Protein AF-A0A8H4UF56-F1 (afdb_monomer_lite)

Structure (mmCIF, N/CA/C/O backbone):
data_AF-A0A8H4UF56-F1
#
_entry.id   AF-A0A8H4UF56-F1
#
loop_
_atom_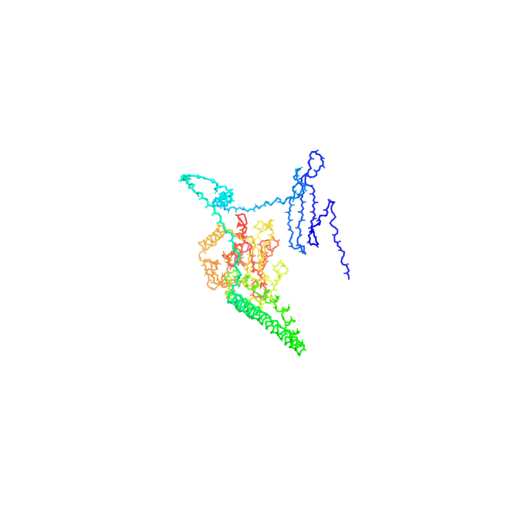site.group_PDB
_atom_site.id
_atom_site.type_symbol
_atom_site.label_atom_id
_atom_site.label_alt_id
_atom_site.label_comp_id
_atom_site.label_asym_id
_atom_site.label_entity_id
_atom_site.label_seq_id
_atom_site.pdbx_PDB_ins_code
_atom_site.Cartn_x
_atom_site.Cartn_y
_atom_site.Cartn_z
_atom_site.occupancy
_atom_site.B_iso_or_equiv
_atom_site.auth_seq_id
_atom_site.auth_comp_id
_atom_site.auth_asym_id
_atom_site.auth_atom_id
_atom_site.pdbx_PDB_model_num
ATOM 1 N N . MET A 1 1 ? 9.800 -30.506 -27.346 1.00 31.39 1 MET A N 1
ATOM 2 C CA . MET A 1 1 ? 8.385 -30.770 -27.020 1.00 31.39 1 MET A CA 1
ATOM 3 C C . MET A 1 1 ? 7.572 -29.715 -27.737 1.00 31.39 1 MET A C 1
ATOM 5 O O . MET A 1 1 ? 7.668 -28.548 -27.389 1.00 31.39 1 MET A O 1
ATOM 9 N N . ILE A 1 2 ? 6.917 -30.114 -28.822 1.00 25.03 2 ILE A N 1
ATOM 10 C CA . ILE A 1 2 ? 6.076 -29.250 -29.651 1.00 25.03 2 ILE A CA 1
ATOM 11 C C . ILE A 1 2 ? 4.745 -29.131 -28.905 1.00 25.03 2 ILE A C 1
ATOM 13 O O . ILE A 1 2 ? 4.087 -30.143 -28.674 1.00 25.03 2 ILE A O 1
ATOM 17 N N . GLY A 1 3 ? 4.418 -27.928 -28.435 1.00 24.84 3 GLY A N 1
ATOM 18 C CA . GLY A 1 3 ? 3.170 -27.650 -27.733 1.00 24.84 3 GLY A CA 1
ATOM 19 C C . GLY A 1 3 ? 1.995 -27.696 -28.705 1.00 24.84 3 GLY A C 1
ATOM 20 O O . GLY A 1 3 ? 1.986 -26.999 -29.714 1.00 24.84 3 GLY A O 1
ATOM 21 N N . THR A 1 4 ? 1.021 -28.545 -28.407 1.00 25.08 4 THR A N 1
ATOM 22 C CA . THR A 1 4 ? -0.290 -28.596 -29.061 1.00 25.08 4 THR A CA 1
ATOM 23 C C . THR A 1 4 ? -1.035 -27.261 -28.920 1.00 25.08 4 THR A C 1
ATOM 25 O O . THR A 1 4 ? -1.127 -26.765 -27.795 1.00 25.08 4 THR A O 1
ATOM 28 N N . PRO A 1 5 ? -1.623 -26.702 -29.997 1.00 30.77 5 PRO A N 1
ATOM 29 C CA . PRO A 1 5 ? -2.510 -25.551 -29.891 1.00 30.77 5 PRO A CA 1
ATOM 30 C C . PRO A 1 5 ? -3.866 -25.982 -29.320 1.00 30.77 5 PRO A C 1
ATOM 32 O O . PRO A 1 5 ? -4.437 -27.002 -29.717 1.00 30.77 5 PRO A O 1
ATOM 35 N N . TRP A 1 6 ? -4.383 -25.199 -28.375 1.00 28.72 6 TRP A N 1
ATOM 36 C CA . TRP A 1 6 ? -5.734 -25.359 -27.852 1.00 28.72 6 TRP A CA 1
ATOM 37 C C . TRP A 1 6 ? -6.743 -25.020 -28.953 1.00 28.72 6 TRP A C 1
ATOM 39 O O . TRP A 1 6 ? -6.863 -23.875 -29.378 1.00 28.72 6 TRP A O 1
ATOM 49 N N . TYR A 1 7 ? -7.488 -26.022 -29.416 1.00 29.62 7 TYR A N 1
ATOM 50 C CA . TYR A 1 7 ? -8.694 -25.794 -30.204 1.00 29.62 7 TYR A CA 1
ATOM 51 C C . TYR A 1 7 ? -9.761 -25.184 -29.291 1.00 29.62 7 TYR A C 1
ATOM 53 O O . TYR A 1 7 ? -10.159 -25.804 -28.302 1.00 29.62 7 TYR A O 1
ATOM 61 N N . CYS A 1 8 ? -10.244 -23.987 -29.633 1.00 29.70 8 CYS A N 1
ATOM 62 C CA . CYS A 1 8 ? -11.439 -23.414 -29.025 1.00 29.70 8 CYS A CA 1
ATOM 63 C C . CYS A 1 8 ? -12.617 -24.354 -29.333 1.00 29.70 8 CYS A C 1
ATOM 65 O O . CYS A 1 8 ? -13.065 -24.470 -30.474 1.00 29.70 8 CYS A O 1
ATOM 67 N N . LYS A 1 9 ? -13.047 -25.125 -28.332 1.00 29.89 9 LYS A N 1
ATOM 68 C CA . LYS A 1 9 ? -14.072 -26.160 -28.474 1.00 29.89 9 LYS A CA 1
ATOM 69 C C . LYS A 1 9 ? -15.447 -25.598 -28.118 1.00 29.89 9 LYS A C 1
ATOM 71 O O . LYS A 1 9 ? -16.058 -26.080 -27.177 1.00 29.89 9 LYS A O 1
ATOM 76 N N . VAL A 1 10 ? -15.927 -24.618 -28.884 1.00 29.41 10 VAL A N 1
ATOM 77 C CA . VAL A 1 10 ? -17.361 -24.326 -29.076 1.00 29.41 10 VAL A CA 1
ATOM 78 C C . VAL A 1 10 ? -17.535 -23.815 -30.515 1.00 29.41 10 VAL A C 1
ATOM 80 O O . VAL A 1 10 ? -16.627 -23.226 -31.094 1.00 29.41 10 VAL A O 1
ATOM 83 N N . GLY A 1 11 ? -18.625 -24.201 -31.171 1.00 34.91 11 GLY A N 1
ATOM 84 C CA . GLY A 1 11 ? -18.748 -24.211 -32.626 1.00 34.91 11 GLY A CA 1
ATOM 85 C C . GLY A 1 11 ? -18.692 -22.853 -33.343 1.00 34.91 11 GLY A C 1
ATOM 86 O O . GLY A 1 11 ? -19.534 -21.997 -33.127 1.00 34.91 11 GLY A O 1
ATOM 87 N N . LYS A 1 12 ? -17.826 -22.823 -34.368 1.00 44.28 12 LYS A N 1
ATOM 88 C CA . LYS A 1 12 ? -17.994 -22.194 -35.700 1.00 44.28 12 LYS A CA 1
ATOM 89 C C . LYS A 1 12 ? -17.860 -20.663 -35.825 1.00 44.28 12 LYS A C 1
ATOM 91 O O . LYS A 1 12 ? -18.820 -19.993 -36.172 1.00 44.28 12 LYS A O 1
ATOM 96 N N . GLN A 1 13 ? -16.624 -20.167 -35.774 1.00 45.16 13 GLN A N 1
ATOM 97 C CA . GLN A 1 13 ? -15.857 -19.596 -36.908 1.00 45.16 13 GLN A CA 1
ATOM 98 C C . GLN A 1 13 ? -14.645 -18.832 -36.350 1.00 45.16 13 GLN A C 1
ATOM 100 O O . GLN A 1 13 ? -14.783 -18.003 -35.456 1.00 45.16 13 GLN A O 1
ATOM 105 N N . VAL A 1 14 ? -13.450 -19.108 -36.877 1.00 47.72 14 VAL A N 1
ATOM 106 C CA . VAL A 1 14 ? -12.235 -18.337 -36.570 1.00 47.72 14 VAL A CA 1
ATOM 107 C C . VAL A 1 14 ? -11.994 -17.403 -37.746 1.00 47.72 14 VAL A C 1
ATOM 109 O O . VAL A 1 14 ? -11.809 -17.877 -38.867 1.00 47.72 14 VAL A O 1
ATOM 112 N N . MET A 1 15 ? -12.025 -16.092 -37.509 1.00 45.09 15 MET A N 1
ATOM 113 C CA . MET A 1 15 ? -11.653 -15.101 -38.520 1.00 45.09 15 MET A CA 1
ATOM 114 C C . MET A 1 15 ? -10.221 -14.632 -38.268 1.00 45.09 15 MET A C 1
ATOM 116 O O . MET A 1 15 ? -9.882 -14.202 -37.166 1.00 45.09 15 MET A O 1
ATOM 120 N N . THR A 1 16 ? -9.382 -14.735 -39.297 1.00 43.62 16 THR A N 1
ATOM 121 C CA . THR A 1 16 ? -7.984 -14.285 -39.293 1.00 43.62 16 THR A CA 1
ATOM 122 C C . THR A 1 16 ? -7.847 -13.056 -40.181 1.00 43.62 16 THR A C 1
ATOM 124 O O . THR A 1 16 ? -8.304 -13.076 -41.326 1.00 43.62 16 THR A O 1
ATOM 127 N N . TRP A 1 17 ? -7.201 -12.002 -39.684 1.00 37.47 17 TRP A N 1
ATOM 128 C CA . TRP A 1 17 ? -6.921 -10.787 -40.456 1.00 37.47 17 TRP A CA 1
ATOM 129 C C . TRP A 1 17 ? -5.421 -10.480 -40.378 1.00 37.47 17 TRP A C 1
ATOM 131 O O . TRP A 1 17 ? -4.934 -9.930 -39.394 1.00 37.47 17 TRP A O 1
ATOM 141 N N . GLY A 1 18 ? -4.672 -10.897 -41.403 1.00 46.94 18 GLY A N 1
ATOM 142 C CA . GLY A 1 18 ? -3.204 -10.879 -41.393 1.00 46.94 18 GLY A CA 1
ATOM 143 C C . GLY A 1 18 ? -2.574 -11.887 -40.418 1.00 46.94 18 GLY A C 1
ATOM 144 O O . GLY A 1 18 ? -3.261 -12.557 -39.650 1.00 46.94 18 GLY A O 1
ATOM 145 N N . ASP A 1 19 ? -1.244 -11.983 -40.439 1.00 46.09 19 ASP A N 1
ATOM 146 C CA . ASP A 1 19 ? -0.482 -13.069 -39.792 1.00 46.09 19 ASP A CA 1
ATOM 147 C C . ASP A 1 19 ? -0.424 -13.011 -38.246 1.00 46.09 19 ASP A C 1
ATOM 149 O O . ASP A 1 19 ? 0.249 -13.834 -37.629 1.00 46.09 19 ASP A O 1
ATOM 153 N N . ARG A 1 20 ? -1.087 -12.038 -37.597 1.00 45.16 20 ARG A N 1
ATOM 154 C CA . ARG A 1 20 ? -0.952 -11.761 -36.146 1.00 45.16 20 ARG A CA 1
ATOM 155 C C . ARG A 1 20 ? -2.252 -11.472 -35.383 1.00 45.16 20 ARG A C 1
ATOM 157 O O . ARG A 1 20 ? -2.205 -11.085 -34.218 1.00 45.16 20 ARG A O 1
ATOM 164 N N . MET A 1 21 ? -3.422 -11.643 -36.003 1.00 48.62 21 MET A N 1
ATOM 165 C CA . MET A 1 21 ? -4.706 -11.355 -35.345 1.00 48.62 21 MET A CA 1
ATOM 166 C C . MET A 1 21 ? -5.672 -12.535 -35.414 1.00 48.62 21 MET A C 1
ATOM 168 O O . MET A 1 21 ? -5.944 -13.069 -36.492 1.00 48.62 21 MET A O 1
ATOM 172 N N . PHE A 1 22 ? -6.232 -12.891 -34.253 1.00 55.25 22 PHE A N 1
ATOM 173 C CA . PHE A 1 22 ? -7.179 -13.993 -34.091 1.00 55.25 22 PHE A CA 1
ATOM 174 C C . PHE A 1 22 ? -8.379 -13.551 -33.243 1.00 55.25 22 PHE A C 1
ATOM 176 O O . PHE A 1 22 ? -8.222 -12.885 -32.216 1.00 55.25 22 PHE A O 1
ATOM 183 N N . GLY A 1 23 ? -9.581 -13.956 -33.656 1.00 58.22 23 GLY A N 1
ATOM 184 C CA . GLY A 1 23 ? -10.801 -13.771 -32.875 1.00 58.22 23 GLY A CA 1
ATOM 185 C C . GLY A 1 23 ? -11.741 -14.970 -32.978 1.00 58.22 23 GLY A C 1
ATOM 186 O O . GLY A 1 23 ? -11.805 -15.633 -34.016 1.00 58.22 23 GLY A O 1
ATOM 187 N N . CYS A 1 24 ? -12.458 -15.246 -31.887 1.00 60.34 24 CYS A N 1
ATOM 188 C CA . CYS A 1 24 ? -13.519 -16.256 -31.820 1.00 60.34 24 CYS A CA 1
ATOM 189 C C . CYS A 1 24 ? -14.851 -15.544 -31.592 1.00 60.34 24 CYS A C 1
ATOM 191 O O . CYS A 1 24 ? -14.970 -14.795 -30.622 1.00 60.34 24 CYS A O 1
ATOM 193 N N . PHE A 1 25 ? -15.829 -15.775 -32.470 1.00 62.22 25 PHE A N 1
ATOM 194 C CA . PHE A 1 25 ? -17.119 -15.085 -32.453 1.00 62.22 25 PHE A CA 1
ATOM 195 C C . PHE A 1 25 ? -18.282 -16.075 -32.534 1.00 62.22 25 PHE A C 1
ATOM 197 O O . PHE A 1 25 ? -18.229 -17.037 -33.298 1.00 62.22 25 PHE A O 1
ATOM 204 N N . GLU A 1 26 ? -19.347 -15.791 -31.787 1.00 62.78 26 GLU A N 1
ATOM 205 C CA . GLU A 1 26 ? -20.618 -16.512 -31.830 1.00 62.78 26 GLU A CA 1
ATOM 206 C C . GLU A 1 26 ? -21.757 -15.558 -32.233 1.00 62.78 26 GLU A C 1
ATOM 208 O O . GLU A 1 26 ? -21.751 -14.386 -31.841 1.00 62.78 26 GLU A O 1
ATOM 213 N N . PRO A 1 27 ? -22.735 -16.018 -33.031 1.00 65.31 27 PRO A N 1
ATOM 214 C CA . PRO A 1 27 ? -23.862 -15.190 -33.439 1.00 65.31 27 PRO A CA 1
ATOM 215 C C . PRO A 1 27 ? -24.837 -14.979 -32.269 1.00 65.31 27 PRO A C 1
ATOM 217 O O . PRO A 1 27 ? -25.322 -15.943 -31.681 1.00 65.31 27 PRO A O 1
ATOM 220 N N . GLU A 1 28 ? -25.157 -13.722 -31.948 1.00 65.94 28 GLU A N 1
ATOM 221 C CA . GLU A 1 28 ? -26.112 -13.361 -30.881 1.00 65.94 28 GLU A CA 1
ATOM 222 C C . GLU A 1 28 ? -27.543 -13.179 -31.404 1.00 65.94 28 GLU A C 1
ATOM 224 O O . GLU A 1 28 ? -28.508 -13.419 -30.682 1.00 65.94 28 GLU A O 1
ATOM 229 N N . SER A 1 29 ? -27.702 -12.744 -32.655 1.00 65.31 29 SER A N 1
ATOM 230 C CA . SER A 1 29 ? -29.016 -12.496 -33.252 1.00 65.31 29 SER A CA 1
ATOM 231 C C . SER A 1 29 ? -29.030 -12.850 -34.732 1.00 65.31 29 SER A C 1
ATOM 233 O O . SER A 1 29 ? -27.994 -12.810 -35.397 1.00 65.31 29 SER A O 1
ATOM 235 N N . PHE A 1 30 ? -30.207 -13.193 -35.255 1.00 65.62 30 PHE A N 1
ATOM 236 C CA . PHE A 1 30 ? -30.416 -13.517 -36.664 1.00 65.62 30 PHE A CA 1
ATOM 237 C C . PHE A 1 30 ? -31.489 -12.609 -37.265 1.00 65.62 30 PHE A C 1
ATOM 239 O O . PHE A 1 30 ? -32.533 -12.363 -36.664 1.00 65.62 30 PHE A O 1
ATOM 246 N N . SER A 1 31 ? -31.237 -12.145 -38.485 1.00 66.00 31 SER A N 1
ATOM 247 C CA . SER A 1 31 ? -32.218 -11.464 -39.324 1.00 66.00 31 SER A CA 1
ATOM 248 C C . SER A 1 31 ? -33.397 -12.389 -39.674 1.00 66.00 31 SER A C 1
ATOM 250 O O . SER A 1 31 ? -33.233 -13.614 -39.691 1.00 66.00 31 SER A O 1
ATOM 252 N N . PRO A 1 32 ? -34.561 -11.833 -40.068 1.00 50.69 32 PRO A N 1
ATOM 253 C CA . PRO A 1 32 ? -35.719 -12.619 -40.514 1.00 50.69 32 PRO A CA 1
ATOM 254 C C . PRO A 1 32 ? -35.428 -13.579 -41.682 1.00 50.69 32 PRO A C 1
ATOM 256 O O . PRO A 1 32 ? -36.151 -14.548 -41.880 1.00 50.69 32 PRO A O 1
ATOM 259 N N . ALA A 1 33 ? -34.354 -13.334 -42.443 1.00 65.44 33 ALA A N 1
ATOM 260 C CA . ALA A 1 33 ? -33.880 -14.185 -43.536 1.00 65.44 33 ALA A CA 1
ATOM 261 C C . ALA A 1 33 ? -32.900 -15.296 -43.086 1.00 65.44 33 ALA A C 1
ATOM 263 O O . ALA A 1 33 ? -32.260 -15.922 -43.928 1.00 65.44 33 ALA A O 1
ATOM 264 N N . GLY A 1 34 ? -32.726 -15.518 -41.777 1.00 47.84 34 GLY A N 1
ATOM 265 C CA . GLY A 1 34 ? -31.891 -16.591 -41.221 1.00 47.84 34 GLY A CA 1
ATOM 266 C C . GLY A 1 34 ? -30.379 -16.325 -41.227 1.00 47.84 34 GLY A C 1
ATOM 267 O O . GLY A 1 34 ? -29.600 -17.229 -40.936 1.00 47.84 34 GLY A O 1
ATOM 268 N N . ARG A 1 35 ? -29.937 -15.099 -41.543 1.00 61.88 35 ARG A N 1
ATOM 269 C CA . ARG A 1 35 ? -28.519 -14.688 -41.477 1.00 61.88 35 ARG A CA 1
ATOM 270 C C . ARG A 1 35 ? -28.214 -13.996 -40.155 1.00 61.88 35 ARG A C 1
ATOM 272 O O . ARG A 1 35 ? -29.009 -13.156 -39.746 1.00 61.88 35 ARG A O 1
ATOM 279 N N . ALA A 1 36 ? -27.084 -14.313 -39.524 1.00 60.03 36 ALA A N 1
ATOM 280 C CA . ALA A 1 36 ? -26.662 -13.679 -38.274 1.00 60.03 36 ALA A CA 1
ATOM 281 C C . ALA A 1 36 ? -26.494 -12.158 -38.456 1.00 60.03 36 ALA A C 1
ATOM 283 O O . ALA A 1 36 ? -25.783 -11.733 -39.362 1.00 60.03 36 ALA A O 1
ATOM 284 N N . SER A 1 37 ? -27.172 -11.364 -37.622 1.00 61.53 37 SER A N 1
ATOM 285 C CA . SER A 1 37 ? -27.205 -9.892 -37.649 1.00 61.53 37 SER A CA 1
ATOM 286 C C . SER A 1 37 ? -26.265 -9.240 -36.632 1.00 61.53 37 SER A C 1
ATOM 288 O O . SER A 1 37 ? -25.869 -8.087 -36.810 1.00 61.53 37 SER A O 1
ATOM 290 N N . SER A 1 38 ? -25.883 -9.970 -35.583 1.00 63.75 38 SER A N 1
ATOM 291 C CA . SER A 1 38 ? -24.837 -9.560 -34.647 1.00 63.75 38 SER A CA 1
ATOM 292 C C . SER A 1 38 ? -24.014 -10.754 -34.182 1.00 63.75 38 SER A C 1
ATOM 294 O O . SER A 1 38 ? -24.520 -11.873 -34.072 1.00 63.75 38 SER A O 1
ATOM 296 N N . TRP A 1 39 ? -22.743 -10.497 -33.896 1.00 69.06 39 TRP A N 1
ATOM 297 C CA . TRP A 1 39 ? -21.778 -11.479 -33.421 1.00 69.06 39 TRP A CA 1
ATOM 298 C C . TRP A 1 39 ? -21.077 -10.936 -32.193 1.00 69.06 39 TRP A C 1
ATOM 300 O O . TRP A 1 39 ? -20.648 -9.785 -32.198 1.00 69.06 39 TRP A O 1
ATOM 310 N N . LYS A 1 40 ? -20.903 -11.758 -31.167 1.00 66.06 40 LYS A N 1
ATOM 311 C CA . LYS A 1 40 ? -20.128 -11.399 -29.984 1.00 66.06 40 LYS A CA 1
ATOM 312 C C . LYS A 1 40 ? -18.954 -12.336 -29.848 1.00 66.06 40 LYS A C 1
ATOM 314 O O . LYS A 1 40 ? -19.078 -13.540 -30.051 1.00 66.06 40 LYS A O 1
ATOM 319 N N . GLY A 1 41 ? -17.801 -11.776 -29.531 1.00 68.00 41 GLY A N 1
ATOM 320 C CA . GLY A 1 41 ? -16.587 -12.560 -29.472 1.00 68.00 41 GLY A CA 1
ATOM 321 C C . GLY A 1 41 ? -15.468 -11.876 -28.725 1.00 68.00 41 GLY A C 1
ATOM 322 O O . GLY A 1 41 ? -15.569 -10.715 -28.323 1.00 68.00 41 GLY A O 1
ATOM 323 N N . CYS A 1 42 ? -14.394 -12.631 -28.548 1.00 59.12 42 CYS A N 1
ATOM 324 C CA . CYS A 1 42 ? -13.156 -12.140 -27.971 1.00 59.12 42 CYS A CA 1
ATOM 325 C C . CYS A 1 42 ? -12.156 -11.873 -29.092 1.00 59.12 42 CYS A C 1
ATOM 327 O O . CYS A 1 42 ? -11.910 -12.737 -29.937 1.00 59.12 42 CYS A O 1
ATOM 329 N N . TRP A 1 43 ? -11.566 -10.684 -29.072 1.00 65.50 43 TRP A N 1
ATOM 330 C CA . TRP A 1 43 ? -10.523 -10.261 -29.996 1.00 65.50 43 TRP A CA 1
ATOM 331 C C . TRP A 1 43 ? -9.218 -10.071 -29.231 1.00 65.50 43 TRP A C 1
ATOM 333 O O . TRP A 1 43 ? -9.175 -9.266 -28.304 1.00 65.50 43 TRP A O 1
ATOM 343 N N . CYS A 1 44 ? -8.163 -10.786 -29.624 1.00 59.00 44 CYS A N 1
ATOM 344 C CA . CYS A 1 44 ? -6.831 -10.668 -29.034 1.00 59.00 44 CYS A CA 1
ATOM 345 C C . CYS A 1 44 ? -5.798 -10.167 -30.062 1.00 59.00 44 CYS A C 1
ATOM 347 O O . CYS A 1 44 ? -5.866 -10.518 -31.243 1.00 59.00 44 CYS A O 1
ATOM 349 N N . VAL A 1 45 ? -4.833 -9.363 -29.609 1.00 48.22 45 VAL A N 1
ATOM 350 C CA . VAL A 1 45 ? -3.693 -8.877 -30.411 1.00 48.22 45 VAL A CA 1
ATOM 351 C C . VAL A 1 45 ? -2.400 -9.325 -29.730 1.00 48.22 45 VAL A C 1
ATOM 353 O O . VAL A 1 45 ? -2.223 -8.972 -28.570 1.00 48.22 45 VAL A O 1
ATOM 356 N N . ASP A 1 46 ? -1.559 -10.091 -30.446 1.00 51.44 46 ASP A N 1
ATOM 357 C CA . ASP A 1 46 ? -0.236 -10.639 -30.062 1.00 51.44 46 ASP A CA 1
ATOM 358 C C . ASP A 1 46 ? -0.102 -11.200 -28.614 1.00 51.44 46 ASP A C 1
ATOM 360 O O . ASP A 1 46 ? -0.156 -10.486 -27.615 1.00 51.44 46 ASP A O 1
ATOM 364 N N . ASP A 1 47 ? 0.160 -12.510 -28.504 1.00 51.88 47 ASP A N 1
ATOM 365 C CA . ASP A 1 47 ? 0.503 -13.237 -27.261 1.00 51.88 47 ASP A CA 1
ATOM 366 C C . ASP A 1 47 ? -0.506 -13.138 -26.091 1.00 51.88 47 ASP A C 1
ATOM 368 O O . ASP A 1 47 ? -0.126 -13.050 -24.922 1.00 51.88 47 ASP A O 1
ATOM 372 N N . GLU A 1 48 ? -1.808 -13.233 -26.394 1.00 52.34 48 GLU A N 1
ATOM 373 C CA . GLU A 1 48 ? -2.895 -13.628 -25.463 1.00 52.34 48 GLU A CA 1
ATOM 374 C C . GLU A 1 48 ? -3.140 -12.728 -24.226 1.00 52.34 48 GLU A C 1
ATOM 376 O O . GLU A 1 48 ? -4.068 -12.974 -23.455 1.00 52.34 48 GLU A O 1
ATOM 381 N N . LYS A 1 49 ? -2.365 -11.655 -24.020 1.00 47.12 49 LYS A N 1
ATOM 382 C CA . LYS A 1 49 ? -2.421 -10.815 -22.802 1.00 47.12 49 LYS A CA 1
ATOM 383 C C . LYS A 1 49 ? -3.338 -9.600 -22.904 1.00 47.12 49 LYS A C 1
ATOM 385 O O . LYS A 1 49 ? -3.512 -8.873 -21.927 1.00 47.12 49 LYS A O 1
ATOM 390 N N . SER A 1 50 ? -3.904 -9.338 -24.074 1.00 49.50 50 SER A N 1
ATOM 391 C CA . SER A 1 50 ? -4.775 -8.186 -24.315 1.00 49.50 50 SER A CA 1
ATOM 392 C C . SER A 1 50 ? -5.933 -8.609 -25.206 1.00 49.50 50 SER A C 1
ATOM 394 O O . SER A 1 50 ? -5.865 -8.499 -26.430 1.00 49.50 50 SER A O 1
ATOM 396 N N . CYS A 1 51 ? -6.981 -9.136 -24.571 1.00 54.00 51 CYS A N 1
ATOM 397 C CA . CYS A 1 51 ? -8.204 -9.561 -25.238 1.00 54.00 51 CYS A CA 1
ATOM 398 C C . CYS A 1 51 ? -9.372 -8.644 -24.860 1.00 54.00 51 CYS A C 1
ATOM 400 O O . CYS A 1 51 ? -9.562 -8.313 -23.690 1.00 54.00 51 CYS A O 1
ATOM 402 N N . TRP A 1 52 ? -10.170 -8.268 -25.853 1.00 59.00 52 TRP A N 1
ATOM 403 C CA . TRP A 1 52 ? -11.336 -7.401 -25.712 1.00 59.00 52 TRP A CA 1
ATOM 404 C C . TRP A 1 52 ? -12.596 -8.175 -26.081 1.00 59.00 52 TRP A C 1
ATOM 406 O O . TRP A 1 52 ? -12.591 -8.934 -27.051 1.00 59.00 52 TRP A O 1
ATOM 416 N N . VAL A 1 53 ? -13.686 -7.962 -25.343 1.00 60.69 53 VAL A N 1
ATOM 417 C CA . VAL A 1 53 ? -15.013 -8.433 -25.760 1.00 60.69 53 VAL A CA 1
ATOM 418 C C . VAL A 1 53 ? -15.575 -7.417 -26.743 1.00 60.69 53 VAL A C 1
ATOM 420 O O . VAL A 1 53 ? -15.696 -6.237 -26.415 1.00 60.69 53 VAL A O 1
ATOM 423 N N . VAL A 1 54 ? -15.899 -7.868 -27.950 1.00 63.06 54 VAL A N 1
ATOM 424 C CA . VAL A 1 54 ? -16.370 -7.012 -29.041 1.00 63.06 54 VAL A CA 1
ATOM 425 C C . VAL A 1 54 ? -17.661 -7.587 -29.608 1.00 63.06 54 VAL A C 1
ATOM 427 O O . VAL A 1 54 ? -17.777 -8.798 -29.804 1.00 63.06 54 VAL A O 1
ATOM 430 N N . THR A 1 55 ? -18.617 -6.705 -29.895 1.00 59.47 55 THR A N 1
ATOM 431 C CA . THR A 1 55 ? -19.826 -7.041 -30.650 1.00 59.47 55 THR A CA 1
ATOM 432 C C . THR A 1 55 ? -19.721 -6.436 -32.047 1.00 59.47 55 THR A C 1
ATOM 434 O O . THR A 1 55 ? -19.520 -5.231 -32.199 1.00 59.47 55 THR A O 1
ATOM 437 N N . LEU A 1 56 ? -19.835 -7.278 -33.070 1.00 59.22 56 LEU A N 1
ATOM 438 C CA . LEU A 1 56 ? -19.864 -6.892 -34.476 1.00 59.22 56 LEU A CA 1
ATOM 439 C C . LEU A 1 56 ? -21.306 -6.911 -34.978 1.00 59.22 56 LEU A C 1
ATOM 441 O O . LEU A 1 56 ? -22.059 -7.839 -34.682 1.00 59.22 56 LEU A O 1
ATOM 445 N N . TYR A 1 57 ? -21.665 -5.912 -35.777 1.00 54.75 57 TYR A N 1
ATOM 446 C CA . TYR A 1 57 ? -22.956 -5.834 -36.455 1.00 54.75 57 TYR A CA 1
ATOM 447 C C . TYR A 1 57 ? -22.732 -5.904 -37.962 1.00 54.75 57 TYR A C 1
ATOM 449 O O . TYR A 1 57 ? -21.785 -5.312 -38.481 1.00 54.75 57 TYR A O 1
ATOM 457 N N . THR A 1 58 ? -23.600 -6.626 -38.663 1.00 53.62 58 THR A N 1
ATOM 458 C CA . THR A 1 58 ? -23.599 -6.657 -40.130 1.00 53.62 58 THR A CA 1
ATOM 459 C C . THR A 1 58 ? -24.660 -5.695 -40.650 1.00 53.62 58 THR A C 1
ATOM 461 O O . THR A 1 58 ? -25.846 -5.899 -40.378 1.00 53.62 58 THR A O 1
ATOM 464 N N . ASP A 1 59 ? -24.250 -4.668 -41.395 1.00 48.62 59 ASP A N 1
ATOM 465 C CA . ASP A 1 59 ? -25.170 -3.801 -42.131 1.00 48.62 59 ASP A CA 1
ATOM 466 C C . ASP A 1 59 ? -25.667 -4.555 -43.382 1.00 48.62 59 ASP A C 1
ATOM 468 O O . ASP A 1 59 ? -24.856 -5.015 -44.186 1.00 48.62 59 ASP A O 1
ATOM 472 N N . PRO A 1 60 ? -26.984 -4.738 -43.579 1.00 44.50 60 PRO A N 1
ATOM 473 C CA . PRO A 1 60 ? -27.506 -5.439 -44.751 1.00 44.50 60 PRO A CA 1
ATOM 474 C C . PRO A 1 60 ? -27.257 -4.712 -46.087 1.00 44.50 60 PRO A C 1
ATOM 476 O O . PRO A 1 60 ? -27.487 -5.317 -47.134 1.00 44.50 60 PRO A O 1
ATOM 479 N N . SER A 1 61 ? -26.796 -3.455 -46.072 1.00 43.44 61 SER A N 1
ATOM 480 C CA . SER A 1 61 ? -26.465 -2.664 -47.266 1.00 43.44 61 SER A CA 1
ATOM 481 C C . SER A 1 61 ? -24.964 -2.599 -47.602 1.00 43.44 61 SER A C 1
ATOM 483 O O . SER A 1 61 ? -24.613 -2.200 -48.712 1.00 43.44 61 SER A O 1
ATOM 485 N N . ASP A 1 62 ? -24.086 -3.052 -46.698 1.00 41.81 62 ASP A N 1
ATOM 486 C CA . ASP A 1 62 ? -22.622 -3.036 -46.843 1.00 41.81 62 ASP A CA 1
ATOM 487 C C . ASP A 1 62 ? -22.009 -4.244 -46.091 1.00 41.81 62 ASP A C 1
ATOM 489 O O . ASP A 1 62 ? -22.018 -4.271 -44.859 1.00 41.81 62 ASP A O 1
ATOM 493 N N . PRO A 1 63 ? -21.479 -5.273 -46.785 1.00 41.09 63 PRO A N 1
ATOM 494 C CA . PRO A 1 63 ? -20.997 -6.507 -46.157 1.00 41.09 63 PRO A CA 1
ATOM 495 C C . PRO A 1 63 ? -19.652 -6.368 -45.416 1.00 41.09 63 PRO A C 1
ATOM 497 O O . PRO A 1 63 ? -19.065 -7.380 -45.025 1.00 41.09 63 PRO A O 1
ATOM 500 N N . SER A 1 64 ? -19.140 -5.150 -45.212 1.00 35.00 64 SER A N 1
ATOM 501 C CA . SER A 1 64 ? -17.917 -4.909 -44.443 1.00 35.00 64 SER A CA 1
ATOM 502 C C . SER A 1 64 ? -18.199 -4.790 -42.925 1.00 35.00 64 SER A C 1
ATOM 504 O O . SER A 1 64 ? -19.065 -4.019 -42.506 1.00 35.00 64 SER A O 1
ATOM 506 N N . PRO A 1 65 ? -17.505 -5.553 -42.052 1.00 37.44 65 PRO A N 1
ATOM 507 C CA . PRO A 1 65 ? -17.753 -5.517 -40.610 1.00 37.44 65 PRO A CA 1
ATOM 508 C C . PRO A 1 65 ? -17.300 -4.181 -40.005 1.00 37.44 65 PRO A C 1
ATOM 510 O O . PRO A 1 65 ? -16.124 -3.822 -40.081 1.00 37.44 65 PRO A O 1
ATOM 513 N N . ARG A 1 66 ? -18.220 -3.454 -39.357 1.00 40.81 66 ARG A N 1
ATOM 514 C CA . ARG A 1 66 ? -17.915 -2.220 -38.612 1.00 40.81 66 ARG A CA 1
ATOM 515 C C . ARG A 1 66 ? -17.836 -2.505 -37.112 1.00 40.81 66 ARG A C 1
ATOM 517 O O . ARG A 1 66 ? -18.714 -3.145 -36.537 1.00 40.81 66 ARG A O 1
ATOM 524 N N . ILE A 1 67 ? -16.779 -2.009 -36.470 1.00 39.81 67 ILE A N 1
ATOM 525 C CA . ILE A 1 67 ? -16.581 -2.115 -35.019 1.00 39.81 67 ILE A CA 1
ATOM 526 C C . ILE A 1 67 ? -17.493 -1.089 -34.340 1.00 39.81 67 ILE A C 1
ATOM 528 O O . ILE A 1 67 ? -17.229 0.113 -34.380 1.00 39.81 67 ILE A O 1
ATOM 532 N N . GLY A 1 68 ? -18.566 -1.556 -33.703 1.00 36.88 68 GLY A N 1
ATOM 533 C CA . GLY A 1 68 ? -19.396 -0.729 -32.830 1.00 36.88 68 GLY A CA 1
ATOM 534 C C . GLY A 1 68 ? -18.686 -0.483 -31.501 1.00 36.88 68 GLY A C 1
ATOM 535 O O . GLY A 1 68 ? -18.880 -1.224 -30.543 1.00 36.88 68 GLY A O 1
ATOM 536 N N . GLY A 1 69 ? -17.827 0.536 -31.439 1.00 29.97 69 GLY A N 1
ATOM 537 C CA . GLY A 1 69 ? -17.148 0.943 -30.210 1.00 29.97 69 GLY A CA 1
ATOM 538 C C . GLY A 1 69 ? -18.074 1.725 -29.278 1.00 29.97 69 GLY A C 1
ATOM 539 O O . GLY A 1 69 ? -18.202 2.938 -29.408 1.00 29.97 69 GLY A O 1
ATOM 540 N N . GLY A 1 70 ? -18.691 1.050 -28.308 1.00 26.66 70 GLY A N 1
ATOM 541 C CA . GLY A 1 70 ? -19.318 1.703 -27.159 1.00 26.66 70 GLY A CA 1
ATOM 542 C C . GLY A 1 70 ? -18.294 1.934 -26.046 1.00 26.66 70 GLY A C 1
ATOM 543 O O . GLY A 1 70 ? -17.964 1.005 -25.315 1.00 26.66 70 GLY A O 1
ATOM 544 N N . ARG A 1 71 ? -17.796 3.169 -25.889 1.00 28.53 71 ARG A N 1
ATOM 545 C CA . ARG A 1 71 ? -17.171 3.612 -24.629 1.00 28.53 71 ARG A CA 1
ATOM 546 C C . ARG A 1 71 ? -18.279 3.816 -23.599 1.00 28.53 71 ARG A C 1
ATOM 548 O O . ARG A 1 71 ? -19.093 4.717 -23.765 1.00 28.53 71 ARG A O 1
ATOM 555 N N . SER A 1 72 ? -18.265 3.067 -22.505 1.00 26.27 72 SER A N 1
ATOM 556 C CA . SER A 1 72 ? -18.942 3.481 -21.274 1.00 26.27 72 SER A CA 1
ATOM 557 C C . SER A 1 72 ? -17.911 4.103 -20.330 1.00 26.27 72 SER A C 1
ATOM 559 O O . SER A 1 72 ? -17.080 3.392 -19.770 1.00 26.27 72 SER A O 1
ATOM 561 N N . SER A 1 73 ? -17.963 5.426 -20.165 1.00 25.66 73 SER A N 1
ATOM 562 C CA . SER A 1 73 ? -17.305 6.167 -19.079 1.00 25.66 73 SER A CA 1
ATOM 563 C C . SER A 1 73 ? -18.346 7.116 -18.475 1.00 25.66 73 SER A C 1
ATOM 565 O O . SER A 1 73 ? -19.039 7.774 -19.257 1.00 25.66 73 SER A O 1
ATOM 567 N N . PRO A 1 74 ? -18.506 7.221 -17.142 1.00 28.86 74 PRO A N 1
ATOM 568 C CA . PRO A 1 74 ? -19.398 8.210 -16.558 1.00 28.86 74 PRO A CA 1
ATOM 569 C C . PRO A 1 74 ? -18.686 9.558 -16.346 1.00 28.86 74 PRO A C 1
ATOM 571 O O . PRO A 1 74 ? -17.569 9.612 -15.845 1.00 28.86 74 PRO A O 1
ATOM 574 N N . ALA A 1 75 ? -19.412 10.624 -16.699 1.00 25.28 75 ALA A N 1
ATOM 575 C CA . ALA A 1 75 ? -19.295 12.013 -16.240 1.00 25.28 75 ALA A CA 1
ATOM 576 C C . ALA A 1 75 ? -18.076 12.856 -16.680 1.00 25.28 75 ALA A C 1
ATOM 578 O O . ALA A 1 75 ? -17.077 12.923 -15.983 1.00 25.28 75 ALA A O 1
ATOM 579 N N . TYR A 1 76 ? -18.224 13.580 -17.800 1.00 24.48 76 TYR A N 1
ATOM 580 C CA . TYR A 1 76 ? -18.027 15.042 -17.943 1.00 24.48 76 TYR A CA 1
ATOM 581 C C . TYR A 1 76 ? -18.304 15.409 -19.417 1.00 24.48 76 TYR A C 1
ATOM 583 O O . TYR A 1 76 ? -17.431 15.326 -20.273 1.00 24.48 76 TYR A O 1
ATOM 591 N N . THR A 1 77 ? -19.545 15.784 -19.742 1.00 28.19 77 THR A N 1
ATOM 592 C CA . THR A 1 77 ? -19.916 16.334 -21.060 1.00 28.19 77 THR A CA 1
ATOM 593 C C . THR A 1 77 ? -20.717 17.612 -20.866 1.00 28.19 77 THR A C 1
ATOM 595 O O . THR A 1 77 ? -21.944 17.610 -20.850 1.00 28.19 77 THR A O 1
ATOM 598 N N . GLY A 1 78 ? -19.979 18.706 -20.713 1.00 30.36 78 GLY A N 1
ATOM 599 C CA . GLY A 1 78 ? -20.413 20.063 -20.999 1.00 30.36 78 GLY A CA 1
ATOM 600 C C . GLY A 1 78 ? -19.270 20.739 -21.754 1.00 30.36 78 GLY A C 1
ATOM 601 O O . GLY A 1 78 ? -18.171 20.824 -21.221 1.00 30.36 78 GLY A O 1
ATOM 602 N N . ALA A 1 79 ? -19.547 21.167 -22.988 1.00 31.36 79 ALA A N 1
ATOM 603 C CA . ALA A 1 79 ? -18.679 21.934 -23.890 1.00 31.36 79 ALA A CA 1
ATOM 604 C C . ALA A 1 79 ? -17.460 21.213 -24.510 1.00 31.36 79 ALA A C 1
ATOM 606 O O . ALA A 1 79 ? -16.328 21.424 -24.098 1.00 31.36 79 ALA A O 1
ATOM 607 N N . LEU A 1 80 ? -17.694 20.443 -25.582 1.00 29.48 80 LEU A N 1
ATOM 608 C CA . LEU A 1 80 ? -16.775 20.308 -26.733 1.00 29.48 80 LEU A CA 1
ATOM 609 C C . LEU A 1 80 ? -17.492 19.591 -27.895 1.00 29.48 80 LEU A C 1
ATOM 611 O O . LEU A 1 80 ? -17.123 18.507 -28.331 1.00 29.48 80 LEU A O 1
ATOM 615 N N . TYR A 1 81 ? -18.575 20.207 -28.379 1.00 30.06 81 TYR A N 1
ATOM 616 C CA . TYR A 1 81 ? -19.233 19.837 -29.642 1.00 30.06 81 TYR A CA 1
ATOM 617 C C . TYR A 1 81 ? -19.539 21.083 -30.489 1.00 30.06 81 TYR A C 1
ATOM 619 O O . TYR A 1 81 ? -20.594 21.198 -31.100 1.00 30.06 81 TYR A O 1
ATOM 627 N N . GLN A 1 82 ? -18.622 22.057 -30.497 1.00 31.53 82 GLN A N 1
ATOM 628 C CA . GLN A 1 82 ? -18.770 23.254 -31.333 1.00 31.53 82 GLN A CA 1
ATOM 629 C C . GLN A 1 82 ? -17.518 23.673 -32.117 1.00 31.53 82 GLN A C 1
ATOM 631 O O . GLN A 1 82 ? -17.591 24.647 -32.842 1.00 31.53 82 GLN A O 1
ATOM 636 N N . GLN A 1 83 ? -16.404 22.930 -32.070 1.00 31.58 83 GLN A N 1
ATOM 637 C CA . GLN A 1 83 ? -15.168 23.323 -32.780 1.00 31.58 83 GLN A CA 1
ATOM 638 C C . GLN A 1 83 ? -14.736 22.411 -33.937 1.00 31.58 83 GLN A C 1
ATOM 640 O O . GLN A 1 83 ? -13.732 22.676 -34.586 1.00 31.58 83 GLN A O 1
ATOM 645 N N . THR A 1 84 ? -15.499 21.368 -34.264 1.00 30.70 84 THR A N 1
ATOM 646 C CA . THR A 1 84 ? -15.167 20.451 -35.375 1.00 30.70 84 THR A CA 1
ATOM 647 C C . THR A 1 84 ? -16.168 20.465 -36.528 1.00 30.70 84 THR A C 1
ATOM 649 O O . THR A 1 84 ? -15.948 19.785 -37.524 1.00 30.70 84 THR A O 1
ATOM 652 N N . MET A 1 85 ? -17.211 21.299 -36.449 1.00 31.39 85 MET A N 1
ATOM 653 C CA . MET A 1 85 ? -18.093 21.612 -37.586 1.00 31.39 85 MET A CA 1
ATOM 654 C C . MET A 1 85 ? -17.772 22.961 -38.255 1.00 31.39 85 MET A C 1
ATOM 656 O O . MET A 1 85 ? -18.337 23.258 -39.302 1.00 31.39 85 MET A O 1
ATOM 660 N N . GLU A 1 86 ? -16.841 23.753 -37.709 1.00 37.31 86 GLU A N 1
ATOM 661 C CA . GLU A 1 86 ? -16.404 25.019 -38.327 1.00 37.31 86 GLU A CA 1
ATOM 662 C C . GLU A 1 86 ? -15.213 24.841 -39.286 1.00 37.31 86 GLU A C 1
ATOM 664 O O . GLU A 1 86 ? -15.122 25.556 -40.274 1.00 37.31 86 GLU A O 1
ATOM 669 N N . ALA A 1 87 ? -14.370 23.817 -39.120 1.00 33.22 87 ALA A N 1
ATOM 670 C CA . ALA A 1 87 ? -13.207 23.615 -39.999 1.00 33.22 87 ALA A CA 1
ATOM 671 C C . ALA A 1 87 ? -13.508 22.866 -41.316 1.00 33.22 87 ALA A C 1
ATOM 673 O O . ALA A 1 87 ? -12.693 22.886 -42.235 1.00 33.22 87 ALA A O 1
ATOM 674 N N . ASN A 1 88 ? -14.679 22.228 -41.433 1.00 33.81 88 ASN A N 1
ATOM 675 C CA . ASN A 1 88 ? -15.110 21.552 -42.667 1.00 33.81 88 ASN A CA 1
ATOM 676 C C . ASN A 1 88 ? -16.095 22.383 -43.500 1.00 33.81 88 ASN A C 1
ATOM 678 O O . ASN A 1 88 ? -16.581 21.903 -44.517 1.00 33.81 88 ASN A O 1
ATOM 682 N N . LYS A 1 89 ? -16.360 23.636 -43.104 1.00 33.16 89 LYS A N 1
ATOM 683 C CA . LYS A 1 89 ? -17.145 24.591 -43.900 1.00 33.16 89 LYS A CA 1
ATOM 684 C C . LYS A 1 89 ? -16.286 25.605 -44.667 1.00 33.16 89 LYS A C 1
ATOM 686 O O . LYS A 1 89 ? -16.818 26.340 -45.487 1.00 33.16 89 LYS A O 1
ATOM 691 N N . GLU A 1 90 ? -14.968 25.609 -44.452 1.00 35.72 90 GLU A N 1
ATOM 692 C CA . GLU A 1 90 ? -14.025 26.543 -45.096 1.00 35.72 90 GLU A CA 1
ATOM 693 C C . GLU A 1 90 ? -13.145 25.907 -46.186 1.00 35.72 90 GLU A C 1
ATOM 695 O O . GLU A 1 90 ? -12.274 26.573 -46.737 1.00 35.72 90 GLU A O 1
ATOM 700 N N . LYS A 1 91 ? -13.369 24.637 -46.553 1.00 32.53 91 LYS A N 1
ATOM 701 C CA . LYS A 1 91 ? -12.584 23.963 -47.609 1.00 32.53 91 LYS A CA 1
ATOM 702 C C . LYS A 1 91 ? -13.341 23.600 -48.885 1.00 32.53 91 LYS A C 1
ATOM 704 O O . LYS A 1 91 ? -12.708 23.142 -49.825 1.00 32.53 91 LYS A O 1
ATOM 709 N N . GLU A 1 92 ? -14.643 23.866 -48.947 1.00 34.19 92 GLU A N 1
ATOM 710 C CA . GLU A 1 92 ? -15.451 23.712 -50.171 1.00 34.19 92 GLU A CA 1
ATOM 711 C C . GLU A 1 92 ? -15.831 25.054 -50.825 1.00 34.19 92 GLU A C 1
ATOM 713 O O . GLU A 1 92 ? -16.621 25.072 -51.757 1.00 34.19 92 GLU A O 1
ATOM 718 N N . ASN A 1 93 ? -15.247 26.180 -50.390 1.00 31.34 93 ASN A N 1
ATOM 719 C CA . ASN A 1 93 ? -15.634 27.521 -50.856 1.00 31.34 93 ASN A CA 1
ATOM 720 C C . ASN A 1 93 ? -14.508 28.329 -51.542 1.00 31.34 93 ASN A C 1
ATOM 722 O O . ASN A 1 93 ? -14.557 29.555 -51.537 1.00 31.34 93 ASN A O 1
ATOM 726 N N . SER A 1 94 ? -13.487 27.690 -52.130 1.00 30.58 94 SER A N 1
ATOM 727 C CA . SER A 1 94 ? -12.424 28.417 -52.861 1.00 30.58 94 SER A CA 1
ATOM 728 C C . SER A 1 94 ? -12.164 27.943 -54.293 1.00 30.58 94 SER A C 1
ATOM 730 O O . SER A 1 94 ? -11.133 28.290 -54.863 1.00 30.58 94 SER A O 1
ATOM 732 N N . GLU A 1 95 ? -13.079 27.180 -54.890 1.00 34.09 95 GLU A N 1
ATOM 733 C CA . GLU A 1 95 ? -13.019 26.808 -56.312 1.00 34.09 95 GLU A CA 1
ATOM 734 C C . GLU A 1 95 ? -14.286 27.244 -57.063 1.00 34.09 95 GLU A C 1
ATOM 736 O O . GLU A 1 95 ? -14.873 26.468 -57.801 1.00 34.09 95 GLU A O 1
ATOM 741 N N . GLU A 1 96 ? -14.724 28.495 -56.900 1.00 33.50 96 GLU A N 1
ATOM 742 C CA . GLU A 1 96 ? -15.648 29.126 -57.855 1.00 33.50 96 GLU A CA 1
ATOM 743 C C . GLU A 1 96 ? -15.636 30.658 -57.693 1.00 33.50 96 GLU A C 1
ATOM 745 O O . GLU A 1 96 ? -16.100 31.165 -56.684 1.00 33.50 96 GLU A O 1
ATOM 750 N N . GLU A 1 97 ? -15.051 31.358 -58.679 1.00 27.11 97 GLU A N 1
ATOM 751 C CA . GLU A 1 97 ? -15.043 32.812 -58.990 1.00 27.11 97 GLU A CA 1
ATOM 752 C C . GLU A 1 97 ? -13.598 33.263 -59.293 1.00 27.11 97 GLU A C 1
ATOM 754 O O . GLU A 1 97 ? -12.746 33.395 -58.425 1.00 27.11 97 GLU A O 1
ATOM 759 N N . THR A 1 98 ? -13.206 33.512 -60.540 1.00 26.48 98 THR A N 1
ATOM 760 C CA . THR A 1 98 ? -13.700 34.658 -61.305 1.00 26.48 98 THR A CA 1
ATOM 761 C C . THR A 1 98 ? -13.360 34.484 -62.783 1.00 26.48 98 THR A C 1
ATOM 763 O O . THR A 1 98 ? -12.203 34.374 -63.186 1.00 26.48 98 THR A O 1
ATOM 766 N N . ASN A 1 99 ? -14.403 34.504 -63.604 1.00 24.88 99 ASN A N 1
ATOM 767 C CA . ASN A 1 99 ? -14.326 34.700 -65.038 1.00 24.88 99 ASN A CA 1
ATOM 768 C C . ASN A 1 99 ? -15.039 36.025 -65.343 1.00 24.88 99 ASN A C 1
ATOM 770 O O . ASN A 1 99 ? -16.169 36.206 -64.892 1.00 24.88 99 ASN A O 1
ATOM 774 N N . SER A 1 100 ? -14.427 36.857 -66.199 1.00 26.02 100 SER A N 1
ATOM 775 C C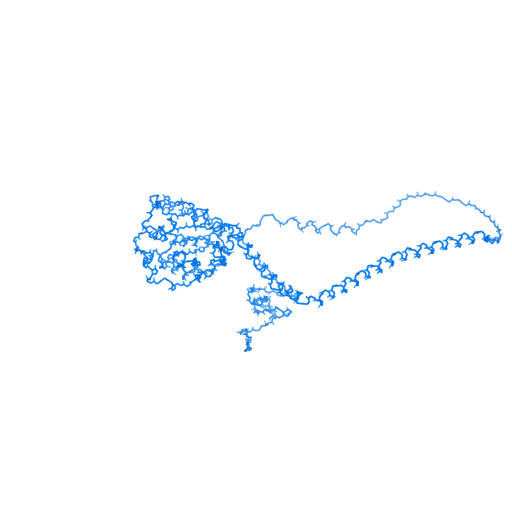A . SER A 1 100 ? -15.104 37.832 -67.082 1.00 26.02 100 SER A CA 1
ATOM 776 C C . SER A 1 100 ? -15.626 39.142 -66.405 1.00 26.02 100 SER A C 1
ATOM 778 O O . SER A 1 100 ? -16.057 39.106 -65.267 1.00 26.02 100 SER A O 1
ATOM 780 N N . VAL A 1 101 ? -15.660 40.360 -66.983 1.00 28.44 101 VAL A N 1
ATOM 781 C CA . VAL A 1 101 ? -15.481 40.847 -68.367 1.00 28.44 101 VAL A CA 1
ATOM 782 C C . VAL A 1 101 ? -15.678 42.397 -68.403 1.00 28.44 101 VAL A C 1
ATOM 784 O O . VAL A 1 101 ? -16.559 42.898 -67.715 1.00 28.44 101 VAL A O 1
ATOM 787 N N . VAL A 1 102 ? -14.914 43.105 -69.269 1.00 29.41 102 VAL A N 1
ATOM 788 C CA . VAL A 1 102 ? -15.344 44.227 -70.174 1.00 29.41 102 VAL A CA 1
ATOM 789 C C . VAL A 1 102 ? -15.586 45.638 -69.574 1.00 29.41 102 VAL A C 1
ATOM 791 O O . VAL A 1 102 ? -16.015 45.764 -68.441 1.00 29.41 102 VAL A O 1
ATOM 794 N N . ASN A 1 103 ? -15.293 46.797 -70.199 1.00 27.70 103 ASN A N 1
ATOM 795 C CA . ASN A 1 103 ? -15.337 47.358 -71.577 1.00 27.70 103 ASN A CA 1
ATOM 796 C C . ASN A 1 103 ? -14.370 48.584 -71.614 1.00 27.70 103 ASN A C 1
ATOM 798 O O . ASN A 1 103 ? -14.078 49.122 -70.554 1.00 27.70 103 ASN A O 1
ATOM 802 N N . GLY A 1 104 ? -13.877 49.175 -72.708 1.00 25.02 104 GLY A N 1
ATOM 803 C CA . GLY A 1 104 ? -14.196 49.125 -74.136 1.00 25.02 104 GLY A CA 1
ATOM 804 C C . GLY A 1 104 ? -13.725 50.428 -74.835 1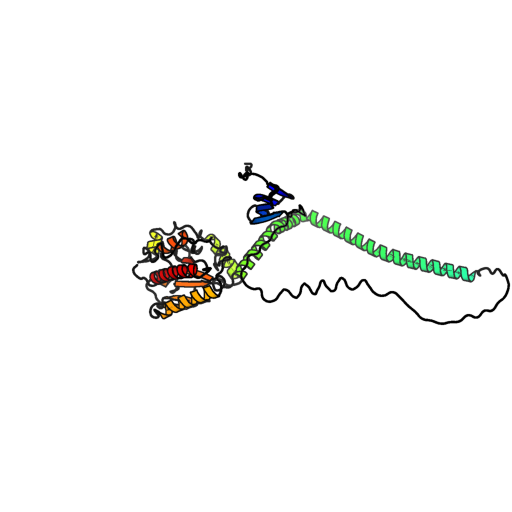.00 25.02 104 GLY A C 1
ATOM 805 O O . GLY A 1 104 ? -13.549 51.450 -74.175 1.00 25.02 104 GLY A O 1
ATOM 806 N N . GLY A 1 105 ? -13.573 50.376 -76.169 1.00 23.78 105 GLY A N 1
ATOM 807 C CA . GLY A 1 105 ? -13.408 51.516 -77.103 1.00 23.78 105 GLY A CA 1
ATOM 808 C C . GLY A 1 105 ? -11.950 51.919 -77.368 1.00 23.78 105 GLY A C 1
ATOM 809 O O . GLY A 1 105 ? -11.208 52.172 -76.435 1.00 23.78 105 GLY A O 1
ATOM 810 N N . GLY A 1 106 ? -11.411 52.018 -78.585 1.00 24.16 106 GLY A N 1
ATOM 811 C CA . GLY A 1 106 ? -11.923 52.160 -79.955 1.00 24.16 106 GLY A CA 1
ATOM 812 C C . GLY A 1 106 ? -10.902 53.077 -80.661 1.00 24.16 106 GLY A C 1
ATOM 813 O O . GLY A 1 106 ? -10.531 54.103 -80.106 1.00 24.16 106 GLY A O 1
ATOM 814 N N . THR A 1 107 ? -10.297 52.745 -81.799 1.00 26.72 107 THR A N 1
ATOM 815 C CA . THR A 1 107 ? -10.758 53.146 -83.140 1.00 26.72 107 THR A CA 1
ATOM 816 C C . THR A 1 107 ? -9.674 52.812 -84.176 1.00 26.72 107 THR A C 1
ATOM 818 O O . THR A 1 107 ? -8.484 52.764 -83.877 1.00 26.72 107 THR A O 1
ATOM 821 N N . VAL A 1 108 ? -10.135 52.575 -85.402 1.00 28.92 108 VAL A N 1
ATOM 822 C CA . VAL A 1 108 ? -9.393 52.282 -86.635 1.00 28.92 108 VAL A CA 1
ATOM 823 C C . VAL A 1 108 ? -8.936 53.581 -87.315 1.00 28.92 108 VAL A C 1
ATOM 825 O O . VAL A 1 108 ? -9.713 54.529 -87.365 1.00 28.92 108 VAL A O 1
ATOM 828 N N . SER A 1 109 ? -7.752 53.593 -87.944 1.00 26.98 109 SER A N 1
ATOM 829 C CA . SER A 1 109 ? -7.542 54.289 -89.228 1.00 26.98 109 SER A CA 1
ATOM 830 C C . SER A 1 109 ? -6.307 53.770 -89.977 1.00 26.98 109 SER A C 1
ATOM 832 O O . SER A 1 109 ? -5.199 53.713 -89.457 1.00 26.98 109 SER A O 1
ATOM 834 N N . SER A 1 110 ? -6.565 53.453 -91.238 1.00 28.78 110 SER A N 1
ATOM 835 C CA . SER A 1 110 ? -5.730 53.072 -92.381 1.00 28.78 110 SER A CA 1
ATOM 836 C C . SER A 1 110 ? -4.695 54.109 -92.847 1.00 28.78 110 SER A C 1
ATOM 838 O O . SER A 1 110 ? -4.971 55.309 -92.770 1.00 28.78 110 SER A O 1
ATOM 840 N N . ARG A 1 111 ? -3.609 53.645 -93.497 1.00 27.61 111 ARG A N 1
ATOM 841 C CA . ARG A 1 111 ? -3.164 54.133 -94.826 1.00 27.61 111 ARG A CA 1
ATOM 842 C C . ARG A 1 111 ? -2.109 53.233 -95.489 1.00 27.61 111 ARG A C 1
ATOM 844 O O . ARG A 1 111 ? -1.338 52.558 -94.818 1.00 27.61 111 ARG A O 1
ATOM 851 N N . ASP A 1 112 ? -2.159 53.254 -96.816 1.00 29.89 112 ASP A N 1
ATOM 852 C CA . ASP A 1 112 ? -1.568 52.346 -97.798 1.00 29.89 112 ASP A CA 1
ATOM 853 C C . ASP A 1 112 ? -0.083 52.578 -98.165 1.00 29.89 112 ASP A C 1
ATOM 855 O O . ASP A 1 112 ? 0.454 53.666 -97.967 1.00 29.89 112 ASP A O 1
ATOM 859 N N . LYS A 1 113 ? 0.441 51.569 -98.891 1.00 30.05 113 LYS A N 1
ATOM 860 C CA . LYS A 1 113 ? 1.236 51.618 -100.149 1.00 30.05 113 LYS A CA 1
ATOM 861 C C . LYS A 1 113 ? 2.768 51.399 -100.154 1.00 30.05 113 LYS A C 1
ATOM 863 O O . LYS A 1 113 ? 3.542 52.241 -99.725 1.00 30.05 113 LYS A O 1
ATOM 868 N N . GLU A 1 114 ? 3.096 50.295 -100.845 1.00 30.02 114 GLU A N 1
ATOM 869 C CA . GLU A 1 114 ? 4.066 50.096 -101.950 1.00 30.02 114 GLU A CA 1
ATOM 870 C C . GLU A 1 114 ? 5.586 49.923 -101.706 1.00 30.02 114 GLU A C 1
ATOM 872 O O . GLU A 1 114 ? 6.286 50.815 -101.245 1.00 30.02 114 GLU A O 1
ATOM 877 N N . ASP A 1 115 ? 6.034 48.747 -102.182 1.00 31.28 115 ASP A N 1
ATOM 878 C CA . ASP A 1 115 ? 7.217 48.410 -102.992 1.00 31.28 115 ASP A CA 1
ATOM 879 C C . ASP A 1 115 ? 8.659 48.537 -102.473 1.00 31.28 115 ASP A C 1
ATOM 881 O O . ASP A 1 115 ? 9.114 49.562 -101.979 1.00 31.28 115 ASP A O 1
ATOM 885 N N . GLY A 1 116 ? 9.443 47.490 -102.781 1.00 27.73 116 GLY A N 1
ATOM 886 C CA . GLY A 1 116 ? 10.883 47.614 -103.024 1.00 27.73 116 GLY A CA 1
ATOM 887 C C . GLY A 1 116 ? 11.732 46.486 -102.444 1.00 27.73 116 GLY A C 1
ATOM 888 O O . GLY A 1 116 ? 12.001 46.452 -101.249 1.00 27.73 116 GLY A O 1
ATOM 889 N N . GLY A 1 117 ? 12.191 45.572 -103.302 1.00 32.09 117 GLY A N 1
ATOM 890 C CA . GLY A 1 117 ? 13.162 44.539 -102.947 1.00 32.09 117 GLY A CA 1
ATOM 891 C C . GLY A 1 117 ? 14.553 45.080 -102.593 1.00 32.09 117 GLY A C 1
ATOM 892 O O . GLY A 1 117 ? 14.896 46.223 -102.877 1.00 32.09 117 GLY A O 1
ATOM 893 N N . GLY A 1 118 ? 15.389 44.212 -102.023 1.00 27.83 118 GLY A N 1
ATOM 894 C CA . GLY A 1 118 ? 16.809 44.498 -101.831 1.00 27.83 118 GLY A CA 1
ATOM 895 C C . GLY A 1 118 ? 17.468 43.505 -100.886 1.00 27.83 118 GLY A C 1
ATOM 896 O O . GLY A 1 118 ? 17.319 43.604 -99.674 1.00 27.83 118 GLY A O 1
ATOM 897 N N . GLY A 1 119 ? 18.195 42.538 -101.449 1.00 42.59 119 GLY A N 1
ATOM 898 C CA . GLY A 1 119 ? 19.098 41.686 -100.684 1.00 42.59 119 GLY A CA 1
ATOM 899 C C . GLY A 1 119 ? 20.203 42.511 -100.020 1.00 42.59 119 GLY A C 1
ATOM 900 O O . GLY A 1 119 ? 20.743 43.439 -100.617 1.00 42.59 119 GLY A O 1
ATOM 901 N N . GLY A 1 120 ? 20.552 42.145 -98.790 1.00 33.47 120 GLY A N 1
ATOM 902 C CA . GLY A 1 120 ? 21.667 42.725 -98.051 1.00 33.47 120 GLY A CA 1
ATOM 903 C C . GLY A 1 120 ? 22.273 41.664 -97.147 1.00 33.47 120 GLY A C 1
ATOM 904 O O . GLY A 1 120 ? 21.670 41.277 -96.149 1.00 33.47 120 GLY A O 1
ATOM 905 N N . GLY A 1 121 ? 23.439 41.153 -97.541 1.00 41.34 121 GLY A N 1
ATOM 906 C CA . GLY A 1 121 ? 24.217 40.207 -96.752 1.00 41.34 121 GLY A CA 1
ATOM 907 C C . GLY A 1 121 ? 24.615 40.794 -95.398 1.00 41.34 121 GLY A C 1
ATOM 908 O O . GLY A 1 121 ? 24.951 41.973 -95.287 1.00 41.34 121 GLY A O 1
ATOM 909 N N . LEU A 1 122 ? 24.584 39.948 -94.369 1.00 44.50 122 LEU A N 1
ATOM 910 C CA . LEU A 1 122 ? 25.194 40.231 -93.072 1.00 44.50 122 LEU A CA 1
ATOM 911 C C . LEU A 1 122 ? 26.687 40.513 -93.289 1.00 44.50 122 LEU A C 1
ATOM 913 O O . LEU A 1 122 ? 27.403 39.669 -93.823 1.00 44.50 122 LEU A O 1
ATOM 917 N N . SER A 1 123 ? 27.146 41.702 -92.898 1.00 55.03 123 SER A N 1
ATOM 918 C CA . SER A 1 123 ? 28.561 42.066 -92.977 1.00 55.03 123 SER A CA 1
ATOM 919 C C . SER A 1 123 ? 29.405 41.158 -92.076 1.00 55.03 123 SER A C 1
ATOM 921 O O . SER A 1 123 ? 28.967 40.740 -90.999 1.00 55.03 123 SER A O 1
ATOM 923 N N . GLU A 1 124 ? 30.637 40.873 -92.501 1.00 54.25 124 GLU A N 1
ATOM 924 C CA . GLU A 1 124 ? 31.578 39.967 -91.820 1.00 54.25 124 GLU A CA 1
ATOM 925 C C . GLU A 1 124 ? 31.812 40.325 -90.335 1.00 54.25 124 GLU A C 1
ATOM 927 O O . GLU A 1 124 ? 32.071 39.447 -89.511 1.00 54.25 124 GLU A O 1
ATOM 932 N N . HIS A 1 125 ? 31.614 41.592 -89.949 1.00 53.88 125 HIS A N 1
ATOM 933 C CA . HIS A 1 125 ? 31.697 42.046 -88.557 1.00 53.88 125 HIS A CA 1
ATOM 934 C C . HIS A 1 125 ? 30.577 41.514 -87.644 1.00 53.88 125 HIS A C 1
ATOM 936 O O . HIS A 1 125 ? 30.842 41.218 -86.478 1.00 53.88 125 HIS A O 1
ATOM 942 N N . ASN A 1 126 ? 29.351 41.334 -88.147 1.00 51.22 126 ASN A N 1
ATOM 943 C CA . ASN A 1 126 ? 28.237 40.814 -87.341 1.00 51.22 126 ASN A CA 1
ATOM 944 C C . ASN A 1 126 ? 28.340 39.295 -87.129 1.00 51.22 126 ASN A C 1
ATOM 946 O O . ASN A 1 126 ? 27.983 38.795 -86.063 1.00 51.22 126 ASN A O 1
ATOM 950 N N . ILE A 1 127 ? 28.901 38.564 -88.098 1.00 57.16 127 ILE A N 1
ATOM 951 C CA . ILE A 1 127 ? 29.178 37.124 -87.972 1.00 57.16 127 ILE A CA 1
ATOM 952 C C . ILE A 1 127 ? 30.295 36.878 -86.943 1.00 57.16 127 ILE A C 1
ATOM 954 O O . ILE A 1 127 ? 30.184 35.968 -86.120 1.00 57.16 127 ILE A O 1
ATOM 958 N N . ALA A 1 128 ? 31.328 37.729 -86.914 1.00 54.78 128 ALA A N 1
ATOM 959 C CA . ALA A 1 128 ? 32.410 37.638 -85.932 1.00 54.78 128 ALA A CA 1
ATOM 960 C C . ALA A 1 128 ? 31.928 37.879 -84.486 1.00 54.78 128 ALA A C 1
ATOM 962 O O . ALA A 1 128 ? 32.305 37.135 -83.582 1.00 54.78 128 ALA A O 1
ATOM 963 N N . ILE A 1 129 ? 31.053 38.866 -84.257 1.00 58.34 129 ILE A N 1
ATOM 964 C CA . ILE A 1 129 ? 30.508 39.167 -82.919 1.00 58.34 129 ILE A CA 1
ATOM 965 C C . ILE A 1 129 ? 29.596 38.035 -82.421 1.00 58.34 129 ILE A C 1
ATOM 967 O O . ILE A 1 129 ? 29.704 37.626 -81.264 1.00 58.34 129 ILE A O 1
ATOM 971 N N . ILE A 1 130 ? 28.752 37.471 -83.294 1.00 58.59 130 ILE A N 1
ATOM 972 C CA . ILE A 1 130 ? 27.903 36.314 -82.959 1.00 58.59 130 ILE A CA 1
ATOM 973 C C . ILE A 1 130 ? 28.764 35.074 -82.661 1.00 58.59 130 ILE A C 1
ATOM 975 O O . ILE A 1 130 ? 28.473 34.341 -81.713 1.00 58.59 130 ILE A O 1
ATOM 979 N N . GLY A 1 131 ? 29.858 34.863 -83.401 1.00 55.19 131 GLY A N 1
ATOM 980 C CA . GLY A 1 131 ? 30.817 33.783 -83.148 1.00 55.19 131 GLY A CA 1
ATOM 981 C C . GLY A 1 131 ? 31.536 33.913 -81.800 1.00 55.19 131 GLY A C 1
ATOM 982 O O . GLY A 1 131 ? 31.617 32.941 -81.046 1.00 55.19 131 GLY A O 1
ATOM 983 N N . VAL A 1 132 ? 31.993 35.118 -81.444 1.00 64.62 132 VAL A N 1
ATOM 984 C CA . VAL A 1 132 ? 32.650 35.385 -80.151 1.00 64.62 132 VAL A CA 1
ATOM 985 C C . VAL A 1 132 ? 31.662 35.251 -78.986 1.00 64.62 132 VAL A C 1
ATOM 987 O O . VAL A 1 132 ? 31.987 34.604 -77.992 1.00 64.62 132 VAL A O 1
ATOM 990 N N . ALA A 1 133 ? 30.436 35.768 -79.116 1.00 59.06 133 ALA A N 1
ATOM 991 C CA . ALA A 1 133 ? 29.399 35.641 -78.088 1.00 59.06 133 ALA A CA 1
ATOM 992 C C . ALA A 1 133 ? 28.954 34.181 -77.875 1.00 59.06 133 ALA A C 1
ATOM 994 O O . ALA A 1 133 ? 28.801 33.743 -76.735 1.00 59.06 133 ALA A O 1
ATOM 995 N N . SER A 1 134 ? 28.822 33.401 -78.953 1.00 59.56 134 SER A N 1
ATOM 996 C CA . SER A 1 134 ? 28.483 31.971 -78.879 1.00 59.56 134 SER A CA 1
ATOM 997 C C . SER A 1 134 ? 29.607 31.149 -78.243 1.00 59.56 134 SER A C 1
ATOM 999 O O . SER A 1 134 ? 29.349 30.254 -77.440 1.00 59.56 134 SER A O 1
ATOM 1001 N N . THR A 1 135 ? 30.864 31.494 -78.536 1.00 63.66 135 THR A N 1
ATOM 1002 C CA . THR A 1 135 ? 32.039 30.839 -77.941 1.00 63.66 135 THR A CA 1
ATOM 1003 C C . THR A 1 135 ? 32.167 31.173 -76.452 1.00 63.66 135 THR A C 1
ATOM 1005 O O . THR A 1 135 ? 32.405 30.283 -75.641 1.00 63.66 135 THR A O 1
ATOM 1008 N N . LEU A 1 136 ? 31.938 32.432 -76.061 1.00 59.31 136 LEU A N 1
ATOM 1009 C CA . LEU A 1 136 ? 31.959 32.856 -74.656 1.00 59.31 136 LEU A CA 1
ATOM 1010 C C . LEU A 1 136 ? 30.814 32.235 -73.844 1.00 59.31 136 LEU A C 1
ATOM 1012 O O . LEU A 1 136 ? 31.051 31.777 -72.727 1.00 59.31 136 LEU A O 1
ATOM 1016 N N . MET A 1 137 ? 29.606 32.148 -74.411 1.00 63.91 137 MET A N 1
ATOM 1017 C CA . MET A 1 137 ? 28.476 31.449 -73.788 1.00 63.91 137 MET A CA 1
ATOM 1018 C C . MET A 1 137 ? 28.759 29.944 -73.649 1.00 63.91 137 MET A C 1
ATOM 1020 O O . MET A 1 137 ? 28.489 29.364 -72.600 1.00 63.91 137 MET A O 1
ATOM 1024 N N . GLY A 1 138 ? 29.380 29.319 -74.656 1.00 58.94 138 GLY A N 1
ATOM 1025 C CA . GLY A 1 138 ? 29.845 27.931 -74.581 1.00 58.94 138 GLY A CA 1
ATOM 1026 C C . GLY A 1 138 ? 30.892 27.710 -73.483 1.00 58.94 138 GLY A C 1
ATOM 1027 O O . GLY A 1 138 ? 30.792 26.746 -72.726 1.00 58.94 138 GLY A O 1
ATOM 1028 N N . CYS A 1 139 ? 31.855 28.622 -73.323 1.00 56.78 139 CYS A N 1
ATOM 1029 C CA . CYS A 1 139 ? 32.863 28.572 -72.257 1.00 56.78 139 CYS A CA 1
ATOM 1030 C C . CYS A 1 139 ? 32.267 28.793 -70.853 1.00 56.78 139 CYS A C 1
ATOM 1032 O O . CYS A 1 139 ? 32.694 28.147 -69.899 1.00 56.78 139 CYS A O 1
ATOM 1034 N N . LEU A 1 140 ? 31.262 29.664 -70.713 1.00 59.78 140 LEU A N 1
ATOM 1035 C CA . LEU A 1 140 ? 30.551 29.899 -69.450 1.00 59.78 140 LEU A CA 1
ATOM 1036 C C . LEU A 1 140 ? 29.661 28.716 -69.061 1.00 59.78 140 LEU A C 1
ATOM 1038 O O . LEU A 1 140 ? 29.722 28.262 -67.922 1.00 59.78 140 LEU A O 1
ATOM 1042 N N . LEU A 1 141 ? 28.886 28.168 -70.001 1.00 57.28 141 LEU A N 1
ATOM 1043 C CA . LEU A 1 141 ? 28.043 26.998 -69.752 1.00 57.28 141 LEU A CA 1
ATOM 1044 C C . LEU A 1 141 ? 28.884 25.751 -69.467 1.00 57.28 141 LEU A C 1
ATOM 1046 O O . LEU A 1 141 ? 28.577 25.029 -68.526 1.00 57.28 141 LEU A O 1
ATOM 1050 N N . THR A 1 142 ? 29.981 25.525 -70.197 1.00 58.47 142 THR A N 1
ATOM 1051 C CA . THR A 1 142 ? 30.920 24.433 -69.880 1.00 58.47 142 THR A CA 1
ATOM 1052 C C . THR A 1 142 ? 31.648 24.670 -68.561 1.00 58.47 142 THR A C 1
ATOM 1054 O O . THR A 1 142 ? 31.837 23.717 -67.817 1.00 58.47 142 THR A O 1
ATOM 1057 N N . GLY A 1 143 ? 32.000 25.911 -68.214 1.00 57.88 143 GLY A N 1
ATOM 1058 C CA . GLY A 1 143 ? 32.588 26.265 -66.919 1.00 57.88 143 GLY A CA 1
ATOM 1059 C C . GLY A 1 143 ? 31.647 26.016 -65.735 1.00 57.88 143 GLY A C 1
ATOM 1060 O O . GLY A 1 143 ? 32.056 25.393 -64.758 1.00 57.88 143 GLY A O 1
ATOM 1061 N N . ILE A 1 144 ? 30.379 26.425 -65.844 1.00 59.62 144 ILE A N 1
ATOM 1062 C CA . ILE A 1 144 ? 29.336 26.190 -64.830 1.00 59.62 144 ILE A CA 1
ATOM 1063 C C . ILE A 1 144 ? 29.013 24.694 -64.729 1.00 59.62 144 ILE A C 1
ATOM 1065 O O . ILE A 1 144 ? 28.969 24.150 -63.628 1.00 59.62 144 ILE A O 1
ATOM 1069 N N . TRP A 1 145 ? 28.870 24.000 -65.861 1.00 52.25 145 TRP A N 1
ATOM 1070 C CA . TRP A 1 145 ? 28.625 22.554 -65.898 1.00 52.25 145 TRP A CA 1
ATOM 1071 C C . TRP A 1 145 ? 29.789 21.769 -65.284 1.00 52.25 145 TRP A C 1
ATOM 1073 O O . TRP A 1 145 ? 29.571 20.846 -64.507 1.00 52.25 145 TRP A O 1
ATOM 1083 N N . ARG A 1 146 ? 31.034 22.188 -65.549 1.00 55.12 146 ARG A N 1
ATOM 1084 C CA . ARG A 1 146 ? 32.246 21.613 -64.952 1.00 55.12 146 ARG A CA 1
ATOM 1085 C C . ARG A 1 146 ? 32.344 21.930 -63.460 1.00 55.12 146 ARG A C 1
ATOM 1087 O O . ARG A 1 146 ? 32.767 21.058 -62.721 1.00 55.12 146 ARG A O 1
ATOM 1094 N N . SER A 1 147 ? 31.914 23.110 -63.007 1.00 57.41 147 SER A N 1
ATOM 1095 C CA . SER A 1 147 ? 31.854 23.476 -61.581 1.00 57.41 147 SER A CA 1
ATOM 1096 C C . SER A 1 147 ? 30.857 22.611 -60.803 1.00 57.41 147 SER A C 1
ATOM 1098 O O . SER A 1 147 ? 31.216 22.067 -59.766 1.00 57.41 147 SER A O 1
ATOM 1100 N N . VAL A 1 148 ? 29.641 22.419 -61.326 1.00 60.44 148 VAL A N 1
ATOM 1101 C CA . VAL A 1 148 ? 28.610 21.570 -60.698 1.00 60.44 148 VAL A CA 1
ATOM 1102 C C . VAL A 1 148 ? 29.028 20.092 -60.705 1.00 60.44 148 VAL A C 1
ATOM 1104 O O . VAL A 1 148 ? 28.951 19.428 -59.675 1.00 60.44 148 VAL A O 1
ATOM 1107 N N . TYR A 1 149 ? 29.574 19.586 -61.820 1.00 60.75 149 TYR A N 1
ATOM 1108 C CA . TYR A 1 149 ? 30.111 18.218 -61.885 1.00 60.75 149 TYR A CA 1
ATOM 1109 C C . TYR A 1 149 ? 31.320 18.001 -60.971 1.00 60.75 149 TYR A C 1
ATOM 1111 O O . TYR A 1 149 ? 31.500 16.901 -60.455 1.00 60.75 149 TYR A O 1
ATOM 1119 N N . LEU A 1 150 ? 32.172 19.013 -60.785 1.00 59.91 150 LEU A N 1
ATOM 1120 C CA . LEU A 1 150 ? 33.320 18.930 -59.882 1.00 59.91 150 LEU A CA 1
ATOM 1121 C C . LEU A 1 150 ? 32.874 18.869 -58.419 1.00 59.91 150 LEU A C 1
ATOM 1123 O O . LEU A 1 150 ? 33.488 18.128 -57.657 1.00 59.91 150 LEU A O 1
ATOM 1127 N N . GLU A 1 151 ? 31.806 19.572 -58.033 1.00 69.31 151 GLU A N 1
ATOM 1128 C CA . GLU A 1 151 ? 31.239 19.472 -56.683 1.00 69.31 151 GLU A CA 1
ATOM 1129 C C . GLU A 1 151 ? 30.586 18.107 -56.425 1.00 69.31 151 GLU A C 1
ATOM 1131 O O . GLU A 1 151 ? 30.868 17.484 -55.399 1.00 69.31 151 GLU A O 1
ATOM 1136 N N . GLU A 1 152 ? 29.798 17.578 -57.368 1.00 72.56 152 GLU A N 1
ATOM 1137 C CA . GLU A 1 152 ? 29.211 16.235 -57.234 1.00 72.56 152 GLU A CA 1
ATOM 1138 C C . GLU A 1 152 ? 30.272 15.126 -57.257 1.00 72.56 152 GLU A C 1
ATOM 1140 O O . GLU A 1 152 ? 30.230 14.193 -56.449 1.00 72.56 152 GLU A O 1
ATOM 1145 N N . ALA A 1 153 ? 31.271 15.234 -58.138 1.00 74.06 153 ALA A N 1
ATOM 1146 C CA . ALA A 1 153 ? 32.377 14.284 -58.199 1.00 74.06 153 ALA A CA 1
ATOM 1147 C C . ALA A 1 153 ? 33.245 14.343 -56.933 1.00 74.06 153 ALA A C 1
ATOM 1149 O O . ALA A 1 153 ? 33.638 13.298 -56.411 1.00 74.06 153 ALA A O 1
ATOM 1150 N N . ALA A 1 154 ? 33.512 15.540 -56.399 1.00 74.19 154 ALA A N 1
ATOM 1151 C CA . ALA A 1 154 ? 34.219 15.700 -55.133 1.00 74.19 154 ALA A CA 1
ATOM 1152 C C . ALA A 1 154 ? 33.423 15.092 -53.968 1.00 74.19 154 ALA A C 1
ATOM 1154 O O . ALA A 1 154 ? 33.998 14.362 -53.157 1.00 74.19 154 ALA A O 1
ATOM 1155 N N . ALA A 1 155 ? 32.104 15.309 -53.914 1.00 74.94 155 ALA A N 1
ATOM 1156 C CA . ALA A 1 155 ? 31.232 14.700 -52.913 1.00 74.94 155 ALA A CA 1
ATOM 1157 C C . ALA A 1 155 ? 31.238 13.161 -53.001 1.00 74.94 155 ALA A C 1
ATOM 1159 O O . ALA A 1 155 ? 31.364 12.487 -51.976 1.00 74.94 155 ALA A O 1
ATOM 1160 N N . ALA A 1 156 ? 31.185 12.594 -54.211 1.00 77.44 156 ALA A N 1
ATOM 1161 C CA . ALA A 1 156 ? 31.236 11.148 -54.430 1.00 77.44 156 ALA A CA 1
ATOM 1162 C C . ALA A 1 156 ? 32.587 10.531 -54.022 1.00 77.44 156 ALA A C 1
ATOM 1164 O O . ALA A 1 156 ? 32.623 9.481 -53.372 1.00 77.44 156 ALA A O 1
ATOM 1165 N N . ILE A 1 157 ? 33.703 11.194 -54.341 1.00 79.38 157 ILE A N 1
ATOM 1166 C CA . ILE A 1 157 ? 35.047 10.753 -53.941 1.00 79.38 157 ILE A CA 1
ATOM 1167 C C . ILE A 1 157 ? 35.184 10.793 -52.416 1.00 79.38 157 ILE A C 1
ATOM 1169 O O . ILE A 1 157 ? 35.605 9.800 -51.820 1.00 79.38 157 ILE A O 1
ATOM 1173 N N . MET A 1 158 ? 34.757 11.885 -51.776 1.00 78.50 158 MET A N 1
ATOM 1174 C CA . MET A 1 158 ? 34.765 12.018 -50.316 1.00 78.50 158 MET A CA 1
ATOM 1175 C C . MET A 1 158 ? 33.906 10.944 -49.642 1.00 78.50 158 MET A C 1
ATOM 1177 O O . MET A 1 158 ? 34.361 10.306 -48.692 1.00 78.50 158 MET A O 1
ATOM 1181 N N . ALA A 1 159 ? 32.706 10.674 -50.166 1.00 80.12 159 ALA A N 1
ATOM 1182 C CA . ALA A 1 159 ? 31.840 9.607 -49.675 1.00 80.12 159 ALA A CA 1
ATOM 1183 C C . ALA A 1 159 ? 32.497 8.224 -49.819 1.00 80.12 159 ALA A C 1
ATOM 1185 O O . ALA A 1 159 ? 32.482 7.432 -48.878 1.00 80.12 159 ALA A O 1
ATOM 1186 N N . SER A 1 160 ? 33.135 7.941 -50.959 1.00 81.38 160 SER A N 1
ATOM 1187 C CA . SER A 1 160 ? 33.832 6.669 -51.184 1.00 81.38 160 SER A CA 1
ATOM 1188 C C . SER A 1 160 ? 35.029 6.480 -50.242 1.00 81.38 160 SER A C 1
ATOM 1190 O O . SER A 1 160 ? 35.203 5.395 -49.686 1.00 81.38 160 SER A O 1
ATOM 1192 N N . ALA A 1 161 ? 35.800 7.541 -49.983 1.00 80.25 161 ALA A N 1
ATOM 1193 C CA . ALA A 1 161 ? 36.922 7.528 -49.050 1.00 80.25 161 ALA A CA 1
ATOM 1194 C C . ALA A 1 161 ? 36.448 7.330 -47.601 1.00 80.25 161 ALA A C 1
ATOM 1196 O O . ALA A 1 161 ? 37.064 6.574 -46.847 1.00 80.25 161 ALA A O 1
ATOM 1197 N N . LEU A 1 162 ? 35.317 7.939 -47.226 1.00 78.50 162 LEU A N 1
ATOM 1198 C CA . LEU A 1 162 ? 34.646 7.722 -45.940 1.00 78.50 162 LEU A CA 1
ATOM 1199 C C . LEU A 1 162 ? 34.177 6.273 -45.780 1.00 78.50 162 LEU A C 1
ATOM 1201 O O . LEU A 1 162 ? 34.440 5.662 -44.747 1.00 78.50 162 LEU A O 1
ATOM 1205 N N . ILE A 1 163 ? 33.540 5.696 -46.804 1.00 83.75 163 ILE A N 1
ATOM 1206 C CA . ILE A 1 163 ? 33.073 4.301 -46.791 1.00 83.75 163 ILE A CA 1
ATOM 1207 C C . ILE A 1 163 ? 34.252 3.328 -46.697 1.00 83.75 163 ILE A C 1
ATOM 1209 O O . ILE A 1 163 ? 34.196 2.375 -45.921 1.00 83.75 163 ILE A O 1
ATOM 1213 N N . GLN A 1 164 ? 35.335 3.566 -47.440 1.00 81.81 164 GLN A N 1
ATOM 1214 C CA . GLN A 1 164 ? 36.536 2.728 -47.383 1.00 81.81 164 GLN A CA 1
ATOM 1215 C C . GLN A 1 164 ? 37.236 2.837 -46.027 1.00 81.81 164 GLN A C 1
ATOM 1217 O O . GLN A 1 164 ? 37.592 1.813 -45.445 1.00 81.81 164 GLN A O 1
ATOM 1222 N N . SER A 1 165 ? 37.360 4.051 -45.485 1.00 80.38 165 SER A N 1
ATOM 1223 C CA . SER A 1 165 ? 37.931 4.287 -44.153 1.00 80.38 165 SER A CA 1
ATOM 1224 C C . SER A 1 165 ? 37.087 3.628 -43.061 1.00 80.38 165 SER A C 1
ATOM 1226 O O . SER A 1 165 ? 37.627 2.979 -42.166 1.00 80.38 165 SER A O 1
ATOM 1228 N N . LEU A 1 166 ? 35.756 3.712 -43.165 1.00 77.38 166 LEU A N 1
ATOM 1229 C CA . LEU A 1 166 ? 34.826 3.022 -42.274 1.00 77.38 166 LEU A CA 1
ATOM 1230 C C . LEU A 1 166 ? 34.957 1.500 -42.413 1.00 77.38 166 LEU A C 1
ATOM 1232 O O . LEU A 1 166 ? 35.062 0.809 -41.408 1.00 77.38 166 LEU A O 1
ATOM 1236 N N . GLY A 1 167 ? 35.019 0.964 -43.633 1.00 77.81 167 GLY A N 1
ATOM 1237 C CA . GLY A 1 167 ? 35.211 -0.466 -43.887 1.00 77.81 167 GLY A CA 1
ATOM 1238 C C . GLY A 1 167 ? 36.525 -0.999 -43.308 1.00 77.81 167 GLY A C 1
ATOM 1239 O O . GLY A 1 167 ? 36.535 -2.028 -42.629 1.00 77.81 167 GLY A O 1
ATOM 1240 N N . GLN A 1 168 ? 37.624 -0.267 -43.498 1.00 78.50 168 GLN A N 1
ATOM 1241 C CA . GLN A 1 168 ? 38.925 -0.592 -42.915 1.00 78.50 168 GLN A CA 1
ATOM 1242 C C . GLN A 1 168 ? 38.880 -0.528 -41.386 1.00 78.50 168 GLN A C 1
ATOM 1244 O O . GLN A 1 168 ? 39.301 -1.481 -40.735 1.00 78.50 168 GLN A O 1
ATOM 1249 N N . PHE A 1 169 ? 38.281 0.515 -40.806 1.00 76.81 169 PHE A N 1
ATOM 1250 C CA . PHE A 1 169 ? 38.094 0.643 -39.360 1.00 76.81 169 PHE A CA 1
ATOM 1251 C C . PHE A 1 169 ? 37.255 -0.504 -38.778 1.00 76.81 169 PHE A C 1
ATOM 1253 O O . PHE A 1 169 ? 37.654 -1.127 -37.794 1.00 76.81 169 PHE A O 1
ATOM 1260 N N . LEU A 1 170 ? 36.127 -0.839 -39.410 1.00 77.25 170 LEU A N 1
ATOM 1261 C CA . LEU A 1 170 ? 35.261 -1.943 -38.996 1.00 77.25 170 LEU A CA 1
ATOM 1262 C C . LEU A 1 170 ? 35.980 -3.297 -39.105 1.00 77.25 170 LEU A C 1
ATOM 1264 O O . LEU A 1 170 ? 35.836 -4.135 -38.215 1.00 77.25 170 LEU A O 1
ATOM 1268 N N . SER A 1 171 ? 36.782 -3.506 -40.157 1.00 76.50 171 SER A N 1
ATOM 1269 C CA . SER A 1 171 ? 37.553 -4.737 -40.371 1.00 76.50 171 SER A CA 1
ATOM 1270 C C . SER A 1 171 ? 38.771 -4.879 -39.443 1.00 76.50 171 SER A C 1
ATOM 1272 O O . SER A 1 171 ? 39.061 -5.984 -38.984 1.00 76.50 171 SER A O 1
ATOM 1274 N N . GLY A 1 172 ? 39.444 -3.772 -39.111 1.00 83.75 172 GLY A N 1
ATOM 1275 C CA . GLY A 1 172 ? 40.588 -3.732 -38.197 1.00 83.75 172 GLY A CA 1
ATOM 1276 C C . GLY A 1 172 ? 40.161 -3.871 -36.737 1.00 83.75 172 GLY A C 1
ATOM 1277 O O . GLY A 1 172 ? 40.855 -4.490 -35.936 1.00 83.75 172 GLY A O 1
ATOM 1278 N N . ASN A 1 173 ? 38.956 -3.390 -36.414 1.00 87.12 173 ASN A N 1
ATOM 1279 C CA . ASN A 1 173 ? 38.419 -3.351 -35.057 1.00 87.12 173 ASN A CA 1
ATOM 1280 C C . ASN A 1 173 ? 37.216 -4.284 -34.850 1.00 87.12 173 ASN A C 1
ATOM 1282 O O . ASN A 1 173 ? 36.401 -4.040 -33.962 1.00 87.12 173 ASN A O 1
ATOM 1286 N N . ARG A 1 174 ? 37.095 -5.380 -35.620 1.00 86.56 174 ARG A N 1
ATOM 1287 C CA . ARG A 1 174 ? 35.931 -6.302 -35.593 1.00 86.56 174 ARG A CA 1
ATOM 1288 C C . ARG A 1 174 ? 35.511 -6.738 -34.191 1.00 86.56 174 ARG A C 1
ATOM 1290 O O . ARG A 1 174 ? 34.321 -6.862 -33.925 1.00 86.56 174 ARG A O 1
ATOM 1297 N N . ARG A 1 175 ? 36.473 -6.959 -33.289 1.00 87.06 175 ARG A N 1
ATOM 1298 C CA . ARG A 1 175 ? 36.199 -7.311 -31.885 1.00 87.06 175 ARG A CA 1
ATOM 1299 C C . ARG A 1 175 ? 35.551 -6.156 -31.122 1.00 87.06 175 ARG A C 1
ATOM 1301 O O . ARG A 1 175 ? 34.567 -6.374 -30.434 1.00 87.06 175 ARG A O 1
ATOM 1308 N N . ILE A 1 176 ? 36.067 -4.937 -31.278 1.00 87.00 176 ILE A N 1
ATOM 1309 C CA . ILE A 1 176 ? 35.537 -3.730 -30.627 1.00 87.00 176 ILE A CA 1
ATOM 1310 C C . ILE A 1 176 ? 34.136 -3.425 -31.162 1.00 87.00 176 ILE A C 1
ATOM 1312 O O . ILE A 1 176 ? 33.208 -3.237 -30.381 1.00 87.00 176 ILE A O 1
ATOM 1316 N N . VAL A 1 177 ? 33.964 -3.455 -32.485 1.00 87.00 177 VAL A N 1
ATOM 1317 C CA . VAL A 1 177 ? 32.667 -3.257 -33.147 1.00 87.00 177 VAL A CA 1
ATOM 1318 C C . VAL A 1 177 ? 31.665 -4.321 -32.699 1.00 87.00 177 VAL A C 1
ATOM 1320 O O . VAL A 1 177 ? 30.546 -3.984 -32.327 1.00 87.00 177 VAL A O 1
ATOM 1323 N N . GLY A 1 178 ? 32.075 -5.593 -32.667 1.00 87.69 178 GLY A N 1
ATOM 1324 C CA . GLY A 1 178 ? 31.246 -6.692 -32.177 1.00 87.69 178 GLY A CA 1
ATOM 1325 C C . GLY A 1 178 ? 30.811 -6.500 -30.723 1.00 87.69 178 GLY A C 1
ATOM 1326 O O . GLY A 1 178 ? 29.632 -6.660 -30.420 1.00 87.69 178 GLY A O 1
ATOM 1327 N N . THR A 1 179 ? 31.724 -6.086 -29.838 1.00 90.31 179 THR A N 1
ATOM 1328 C CA . THR A 1 179 ? 31.409 -5.788 -28.433 1.00 90.31 179 THR A CA 1
ATOM 1329 C C . THR A 1 179 ? 30.451 -4.608 -28.296 1.00 90.31 179 THR A C 1
ATOM 1331 O O . THR A 1 179 ? 29.502 -4.702 -27.526 1.00 90.31 179 THR A O 1
ATOM 1334 N N . ILE A 1 180 ? 30.651 -3.517 -29.044 1.00 91.06 180 ILE A N 1
ATOM 1335 C CA . ILE A 1 180 ? 29.755 -2.349 -29.013 1.00 91.06 180 ILE A CA 1
ATOM 1336 C C . ILE A 1 180 ? 28.356 -2.734 -29.494 1.00 91.06 180 ILE A C 1
ATOM 1338 O O . ILE A 1 180 ? 27.375 -2.388 -28.843 1.00 91.06 180 ILE A O 1
ATOM 1342 N N . LEU A 1 181 ? 28.252 -3.478 -30.599 1.00 90.56 181 LEU A N 1
ATOM 1343 C CA . LEU A 1 181 ? 26.964 -3.936 -31.121 1.00 90.56 181 LEU A CA 1
ATOM 1344 C C . LEU A 1 181 ? 26.263 -4.871 -30.131 1.00 90.56 181 LEU A C 1
ATOM 1346 O O . LEU A 1 181 ? 25.086 -4.671 -29.843 1.00 90.56 181 LEU A O 1
ATOM 1350 N N . ALA A 1 182 ? 26.978 -5.837 -29.550 1.00 91.38 182 ALA A N 1
ATOM 1351 C CA . ALA A 1 182 ? 26.419 -6.724 -28.531 1.00 91.38 182 ALA A CA 1
ATOM 1352 C C . ALA A 1 182 ? 25.967 -5.947 -27.280 1.00 91.38 182 ALA A C 1
ATOM 1354 O O . ALA A 1 182 ? 24.862 -6.162 -26.776 1.00 91.38 182 ALA A O 1
ATOM 1355 N N . ALA A 1 183 ? 26.782 -4.997 -26.814 1.00 93.56 183 ALA A N 1
ATOM 1356 C CA . ALA A 1 183 ? 26.448 -4.125 -25.695 1.00 93.56 183 ALA A CA 1
ATOM 1357 C C . ALA A 1 183 ? 25.249 -3.221 -26.006 1.00 93.56 183 ALA A C 1
ATOM 1359 O O . ALA A 1 183 ? 24.435 -2.994 -25.122 1.00 93.56 183 ALA A O 1
ATOM 1360 N N . ALA A 1 184 ? 25.091 -2.742 -27.241 1.00 94.00 184 ALA A N 1
ATOM 1361 C CA . ALA A 1 184 ? 23.938 -1.944 -27.652 1.00 94.00 184 ALA A CA 1
ATOM 1362 C C . ALA A 1 184 ? 22.655 -2.788 -27.722 1.00 94.00 184 ALA A C 1
ATOM 1364 O O . ALA A 1 184 ? 21.619 -2.362 -27.216 1.00 94.00 184 ALA A O 1
ATOM 1365 N N . VAL A 1 185 ? 22.729 -4.002 -28.281 1.00 95.44 185 VAL A N 1
ATOM 1366 C CA . VAL A 1 185 ? 21.588 -4.929 -28.389 1.00 95.44 185 VAL A CA 1
ATOM 1367 C C . VAL A 1 185 ? 21.027 -5.300 -27.015 1.00 95.44 185 VAL A C 1
ATOM 1369 O O . VAL A 1 185 ? 19.814 -5.405 -26.869 1.00 95.44 185 VAL A O 1
ATOM 1372 N N . ILE A 1 186 ? 21.880 -5.458 -25.999 1.00 94.00 186 ILE A N 1
ATOM 1373 C CA . ILE A 1 186 ? 21.445 -5.757 -24.624 1.00 94.00 186 ILE A CA 1
ATOM 1374 C C . ILE A 1 186 ? 21.152 -4.467 -23.846 1.00 94.00 186 ILE A C 1
ATOM 1376 O O . ILE A 1 186 ? 20.141 -4.352 -23.154 1.00 94.00 186 ILE A O 1
ATOM 1380 N N . GLY A 1 187 ? 22.033 -3.478 -23.963 1.00 94.88 187 GLY A N 1
ATOM 1381 C CA . GLY A 1 187 ? 22.007 -2.248 -23.184 1.00 94.88 187 GLY A CA 1
ATOM 1382 C C . GLY A 1 187 ? 20.818 -1.358 -23.515 1.00 94.88 187 GLY A C 1
ATOM 1383 O O . GLY A 1 187 ? 20.187 -0.851 -22.595 1.00 94.88 187 GLY A O 1
ATOM 1384 N N . ILE A 1 188 ? 20.454 -1.199 -24.793 1.00 95.00 188 ILE A N 1
ATOM 1385 C CA . ILE A 1 188 ? 19.332 -0.333 -25.187 1.00 95.00 188 ILE A CA 1
ATOM 1386 C C . ILE A 1 188 ? 18.001 -0.836 -24.597 1.00 95.00 188 ILE A C 1
ATOM 1388 O O . ILE A 1 188 ? 17.317 -0.031 -23.957 1.00 95.00 188 ILE A O 1
ATOM 1392 N N . PRO A 1 189 ? 17.617 -2.126 -24.722 1.00 96.06 189 PRO A N 1
ATOM 1393 C CA . PRO A 1 189 ? 16.421 -2.645 -24.060 1.00 96.06 189 PRO A CA 1
ATOM 1394 C C . PRO A 1 189 ? 16.466 -2.505 -22.538 1.00 96.06 189 PRO A C 1
ATOM 1396 O O . PRO A 1 189 ? 15.483 -2.065 -21.949 1.00 96.06 189 PRO A O 1
ATOM 1399 N N . VAL A 1 190 ? 17.599 -2.818 -21.898 1.00 95.62 190 VAL A N 1
ATOM 1400 C CA . VAL A 1 190 ? 17.743 -2.713 -20.435 1.00 95.62 190 VAL A CA 1
ATOM 1401 C C . VAL A 1 190 ? 17.582 -1.269 -19.966 1.00 95.62 190 VAL A C 1
ATOM 1403 O O . VAL A 1 190 ? 16.819 -1.011 -19.038 1.00 95.62 190 VAL A O 1
ATOM 1406 N N . ILE A 1 191 ? 18.235 -0.316 -20.634 1.00 95.88 191 ILE A N 1
ATOM 1407 C CA . ILE A 1 191 ? 18.107 1.115 -20.337 1.00 95.88 191 ILE A CA 1
ATOM 1408 C C . ILE A 1 191 ? 16.665 1.568 -20.562 1.00 95.88 191 ILE A C 1
ATOM 1410 O O . ILE A 1 191 ? 16.115 2.280 -19.727 1.00 95.88 191 ILE A O 1
ATOM 1414 N N . ARG A 1 192 ? 16.015 1.133 -21.648 1.00 96.44 192 ARG A N 1
ATOM 1415 C CA . ARG A 1 192 ? 14.615 1.483 -21.913 1.00 96.44 192 ARG A CA 1
ATOM 1416 C C . ARG A 1 192 ? 13.684 0.955 -20.822 1.00 96.44 192 ARG A C 1
ATOM 1418 O O . ARG A 1 192 ? 12.844 1.712 -20.349 1.00 96.44 192 ARG A O 1
ATOM 1425 N N . LEU A 1 193 ? 13.844 -0.299 -20.398 1.00 95.88 193 LEU A N 1
ATOM 1426 C CA . LEU A 1 193 ? 13.069 -0.879 -19.298 1.00 95.88 193 LEU A CA 1
ATOM 1427 C C . LEU A 1 193 ? 13.332 -0.148 -17.977 1.00 95.88 193 LEU A C 1
ATOM 1429 O O . LEU A 1 193 ? 12.381 0.162 -17.268 1.00 95.88 193 LEU A O 1
ATOM 1433 N N . ALA A 1 194 ? 14.587 0.196 -17.679 1.00 95.75 194 ALA A N 1
ATOM 1434 C CA . ALA A 1 194 ? 14.938 0.978 -16.497 1.00 95.75 194 ALA A CA 1
ATOM 1435 C C . ALA A 1 194 ? 14.307 2.379 -16.523 1.00 95.75 194 ALA A C 1
ATOM 1437 O O . ALA A 1 194 ? 13.785 2.831 -15.511 1.00 95.75 194 ALA A O 1
ATOM 1438 N N . VAL A 1 195 ? 14.291 3.048 -17.682 1.00 96.62 195 VAL A N 1
ATOM 1439 C CA . VAL A 1 195 ? 13.637 4.355 -17.851 1.00 96.62 195 VAL A CA 1
ATOM 1440 C C . VAL A 1 195 ? 12.123 4.245 -17.675 1.00 96.62 195 VAL A C 1
ATOM 1442 O O . VAL A 1 195 ? 11.533 5.119 -17.047 1.00 96.62 195 VAL A O 1
ATOM 1445 N N . LEU A 1 196 ? 11.484 3.196 -18.202 1.00 96.00 196 LEU A N 1
ATOM 1446 C CA . LEU A 1 196 ? 10.044 2.977 -18.025 1.00 96.00 196 LEU A CA 1
ATOM 1447 C C . LEU A 1 196 ? 9.690 2.649 -16.567 1.00 96.00 196 LEU A C 1
ATOM 1449 O O . LEU A 1 196 ? 8.751 3.233 -16.035 1.00 96.00 196 LEU A O 1
ATOM 1453 N N . ASP A 1 197 ? 10.463 1.782 -15.906 1.00 96.06 197 ASP A N 1
ATOM 1454 C CA . ASP A 1 197 ? 10.281 1.446 -14.486 1.00 96.06 197 ASP A CA 1
ATOM 1455 C C . ASP A 1 197 ? 10.520 2.673 -13.589 1.00 96.06 197 ASP A C 1
ATOM 1457 O O . ASP A 1 197 ? 9.755 2.914 -12.657 1.00 96.06 197 ASP A O 1
ATOM 1461 N N . TYR A 1 198 ? 11.522 3.502 -13.908 1.00 96.81 198 TYR A N 1
ATOM 1462 C CA . TYR A 1 198 ? 11.779 4.758 -13.203 1.00 96.81 198 TYR A CA 1
ATOM 1463 C C . TYR A 1 198 ? 10.663 5.786 -13.405 1.00 96.81 198 TYR A C 1
ATOM 1465 O O . TYR A 1 198 ? 10.238 6.418 -12.443 1.00 96.81 198 TYR A O 1
ATOM 1473 N N . ARG A 1 199 ? 10.161 5.955 -14.635 1.00 96.44 199 ARG A N 1
ATOM 1474 C CA . ARG A 1 199 ? 9.025 6.851 -14.900 1.00 96.44 199 ARG A CA 1
ATOM 1475 C C . ARG A 1 199 ? 7.796 6.411 -14.121 1.00 96.44 199 ARG A C 1
ATOM 1477 O O . ARG A 1 199 ? 7.250 7.224 -13.391 1.00 96.44 199 ARG A O 1
ATOM 1484 N N . GLY A 1 200 ? 7.466 5.119 -14.164 1.00 94.94 200 GLY A N 1
ATOM 1485 C CA . GLY A 1 200 ? 6.368 4.573 -13.371 1.00 94.94 200 GLY A CA 1
ATOM 1486 C C . GLY A 1 200 ? 6.551 4.817 -11.871 1.00 94.94 200 GLY A C 1
ATOM 1487 O O . GLY A 1 200 ? 5.609 5.240 -11.217 1.00 94.94 200 GLY A O 1
ATOM 1488 N N . TYR A 1 201 ? 7.770 4.658 -11.338 1.00 95.69 201 TYR A N 1
ATOM 1489 C CA . TYR A 1 201 ? 8.085 5.003 -9.946 1.00 95.69 201 TYR A CA 1
ATOM 1490 C C . TYR A 1 201 ? 7.826 6.481 -9.617 1.00 95.69 201 TYR A C 1
ATOM 1492 O O . TYR A 1 201 ? 7.302 6.790 -8.549 1.00 95.69 201 TYR A O 1
ATOM 1500 N N . ILE A 1 202 ? 8.187 7.399 -10.517 1.00 95.75 202 ILE A N 1
ATOM 1501 C CA . ILE A 1 202 ? 7.923 8.830 -10.334 1.00 95.75 202 ILE A CA 1
ATOM 1502 C C . ILE A 1 202 ? 6.422 9.131 -10.445 1.00 95.75 202 ILE A C 1
ATOM 1504 O O . ILE A 1 202 ? 5.909 9.928 -9.661 1.00 95.75 202 ILE A O 1
ATOM 1508 N N . ASP A 1 203 ? 5.698 8.456 -11.332 1.00 93.56 203 ASP A N 1
ATOM 1509 C CA . ASP A 1 203 ? 4.255 8.650 -11.511 1.00 93.56 203 ASP A CA 1
ATOM 1510 C C . ASP A 1 203 ? 3.443 8.235 -10.266 1.00 93.56 203 ASP A C 1
ATOM 1512 O O . ASP A 1 203 ? 2.351 8.754 -10.043 1.00 93.56 203 ASP A O 1
ATOM 1516 N N . LEU A 1 204 ? 3.990 7.367 -9.400 1.00 92.25 204 LEU A N 1
ATOM 1517 C CA . LEU A 1 204 ? 3.377 7.002 -8.110 1.00 92.25 204 LEU A CA 1
ATOM 1518 C C . LEU A 1 204 ? 3.297 8.164 -7.104 1.00 92.25 204 LEU A C 1
ATOM 1520 O O . LEU A 1 204 ? 2.558 8.080 -6.118 1.00 92.25 204 LEU A O 1
ATOM 1524 N N . GLY A 1 205 ? 4.079 9.223 -7.321 1.00 91.44 205 GLY A N 1
ATOM 1525 C CA . GLY A 1 205 ? 4.239 10.318 -6.371 1.00 91.44 205 GLY A CA 1
ATOM 1526 C C . GLY A 1 205 ? 5.082 9.949 -5.137 1.00 91.44 205 GLY A C 1
ATOM 1527 O O . GLY A 1 205 ? 5.658 8.861 -5.048 1.00 91.44 205 GLY A O 1
ATOM 1528 N N . PRO A 1 206 ? 5.198 10.867 -4.164 1.00 90.62 206 PRO A N 1
ATOM 1529 C CA . PRO A 1 206 ? 5.949 10.625 -2.935 1.00 90.62 206 PRO A CA 1
ATOM 1530 C C . PRO A 1 206 ? 5.266 9.569 -2.052 1.00 90.62 206 PRO A C 1
ATOM 1532 O O . PRO A 1 206 ? 4.038 9.510 -1.986 1.00 90.62 206 PRO A O 1
ATOM 1535 N N . GLY A 1 207 ? 6.050 8.783 -1.303 1.00 84.75 207 GLY A N 1
ATOM 1536 C CA . GLY A 1 207 ? 5.492 7.852 -0.314 1.00 84.75 207 GLY A CA 1
ATOM 1537 C C . GLY A 1 207 ? 6.501 7.030 0.469 1.00 84.75 207 GLY A C 1
ATOM 1538 O O . GLY A 1 207 ? 6.637 5.828 0.256 1.00 84.75 207 GLY A O 1
ATOM 1539 N N . GLY A 1 208 ? 7.235 7.696 1.363 1.00 86.69 208 GLY A N 1
ATOM 1540 C CA . GLY A 1 208 ? 8.304 7.100 2.165 1.00 86.69 208 GLY A CA 1
ATOM 1541 C C . GLY A 1 208 ? 9.695 7.271 1.536 1.00 86.69 208 GLY A C 1
ATOM 1542 O O . GLY A 1 208 ? 10.454 8.134 2.001 1.00 86.69 208 GLY A O 1
ATOM 1543 N N . PRO A 1 209 ? 10.082 6.485 0.507 1.00 92.44 209 PRO A N 1
ATOM 1544 C CA . PRO A 1 209 ? 11.358 6.664 -0.178 1.00 92.44 209 PRO A CA 1
ATOM 1545 C C . PRO A 1 209 ? 11.471 8.023 -0.895 1.00 92.44 209 PRO A C 1
ATOM 1547 O O . PRO A 1 209 ? 10.453 8.608 -1.273 1.00 92.44 209 PRO A O 1
ATOM 1550 N N . PRO A 1 210 ? 12.699 8.533 -1.117 1.00 94.12 210 PRO A N 1
ATOM 1551 C CA . PRO A 1 210 ? 12.914 9.783 -1.846 1.00 94.12 210 PRO A CA 1
ATOM 1552 C C . PRO A 1 210 ? 12.342 9.737 -3.266 1.00 94.12 210 PRO A C 1
ATOM 1554 O O . PRO A 1 210 ? 12.693 8.855 -4.037 1.00 94.12 210 PRO A O 1
ATOM 1557 N N . HIS A 1 211 ? 11.529 10.721 -3.649 1.00 94.62 211 HIS A N 1
ATOM 1558 C CA . HIS A 1 211 ? 10.894 10.793 -4.972 1.00 94.62 211 HIS A CA 1
ATOM 1559 C C . HIS A 1 211 ? 11.879 11.243 -6.071 1.00 94.62 211 HIS A C 1
ATOM 1561 O O . HIS A 1 211 ? 11.798 12.337 -6.618 1.00 94.62 211 HIS A O 1
ATOM 1567 N N . ASN A 1 212 ? 12.903 10.426 -6.315 1.00 96.50 212 ASN A N 1
ATOM 1568 C CA . ASN A 1 212 ? 13.976 10.637 -7.285 1.00 96.50 212 ASN A CA 1
ATOM 1569 C C . ASN A 1 212 ? 14.699 9.306 -7.580 1.00 96.50 212 ASN A C 1
ATOM 1571 O O . ASN A 1 212 ? 14.313 8.241 -7.092 1.00 96.50 212 ASN A O 1
ATOM 1575 N N . ILE A 1 213 ? 15.784 9.354 -8.359 1.00 97.12 213 ILE A N 1
ATOM 1576 C CA . ILE A 1 213 ? 16.565 8.165 -8.731 1.00 97.12 213 ILE A CA 1
ATOM 1577 C C . ILE A 1 213 ? 17.097 7.371 -7.525 1.00 97.12 213 ILE A C 1
ATOM 1579 O O . ILE A 1 213 ? 17.188 6.147 -7.594 1.00 97.12 213 ILE A O 1
ATOM 1583 N N . ALA A 1 214 ? 17.410 8.027 -6.402 1.00 97.06 214 ALA A N 1
ATOM 1584 C CA . ALA A 1 214 ? 17.914 7.342 -5.216 1.00 97.06 214 ALA A CA 1
ATOM 1585 C C . ALA A 1 214 ? 16.826 6.482 -4.554 1.00 97.06 214 ALA A C 1
ATOM 1587 O O . ALA A 1 214 ? 17.101 5.347 -4.167 1.00 97.06 214 ALA A O 1
ATOM 1588 N N . GLY A 1 215 ? 15.584 6.974 -4.466 1.00 96.12 215 GLY A N 1
ATOM 1589 C CA . GLY A 1 215 ? 14.467 6.164 -3.970 1.00 96.12 215 GLY A CA 1
ATOM 1590 C C . GLY A 1 215 ? 14.061 5.050 -4.932 1.00 96.12 215 GLY A C 1
ATOM 1591 O O . GLY A 1 215 ? 13.752 3.944 -4.485 1.00 96.12 215 GLY A O 1
ATOM 1592 N N . TRP A 1 216 ? 14.166 5.285 -6.243 1.00 96.88 216 TRP A N 1
ATOM 1593 C CA . TRP A 1 216 ? 13.974 4.236 -7.246 1.00 96.88 216 TRP A CA 1
ATOM 1594 C C . TRP A 1 216 ? 14.990 3.094 -7.093 1.00 96.88 216 TRP A C 1
ATOM 1596 O O . TRP A 1 216 ? 14.603 1.924 -7.070 1.00 96.88 216 TRP A O 1
ATOM 1606 N N . LEU A 1 217 ? 16.278 3.410 -6.915 1.00 96.75 217 LEU A N 1
ATOM 1607 C CA . LEU A 1 217 ? 17.309 2.406 -6.631 1.00 96.75 217 LEU A CA 1
ATOM 1608 C C . LEU A 1 217 ? 17.052 1.699 -5.295 1.00 96.75 217 LEU A C 1
ATOM 1610 O O . LEU A 1 217 ? 17.187 0.479 -5.204 1.00 96.75 217 LEU A O 1
ATOM 1614 N N . PHE A 1 218 ? 16.630 2.441 -4.269 1.00 95.12 218 PHE A N 1
ATOM 1615 C CA . PHE A 1 218 ? 16.301 1.871 -2.965 1.00 95.12 218 PHE A CA 1
ATOM 1616 C C . PHE A 1 218 ? 15.184 0.821 -3.059 1.00 95.12 218 PHE A C 1
ATOM 1618 O O . PHE A 1 218 ? 15.347 -0.277 -2.526 1.00 95.12 218 PHE A O 1
ATOM 1625 N N . GLN A 1 219 ? 14.090 1.078 -3.789 1.00 94.56 219 GLN A N 1
ATOM 1626 C CA . GLN A 1 219 ? 13.027 0.070 -3.919 1.00 94.56 219 GLN A CA 1
ATOM 1627 C C . GLN A 1 219 ? 13.464 -1.172 -4.708 1.00 94.56 219 GLN A C 1
ATOM 1629 O O . GLN A 1 219 ? 12.972 -2.265 -4.414 1.00 94.56 219 GLN A O 1
ATOM 1634 N N . LEU A 1 220 ? 14.424 -1.045 -5.638 1.00 94.75 220 LEU A N 1
ATOM 1635 C CA . LEU A 1 220 ? 15.029 -2.198 -6.317 1.00 94.75 220 LEU A CA 1
ATOM 1636 C C . LEU A 1 220 ? 15.807 -3.078 -5.335 1.00 94.75 220 LEU A C 1
ATOM 1638 O O . LEU A 1 220 ? 15.676 -4.299 -5.384 1.00 94.75 220 LEU A O 1
ATOM 1642 N N . VAL A 1 221 ? 16.558 -2.473 -4.407 1.00 95.25 221 VAL A N 1
ATOM 1643 C CA . VAL A 1 221 ? 17.295 -3.199 -3.355 1.00 95.25 221 VAL A CA 1
ATOM 1644 C C . VAL A 1 221 ? 16.349 -3.956 -2.417 1.00 95.25 221 VAL A C 1
ATOM 1646 O O . VAL A 1 221 ? 16.720 -5.002 -1.887 1.00 95.25 221 VAL A O 1
ATOM 1649 N N . LEU A 1 222 ? 15.111 -3.484 -2.245 1.00 93.62 222 LEU A N 1
ATOM 1650 C CA . LEU A 1 222 ? 14.100 -4.171 -1.437 1.00 93.62 222 LEU A CA 1
ATOM 1651 C C . LEU A 1 222 ? 13.438 -5.360 -2.155 1.00 93.62 222 LEU A C 1
ATOM 1653 O O . LEU A 1 222 ? 12.935 -6.260 -1.481 1.00 93.62 222 LEU A O 1
ATOM 1657 N N . ARG A 1 223 ? 13.448 -5.418 -3.497 1.00 92.88 223 ARG A N 1
ATOM 1658 C CA . ARG A 1 223 ? 12.757 -6.477 -4.267 1.00 92.88 223 ARG A CA 1
ATOM 1659 C C . ARG A 1 223 ? 13.126 -7.911 -3.839 1.00 92.88 223 ARG A C 1
ATOM 1661 O O . ARG A 1 223 ? 12.200 -8.705 -3.671 1.00 92.88 223 ARG A O 1
ATOM 1668 N N . PRO A 1 224 ? 14.400 -8.278 -3.584 1.00 94.62 224 PRO A N 1
ATOM 1669 C CA . PRO A 1 224 ? 14.774 -9.651 -3.219 1.00 94.62 224 PRO A CA 1
ATOM 1670 C C . PRO A 1 224 ? 14.156 -10.176 -1.915 1.00 94.62 224 PRO A C 1
ATOM 1672 O O . PRO A 1 224 ? 14.051 -11.388 -1.733 1.00 94.62 224 PRO A O 1
ATOM 1675 N N . ILE A 1 225 ? 13.756 -9.290 -0.995 1.00 93.94 225 ILE A N 1
ATOM 1676 C CA . ILE A 1 225 ? 13.159 -9.686 0.291 1.00 93.94 225 ILE A CA 1
ATOM 1677 C C . ILE A 1 225 ? 11.627 -9.658 0.281 1.00 93.94 225 ILE A C 1
ATOM 1679 O O . ILE A 1 225 ? 11.010 -10.032 1.284 1.00 93.94 225 ILE A O 1
ATOM 1683 N N . THR A 1 226 ? 11.018 -9.245 -0.834 1.00 93.88 226 THR A N 1
ATOM 1684 C CA . THR A 1 226 ? 9.561 -9.216 -0.987 1.00 93.88 226 THR A CA 1
ATOM 1685 C C . THR A 1 226 ? 8.950 -10.612 -0.915 1.00 93.88 226 THR A C 1
ATOM 1687 O O . THR A 1 226 ? 9.593 -11.639 -1.163 1.00 93.88 226 THR A O 1
ATOM 1690 N N . LYS A 1 227 ? 7.682 -10.656 -0.516 1.00 92.81 227 LYS A N 1
ATOM 1691 C CA . LYS A 1 227 ? 6.867 -11.862 -0.450 1.00 92.81 227 LYS A CA 1
ATOM 1692 C C . LYS A 1 227 ? 5.640 -11.716 -1.325 1.00 92.81 227 LYS A C 1
ATOM 1694 O O . LYS A 1 227 ? 5.117 -10.623 -1.512 1.00 92.81 227 LYS A O 1
ATOM 1699 N N . GLU A 1 228 ? 5.195 -12.863 -1.819 1.00 93.38 228 GLU A N 1
ATOM 1700 C CA . GLU A 1 228 ? 3.916 -12.995 -2.500 1.00 93.38 228 GLU A CA 1
ATOM 1701 C C . GLU A 1 228 ? 2.801 -12.486 -1.552 1.00 93.38 228 GLU A C 1
ATOM 1703 O O . GLU A 1 228 ? 2.762 -12.921 -0.392 1.00 93.38 228 GLU A O 1
ATOM 1708 N N . PRO A 1 229 ? 1.969 -11.522 -1.992 1.00 94.25 229 PRO A N 1
ATOM 1709 C CA . PRO A 1 229 ? 1.107 -10.758 -1.094 1.00 94.25 229 PRO A CA 1
ATOM 1710 C C . PRO A 1 229 ? -0.254 -11.411 -0.791 1.00 94.25 229 PRO A C 1
ATOM 1712 O O . PRO A 1 229 ? -0.938 -10.936 0.120 1.00 94.25 229 PRO A O 1
ATOM 1715 N N . PHE A 1 230 ? -0.664 -12.470 -1.501 1.00 95.06 230 PHE A N 1
ATOM 1716 C CA . PHE A 1 230 ? -2.015 -13.040 -1.418 1.00 95.06 230 PHE A CA 1
ATOM 1717 C C . PHE A 1 230 ? -2.137 -14.286 -0.533 1.00 95.06 230 PHE A C 1
ATOM 1719 O O . PHE A 1 230 ? -3.208 -14.517 0.028 1.00 95.06 230 PHE A O 1
ATOM 1726 N N . HIS A 1 231 ? -1.089 -15.098 -0.364 1.00 91.88 231 HIS A N 1
ATOM 1727 C CA . HIS A 1 231 ? -1.205 -16.308 0.455 1.00 91.88 231 HIS A CA 1
ATOM 1728 C C . HIS A 1 231 ? -1.407 -15.975 1.938 1.00 91.88 231 HIS A C 1
ATOM 1730 O O . HIS A 1 231 ? -0.786 -15.056 2.478 1.00 91.88 231 HIS A O 1
ATOM 1736 N N . THR A 1 232 ? -2.218 -16.786 2.616 1.00 95.69 232 THR A N 1
ATOM 1737 C CA . THR A 1 232 ? -2.565 -16.617 4.037 1.00 95.69 232 THR A CA 1
ATOM 1738 C C . THR A 1 232 ? -1.884 -17.630 4.960 1.00 95.69 232 THR A C 1
ATOM 1740 O O . THR A 1 232 ? -1.982 -17.518 6.181 1.00 95.69 232 THR A O 1
ATOM 1743 N N . SER A 1 233 ? -1.117 -18.584 4.417 1.00 93.31 233 SER A N 1
ATOM 1744 C CA . SER A 1 233 ? -0.404 -19.612 5.200 1.00 93.31 233 SER A CA 1
ATOM 1745 C C . SER A 1 233 ? 0.660 -19.049 6.153 1.00 93.31 233 SER A C 1
ATOM 1747 O O . SER A 1 233 ? 1.107 -19.737 7.071 1.00 93.31 233 SER A O 1
ATOM 1749 N N . CYS A 1 234 ? 1.048 -17.784 5.976 1.00 93.00 234 CYS A N 1
ATOM 1750 C CA . CYS A 1 234 ? 1.961 -17.084 6.869 1.00 93.00 234 CYS A CA 1
ATOM 1751 C C . CYS A 1 234 ? 1.336 -16.745 8.235 1.00 93.00 234 CYS A C 1
ATOM 1753 O O . CYS A 1 234 ? 2.075 -16.537 9.196 1.00 93.00 234 CYS A O 1
ATOM 1755 N N . TYR A 1 235 ? 0.003 -16.721 8.349 1.00 95.50 235 TYR A N 1
ATOM 1756 C CA . TYR A 1 235 ? -0.731 -16.439 9.588 1.00 95.50 235 TYR A CA 1
ATOM 1757 C C . TYR A 1 235 ? -0.851 -17.685 10.478 1.00 95.50 235 TYR A C 1
ATOM 1759 O O . TYR A 1 235 ? -1.938 -18.169 10.785 1.00 95.50 235 TYR A O 1
ATOM 1767 N N . ASN A 1 236 ? 0.297 -18.238 10.863 1.00 94.06 236 ASN A N 1
ATOM 1768 C CA . ASN A 1 236 ? 0.402 -19.413 11.727 1.00 94.06 236 ASN A CA 1
ATOM 1769 C C . ASN A 1 236 ? 0.502 -19.029 13.220 1.00 94.06 236 ASN A C 1
ATOM 1771 O O . ASN A 1 236 ? 0.513 -17.853 13.580 1.00 94.06 236 ASN A O 1
ATOM 1775 N N . ALA A 1 237 ? 0.626 -20.026 14.103 1.00 94.25 237 ALA A N 1
ATOM 1776 C CA . ALA A 1 237 ? 0.734 -19.811 15.551 1.00 94.25 237 ALA A CA 1
ATOM 1777 C C . ALA A 1 237 ? 1.883 -18.862 15.951 1.00 94.25 237 ALA A C 1
ATOM 1779 O O . ALA A 1 237 ? 1.744 -18.086 16.894 1.00 94.25 237 ALA A O 1
ATOM 1780 N N . LYS A 1 238 ? 2.999 -18.865 15.206 1.00 93.38 238 LYS A N 1
ATOM 1781 C CA . LYS A 1 238 ? 4.113 -17.935 15.440 1.00 93.38 238 LYS A CA 1
ATOM 1782 C C . LYS A 1 238 ? 3.716 -16.496 15.113 1.00 93.38 238 LYS A C 1
ATOM 1784 O O . LYS A 1 238 ? 4.030 -15.602 15.890 1.00 93.38 238 LYS A O 1
ATOM 1789 N N . ALA A 1 239 ? 3.028 -16.272 13.995 1.00 93.00 239 ALA A N 1
ATOM 1790 C CA . ALA A 1 239 ? 2.528 -14.949 13.621 1.00 93.00 239 ALA A CA 1
ATOM 1791 C C . ALA A 1 239 ? 1.538 -14.402 14.659 1.00 93.00 239 ALA A C 1
ATOM 1793 O O . ALA A 1 239 ? 1.623 -13.239 15.040 1.00 93.00 239 ALA A O 1
ATOM 1794 N N . ILE A 1 240 ? 0.650 -15.269 15.152 1.00 94.12 240 ILE A N 1
ATOM 1795 C CA . ILE A 1 240 ? -0.306 -14.962 16.221 1.00 94.12 2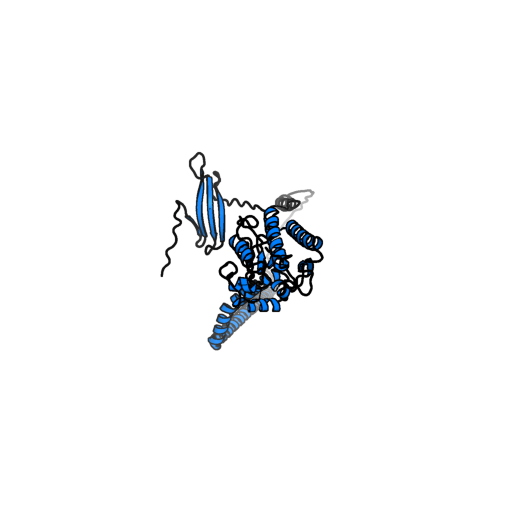40 ILE A CA 1
ATOM 1796 C C . ILE A 1 240 ? 0.425 -14.553 17.503 1.00 94.12 240 ILE A C 1
ATOM 1798 O O . ILE A 1 240 ? 0.135 -13.498 18.054 1.00 94.12 240 ILE A O 1
ATOM 1802 N N . ALA A 1 241 ? 1.424 -15.325 17.938 1.00 92.44 241 ALA A N 1
ATOM 1803 C CA . ALA A 1 241 ? 2.208 -14.988 19.126 1.00 92.44 241 ALA A CA 1
ATOM 1804 C C . ALA A 1 241 ? 2.982 -13.662 18.973 1.00 92.44 241 ALA A C 1
ATOM 1806 O O . ALA A 1 241 ? 3.084 -12.887 19.919 1.00 92.44 241 ALA A O 1
ATOM 1807 N N . GLN A 1 242 ? 3.507 -13.376 17.776 1.00 90.94 242 GLN A N 1
ATOM 1808 C CA . GLN A 1 242 ? 4.228 -12.130 17.483 1.00 90.94 242 GLN A CA 1
ATOM 1809 C C . GLN A 1 242 ? 3.323 -10.893 17.433 1.00 90.94 242 GLN A C 1
ATOM 1811 O O . GLN A 1 242 ? 3.809 -9.785 17.649 1.00 90.94 242 GLN A O 1
ATOM 1816 N N . ALA A 1 243 ? 2.030 -11.066 17.154 1.00 92.25 243 ALA A N 1
ATOM 1817 C CA . ALA A 1 243 ? 1.057 -9.977 17.145 1.00 92.25 243 ALA A CA 1
ATOM 1818 C C . ALA A 1 243 ? 0.699 -9.474 18.558 1.00 92.25 243 ALA A C 1
ATOM 1820 O O . ALA A 1 243 ? 0.081 -8.421 18.682 1.00 92.25 243 ALA A O 1
ATOM 1821 N N . GLY A 1 244 ? 1.134 -10.170 19.615 1.00 90.06 244 GLY A N 1
ATOM 1822 C CA . GLY A 1 244 ? 0.926 -9.769 21.005 1.00 90.06 244 GLY A CA 1
ATOM 1823 C C . GLY A 1 244 ? -0.278 -10.452 21.666 1.00 90.06 244 GLY A C 1
ATOM 1824 O O . GLY A 1 244 ? -0.800 -11.429 21.127 1.00 90.06 244 GLY A O 1
ATOM 1825 N N . PRO A 1 245 ? -0.719 -9.957 22.840 1.00 85.06 245 PRO A N 1
ATOM 1826 C CA . PRO A 1 245 ? -1.751 -10.598 23.665 1.00 85.06 245 PRO A CA 1
ATOM 1827 C C . PRO A 1 245 ? -3.051 -10.904 22.911 1.00 85.06 245 PRO A C 1
ATOM 1829 O O . PRO A 1 245 ? -3.596 -11.997 23.038 1.00 85.06 245 PRO A O 1
ATOM 1832 N N . ASN A 1 246 ? -3.477 -9.992 22.032 1.00 87.38 246 ASN A N 1
ATOM 1833 C CA . ASN A 1 246 ? -4.716 -10.126 21.261 1.00 87.38 246 ASN A CA 1
ATOM 1834 C C . ASN A 1 246 ? -4.451 -10.598 19.824 1.00 87.38 246 ASN A C 1
ATOM 1836 O O . ASN A 1 246 ? -5.299 -10.478 18.947 1.00 87.38 246 ASN A O 1
ATOM 1840 N N . GLY A 1 247 ? -3.285 -11.190 19.555 1.00 88.00 247 GLY A N 1
ATOM 1841 C CA . GLY A 1 247 ? -2.939 -11.696 18.226 1.00 88.00 247 GLY A CA 1
ATOM 1842 C C . GLY A 1 247 ? -3.852 -12.821 17.724 1.00 88.00 247 GLY A C 1
ATOM 1843 O O . GLY A 1 247 ? -3.918 -13.071 16.523 1.00 88.00 247 GLY A O 1
ATOM 1844 N N . ASN A 1 248 ? -4.555 -13.514 18.627 1.00 91.62 248 ASN A N 1
ATOM 1845 C CA . ASN A 1 248 ? -5.518 -14.566 18.284 1.00 91.62 248 ASN A CA 1
ATOM 1846 C C . ASN A 1 248 ? -6.975 -14.069 18.270 1.00 91.62 248 ASN A C 1
ATOM 1848 O O . ASN A 1 248 ? -7.880 -14.872 18.029 1.00 91.62 248 ASN A O 1
ATOM 1852 N N . ALA A 1 249 ? -7.213 -12.787 18.553 1.00 93.25 249 ALA A N 1
ATOM 1853 C CA . ALA A 1 249 ? -8.533 -12.178 18.465 1.00 93.25 249 ALA A CA 1
ATOM 1854 C C . ALA A 1 249 ? -9.038 -12.143 17.018 1.00 93.25 249 ALA A C 1
ATOM 1856 O O . ALA A 1 249 ? -8.249 -12.155 16.071 1.00 93.25 249 ALA A O 1
ATOM 1857 N N . ALA A 1 250 ? -10.357 -12.088 16.865 1.00 94.88 250 ALA A N 1
ATOM 1858 C CA . ALA A 1 250 ? -11.011 -11.725 15.618 1.00 94.88 250 ALA A CA 1
ATOM 1859 C C . ALA A 1 250 ? -11.960 -10.570 15.932 1.00 94.88 250 ALA A C 1
ATOM 1861 O O . ALA A 1 250 ? -12.906 -10.754 16.694 1.00 94.88 250 ALA A O 1
ATOM 1862 N N . PHE A 1 251 ? -11.682 -9.390 15.382 1.00 97.12 251 PHE A N 1
ATOM 1863 C CA . PHE A 1 251 ? -12.541 -8.215 15.551 1.00 97.12 251 PHE A CA 1
ATOM 1864 C C . PHE A 1 251 ? -13.509 -8.036 14.378 1.00 97.12 251 PHE A C 1
ATOM 1866 O O . PHE A 1 251 ? -14.374 -7.163 14.435 1.00 97.12 251 PHE A O 1
ATOM 1873 N N . LEU A 1 252 ? -13.351 -8.845 13.324 1.00 97.44 252 LEU A N 1
ATOM 1874 C CA . LEU A 1 252 ? -14.253 -8.919 12.181 1.00 97.44 252 LEU A CA 1
ATOM 1875 C C . LEU A 1 252 ? -14.994 -10.253 12.172 1.00 97.44 252 LEU A C 1
ATOM 1877 O O . LEU A 1 252 ? -14.400 -11.329 12.290 1.00 97.44 252 LEU A O 1
ATOM 1881 N N . SER A 1 253 ? -16.302 -10.176 11.957 1.00 96.38 253 SER A N 1
ATOM 1882 C CA . SER A 1 253 ? -17.121 -11.316 11.574 1.00 96.38 253 SER A CA 1
ATOM 1883 C C . SER A 1 253 ? -17.112 -11.511 10.052 1.00 96.38 253 SER A C 1
ATOM 1885 O O . SER A 1 253 ? -16.668 -10.661 9.278 1.00 96.38 253 SER A O 1
ATOM 1887 N N . GLN A 1 254 ? -17.629 -12.653 9.598 1.00 95.50 254 GLN A N 1
ATOM 1888 C CA . GLN A 1 254 ? -17.773 -12.940 8.167 1.00 95.50 254 GLN A CA 1
ATOM 1889 C C . GLN A 1 254 ? -18.770 -11.995 7.471 1.00 95.50 254 GLN A C 1
ATOM 1891 O O . GLN A 1 254 ? -18.670 -11.825 6.253 1.00 95.50 254 GLN A O 1
ATOM 1896 N N . ASP A 1 255 ? -19.695 -11.402 8.232 1.00 95.56 255 ASP A N 1
ATOM 1897 C CA . ASP A 1 255 ? -20.725 -10.482 7.740 1.00 95.56 255 ASP A CA 1
ATOM 1898 C C . ASP A 1 255 ? -20.192 -9.048 7.619 1.00 95.56 255 ASP A C 1
ATOM 1900 O O . ASP A 1 255 ? -20.611 -8.310 6.731 1.00 95.56 255 ASP A O 1
ATOM 1904 N N . ASP A 1 256 ? -19.201 -8.677 8.440 1.00 96.94 256 ASP A N 1
ATOM 1905 C CA . ASP A 1 256 ? -18.520 -7.377 8.345 1.00 96.94 256 ASP A CA 1
ATOM 1906 C C . ASP A 1 256 ? -17.690 -7.243 7.060 1.00 96.94 256 ASP A C 1
ATOM 1908 O O . ASP A 1 256 ? -17.426 -6.133 6.598 1.00 96.94 256 ASP A O 1
ATOM 1912 N N . VAL A 1 257 ? -17.249 -8.375 6.498 1.00 97.38 257 VAL A N 1
ATOM 1913 C CA . VAL A 1 257 ? -16.349 -8.441 5.338 1.00 97.38 257 VAL A CA 1
ATOM 1914 C C . VAL A 1 257 ? -16.878 -9.453 4.315 1.00 97.38 257 VAL A C 1
ATOM 1916 O O . VAL A 1 257 ? -16.267 -10.510 4.132 1.00 97.38 257 VAL A O 1
ATOM 1919 N N . PRO A 1 258 ? -18.011 -9.186 3.636 1.00 97.44 258 PRO A N 1
ATOM 1920 C CA . PRO A 1 258 ? -18.563 -10.085 2.616 1.00 97.44 258 PRO A CA 1
ATOM 1921 C C . PRO A 1 258 ? -17.552 -10.329 1.489 1.00 97.44 258 PRO A C 1
ATOM 1923 O O . PRO A 1 258 ? -16.614 -9.561 1.328 1.00 97.44 258 PRO A O 1
ATOM 1926 N N . SER A 1 259 ? -17.692 -11.379 0.680 1.00 97.81 259 SER A N 1
ATOM 1927 C CA . SER A 1 259 ? -16.792 -11.555 -0.473 1.00 97.81 259 SER A CA 1
ATOM 1928 C C . SER A 1 259 ? -16.895 -10.359 -1.421 1.00 97.81 259 SER A C 1
ATOM 1930 O O . SER A 1 259 ? -17.993 -9.996 -1.849 1.00 97.81 259 SER A O 1
ATOM 1932 N N . ARG A 1 260 ? -15.757 -9.745 -1.761 1.00 96.56 260 ARG A N 1
ATOM 1933 C CA . ARG A 1 260 ? -15.717 -8.608 -2.677 1.00 96.56 260 ARG A CA 1
ATOM 1934 C C . ARG A 1 260 ? -16.192 -9.064 -4.053 1.00 96.56 260 ARG A C 1
ATOM 1936 O O . ARG A 1 260 ? -15.622 -9.975 -4.646 1.00 96.56 260 ARG A O 1
ATOM 1943 N N . SER A 1 261 ? -17.241 -8.422 -4.555 1.00 92.06 261 SER A N 1
ATOM 1944 C CA . SER A 1 261 ? -17.902 -8.800 -5.812 1.00 92.06 261 SER A CA 1
ATOM 1945 C C . SER A 1 261 ? -17.036 -8.567 -7.049 1.00 92.06 261 SER A C 1
ATOM 1947 O O . SER A 1 261 ? -17.287 -9.129 -8.110 1.00 92.06 261 SER A O 1
ATOM 1949 N N . SER A 1 262 ? -16.036 -7.698 -6.934 1.00 89.75 262 SER A N 1
ATOM 1950 C CA . SER A 1 262 ? -15.222 -7.234 -8.049 1.00 89.75 262 SER A CA 1
ATOM 1951 C C . SER A 1 262 ? -13.795 -7.744 -7.980 1.00 89.75 262 SER A C 1
ATOM 1953 O O . SER A 1 262 ? -13.306 -8.055 -6.889 1.00 89.75 262 SER A O 1
ATOM 1955 N N . PRO A 1 263 ? -13.111 -7.814 -9.136 1.00 92.56 263 PRO A N 1
ATOM 1956 C CA . PRO A 1 263 ? -11.740 -8.281 -9.181 1.00 92.56 263 PRO A CA 1
ATOM 1957 C C . PRO A 1 263 ? -10.823 -7.406 -8.324 1.00 92.56 263 PRO A C 1
ATOM 1959 O O . PRO A 1 263 ? -11.106 -6.244 -8.012 1.00 92.56 263 PRO A O 1
ATOM 1962 N N . ARG A 1 264 ? -9.694 -7.993 -7.931 1.00 95.94 264 ARG A N 1
ATOM 1963 C CA . ARG A 1 264 ? -8.623 -7.251 -7.268 1.00 95.94 264 ARG A CA 1
ATOM 1964 C C . ARG A 1 264 ? -8.060 -6.218 -8.249 1.00 95.94 264 ARG A C 1
ATOM 1966 O O . ARG A 1 264 ? -7.800 -6.595 -9.394 1.00 95.94 264 ARG A O 1
ATOM 1973 N N . PRO A 1 265 ? -7.851 -4.966 -7.820 1.00 97.00 265 PRO A N 1
ATOM 1974 C CA . PRO A 1 265 ? -7.218 -3.970 -8.662 1.00 97.00 265 PRO A CA 1
ATOM 1975 C C . PRO A 1 265 ? -5.757 -4.339 -8.911 1.00 97.00 265 PRO A C 1
ATOM 1977 O O . PRO A 1 265 ? -5.137 -5.088 -8.147 1.00 97.00 265 PRO A O 1
ATOM 1980 N N . LEU A 1 266 ? -5.186 -3.766 -9.965 1.00 96.38 266 LEU A N 1
ATOM 1981 C CA . LEU A 1 266 ? -3.757 -3.865 -10.210 1.00 96.38 266 LEU A CA 1
ATOM 1982 C C . LEU A 1 266 ? -3.014 -3.007 -9.187 1.00 96.38 266 LEU A C 1
ATOM 1984 O O . LEU A 1 266 ? -3.311 -1.828 -9.009 1.00 96.38 266 LEU A O 1
ATOM 1988 N N . VAL A 1 267 ? -2.025 -3.606 -8.533 1.00 95.62 267 VAL A N 1
ATOM 1989 C CA . VAL A 1 267 ? -1.095 -2.923 -7.628 1.00 95.62 267 VAL A CA 1
ATOM 1990 C C . VAL A 1 267 ? 0.272 -2.908 -8.289 1.00 95.62 267 VAL A C 1
ATOM 1992 O O . VAL A 1 267 ? 0.685 -3.908 -8.881 1.00 95.62 267 VAL A O 1
ATOM 1995 N N . GLY A 1 268 ? 0.955 -1.767 -8.225 1.00 92.31 268 GLY A N 1
ATOM 1996 C CA . GLY A 1 268 ? 2.254 -1.589 -8.861 1.00 92.31 268 GLY A CA 1
ATOM 1997 C C . GLY A 1 268 ? 3.295 -2.591 -8.361 1.00 92.31 268 GLY A C 1
ATOM 1998 O O . GLY A 1 268 ? 3.277 -3.016 -7.209 1.00 92.31 268 GLY A O 1
ATOM 1999 N N . SER A 1 269 ? 4.239 -2.954 -9.230 1.00 90.94 269 SER A N 1
ATOM 2000 C CA . SER A 1 269 ? 5.320 -3.896 -8.901 1.00 90.94 269 SER A CA 1
ATOM 2001 C C . SER A 1 269 ? 6.438 -3.287 -8.045 1.00 90.94 269 SER A C 1
ATOM 2003 O O . SER A 1 269 ? 7.393 -3.981 -7.692 1.00 90.94 269 SER A O 1
ATOM 2005 N N . TRP A 1 270 ? 6.375 -1.986 -7.757 1.00 93.50 270 TRP A N 1
ATOM 2006 C CA . TRP A 1 270 ? 7.349 -1.302 -6.912 1.00 93.50 270 TRP A CA 1
ATOM 2007 C C . TRP A 1 270 ? 7.135 -1.672 -5.447 1.00 93.50 270 TRP A C 1
ATOM 2009 O O . TRP A 1 270 ? 6.016 -1.674 -4.945 1.00 93.50 270 TRP A O 1
ATOM 2019 N N . THR A 1 271 ? 8.228 -1.985 -4.751 1.00 92.00 271 THR A N 1
ATOM 2020 C CA . THR A 1 271 ? 8.158 -2.427 -3.349 1.00 92.00 271 THR A CA 1
ATOM 2021 C C . THR A 1 271 ? 7.702 -1.306 -2.413 1.00 92.00 271 THR A C 1
ATOM 2023 O O . THR A 1 271 ? 7.030 -1.567 -1.420 1.00 92.00 271 THR A O 1
ATOM 2026 N N . ALA A 1 272 ? 8.128 -0.078 -2.712 1.00 91.19 272 ALA A N 1
ATOM 2027 C CA . ALA A 1 272 ? 7.764 1.151 -2.022 1.00 91.19 272 ALA A CA 1
ATOM 2028 C C . ALA A 1 272 ? 7.999 2.342 -2.980 1.00 91.19 272 ALA A C 1
ATOM 2030 O O . ALA A 1 272 ? 9.057 2.373 -3.619 1.00 91.19 272 ALA A O 1
ATOM 2031 N N . PRO A 1 273 ? 7.085 3.321 -3.079 1.00 92.06 273 PRO A N 1
ATOM 2032 C CA . PRO A 1 273 ? 5.753 3.318 -2.473 1.00 92.06 273 PRO A CA 1
ATOM 2033 C C . PRO A 1 273 ? 4.860 2.211 -3.058 1.00 92.06 273 PRO A C 1
ATOM 2035 O O . PRO A 1 273 ? 4.961 1.880 -4.237 1.00 92.06 273 PRO A O 1
ATOM 2038 N N . SER A 1 274 ? 4.002 1.625 -2.221 1.00 92.62 274 SER A N 1
ATOM 2039 C CA . SER A 1 274 ? 2.979 0.672 -2.663 1.00 92.62 274 SER A CA 1
ATOM 2040 C C . SER A 1 274 ? 1.757 1.464 -3.116 1.00 92.62 274 SER A C 1
ATOM 2042 O O . SER A 1 274 ? 1.230 2.264 -2.345 1.00 92.62 274 SER A O 1
ATOM 2044 N N . ARG A 1 275 ? 1.323 1.279 -4.366 1.00 94.50 275 ARG A N 1
ATOM 2045 C CA . ARG A 1 275 ? 0.217 2.044 -4.961 1.00 94.50 275 ARG A CA 1
ATOM 2046 C C . ARG A 1 275 ? -0.700 1.180 -5.802 1.00 94.50 275 ARG A C 1
ATOM 2048 O O . ARG A 1 275 ? -0.254 0.266 -6.501 1.00 94.50 275 ARG A O 1
ATOM 2055 N N . GLN A 1 276 ? -1.978 1.522 -5.755 1.00 95.88 276 GLN A N 1
ATOM 2056 C CA . GLN A 1 276 ? -3.013 0.933 -6.586 1.00 95.88 276 GLN A CA 1
ATOM 2057 C C . GLN A 1 276 ? -3.081 1.676 -7.932 1.00 95.88 276 GLN A C 1
ATOM 2059 O O . GLN A 1 276 ? -3.151 2.903 -7.979 1.00 95.88 276 GLN A O 1
ATOM 2064 N N . LEU A 1 277 ? -3.039 0.929 -9.035 1.00 95.56 277 LEU A N 1
ATOM 2065 C CA . LEU A 1 277 ? -2.975 1.465 -10.399 1.00 95.56 277 LEU A CA 1
ATOM 2066 C C . LEU A 1 277 ? -4.340 1.516 -11.097 1.00 95.56 277 LEU A C 1
ATOM 2068 O O . LEU A 1 277 ? -4.522 2.310 -12.014 1.00 95.56 277 LEU A O 1
ATOM 2072 N N . THR A 1 278 ? -5.291 0.671 -10.694 1.00 95.94 278 THR A N 1
ATOM 2073 C CA . THR A 1 278 ? -6.661 0.642 -11.242 1.00 95.94 278 THR A CA 1
ATOM 2074 C C . THR A 1 278 ? -7.689 0.806 -10.137 1.00 95.94 278 THR A C 1
ATOM 2076 O O . THR A 1 278 ? -7.356 0.643 -8.970 1.00 95.94 278 THR A O 1
ATOM 2079 N N . ASP A 1 279 ? -8.941 1.105 -10.487 1.00 94.44 279 ASP A N 1
ATOM 2080 C CA . ASP A 1 279 ? -10.060 1.181 -9.533 1.00 94.44 279 ASP A CA 1
ATOM 2081 C C . ASP A 1 279 ? -9.810 2.142 -8.358 1.00 94.44 279 ASP A C 1
ATOM 2083 O O . ASP A 1 279 ? -10.160 1.852 -7.213 1.00 94.44 279 ASP A O 1
ATOM 2087 N N . GLN A 1 280 ? -9.138 3.260 -8.638 1.00 95.06 280 GLN A N 1
ATOM 2088 C CA . GLN A 1 280 ? -8.849 4.301 -7.655 1.00 95.06 280 GLN A CA 1
ATOM 2089 C C . GLN A 1 280 ? -10.155 4.898 -7.124 1.00 95.06 280 GLN A C 1
ATOM 2091 O O . GLN A 1 280 ? -11.141 4.998 -7.857 1.00 95.06 280 GLN A O 1
ATOM 2096 N N . ALA A 1 281 ? -10.173 5.283 -5.851 1.00 93.62 281 ALA A N 1
ATOM 2097 C CA . ALA A 1 281 ? -11.371 5.868 -5.260 1.00 93.62 281 ALA A CA 1
ATOM 2098 C C . ALA A 1 281 ? -11.576 7.315 -5.724 1.00 93.62 281 ALA A C 1
ATOM 2100 O O . ALA A 1 281 ? -10.639 8.116 -5.756 1.00 93.62 281 ALA A O 1
ATOM 2101 N N . ASP A 1 282 ? -12.835 7.661 -5.989 1.00 93.94 282 ASP A N 1
ATOM 2102 C CA . ASP A 1 282 ? -13.244 9.033 -6.267 1.00 93.94 282 ASP A CA 1
ATOM 2103 C C . ASP A 1 282 ? -12.920 9.958 -5.087 1.00 93.94 282 ASP A C 1
ATOM 2105 O O . ASP A 1 282 ? -13.032 9.582 -3.913 1.00 93.94 282 ASP A O 1
ATOM 2109 N N . GLU A 1 283 ? -12.633 11.226 -5.383 1.00 95.25 283 GLU A N 1
ATOM 2110 C CA . GLU A 1 283 ? -12.315 12.244 -4.375 1.00 95.25 283 GLU A CA 1
ATOM 2111 C C . GLU A 1 283 ? -13.393 12.345 -3.281 1.00 95.25 283 GLU A C 1
ATOM 2113 O O . GLU A 1 283 ? -13.086 12.473 -2.094 1.00 95.25 283 GLU A O 1
ATOM 2118 N N . LYS A 1 284 ? -14.671 12.199 -3.656 1.00 96.75 284 LYS A N 1
ATOM 2119 C CA . LYS A 1 284 ? -15.796 12.197 -2.711 1.00 96.75 284 LYS A CA 1
ATOM 2120 C C . LYS A 1 284 ? -15.714 11.033 -1.720 1.00 96.75 284 LYS A C 1
ATOM 2122 O O . LYS A 1 284 ? -15.966 11.235 -0.531 1.00 96.75 284 LYS A O 1
ATOM 2127 N N . ILE A 1 285 ? -15.378 9.831 -2.188 1.00 97.06 285 ILE A N 1
ATOM 2128 C CA . ILE A 1 285 ? -15.245 8.649 -1.330 1.00 97.06 285 ILE A CA 1
ATOM 2129 C C . ILE A 1 285 ? -14.017 8.793 -0.425 1.00 97.06 285 ILE A C 1
ATOM 2131 O O . ILE A 1 285 ? -14.131 8.590 0.787 1.00 97.06 285 ILE A O 1
ATOM 2135 N N . ASN A 1 286 ? -12.892 9.266 -0.968 1.00 95.69 286 ASN A N 1
ATOM 2136 C CA . ASN A 1 286 ? -11.690 9.577 -0.190 1.00 95.69 286 ASN A CA 1
ATOM 2137 C C . ASN A 1 286 ? -11.977 10.592 0.923 1.00 95.69 286 ASN A C 1
ATOM 2139 O O . ASN A 1 286 ? -11.617 10.371 2.080 1.00 95.69 286 ASN A O 1
ATOM 2143 N N . ALA A 1 287 ? -12.691 11.677 0.614 1.00 96.38 287 ALA A N 1
ATOM 2144 C CA . ALA A 1 287 ? -13.076 12.684 1.597 1.00 96.38 287 ALA A CA 1
ATOM 2145 C C . ALA A 1 287 ? -13.996 12.111 2.689 1.00 96.38 287 ALA A C 1
ATOM 2147 O O . ALA A 1 287 ? -13.872 12.476 3.861 1.00 96.38 287 ALA A O 1
ATOM 2148 N N . ARG A 1 288 ? -14.910 11.195 2.342 1.00 97.81 288 ARG A N 1
ATOM 2149 C CA . ARG A 1 288 ? -15.761 10.509 3.327 1.00 97.81 288 ARG A CA 1
ATOM 2150 C C . ARG A 1 288 ? -14.954 9.591 4.239 1.00 97.81 288 ARG A C 1
ATOM 2152 O O . ARG A 1 288 ? -15.198 9.594 5.444 1.00 97.81 288 ARG A O 1
ATOM 2159 N N . TYR A 1 289 ? -13.988 8.850 3.700 1.00 97.69 289 TYR A N 1
ATOM 2160 C CA . TYR A 1 289 ? -13.110 8.015 4.517 1.00 97.69 289 TYR A CA 1
ATOM 2161 C C . TYR A 1 289 ? -12.218 8.853 5.445 1.00 97.69 289 TYR A C 1
ATOM 2163 O O . TYR A 1 289 ? -12.131 8.567 6.637 1.00 97.69 289 TYR A O 1
ATOM 2171 N N . GLN A 1 290 ? -11.644 9.957 4.959 1.00 96.94 290 GLN A N 1
ATOM 2172 C CA . GLN A 1 290 ? -10.879 10.881 5.807 1.00 96.94 290 GLN A CA 1
ATOM 2173 C C . GLN A 1 290 ? -11.738 11.474 6.931 1.00 96.94 290 GLN A C 1
ATOM 2175 O O . GLN A 1 290 ? -11.324 11.467 8.090 1.00 96.94 290 GLN A O 1
ATOM 2180 N N . LYS A 1 291 ? -12.962 11.929 6.624 1.00 97.88 291 LYS A N 1
ATOM 2181 C CA . LYS A 1 291 ? -13.917 12.400 7.644 1.00 97.88 291 LYS A CA 1
ATOM 2182 C C . LYS A 1 291 ? -14.234 11.317 8.669 1.00 97.88 291 LYS A C 1
ATOM 2184 O O . LYS A 1 291 ? -14.359 11.618 9.853 1.00 97.88 291 LYS A O 1
ATOM 2189 N N . PHE A 1 292 ? -14.337 10.067 8.230 1.00 98.44 292 PHE A N 1
ATOM 2190 C CA . PHE A 1 292 ? -14.528 8.938 9.125 1.00 98.44 292 PHE A CA 1
ATOM 2191 C C . PHE A 1 292 ? -13.336 8.746 10.079 1.00 98.44 292 PHE A C 1
ATOM 2193 O O . PHE A 1 292 ? -13.558 8.653 11.286 1.00 98.44 292 PHE A O 1
ATOM 2200 N N . LEU A 1 293 ? -12.089 8.785 9.592 1.00 98.25 293 LEU A N 1
ATOM 2201 C CA . LEU A 1 293 ? -10.900 8.721 10.458 1.00 98.25 293 LEU A CA 1
ATOM 2202 C C . LEU A 1 293 ? -10.878 9.857 11.489 1.00 98.25 293 LEU A C 1
ATOM 2204 O O . LEU A 1 293 ? -10.672 9.610 12.677 1.00 98.25 293 LEU A O 1
ATOM 2208 N N . VAL A 1 294 ? -11.174 11.085 11.051 1.00 98.31 294 VAL A N 1
ATOM 2209 C CA . VAL A 1 294 ? -11.293 12.245 11.946 1.00 98.31 294 VAL A CA 1
ATOM 2210 C C . VAL A 1 294 ? -12.373 12.002 13.001 1.00 98.31 294 VAL A C 1
ATOM 2212 O O . VAL A 1 294 ? -12.137 12.254 14.178 1.00 98.31 294 VAL A O 1
ATOM 2215 N N . SER A 1 295 ? -13.529 11.453 12.612 1.00 98.44 295 SER A N 1
ATOM 2216 C CA . SER A 1 295 ? -14.617 11.161 13.552 1.00 98.44 295 SER A CA 1
ATOM 2217 C C . SER A 1 295 ? -14.228 10.128 14.614 1.00 98.44 295 SER A C 1
ATOM 2219 O O . SER A 1 295 ? -14.615 10.291 15.768 1.00 98.44 295 SER A O 1
ATOM 2221 N N . LEU A 1 296 ? -13.417 9.119 14.267 1.00 98.38 296 LEU A N 1
ATOM 2222 C CA . LEU A 1 296 ? -12.892 8.152 15.237 1.00 98.38 296 LEU A CA 1
ATOM 2223 C C . LEU A 1 296 ? -11.971 8.835 16.253 1.00 98.38 296 LEU A C 1
ATOM 2225 O O . LEU A 1 296 ? -12.137 8.650 17.457 1.00 98.38 296 LEU A O 1
ATOM 2229 N N . ALA A 1 297 ? -11.044 9.672 15.777 1.00 98.00 297 ALA A N 1
ATOM 2230 C CA . ALA A 1 297 ? -10.152 10.432 16.648 1.00 98.00 297 ALA A CA 1
ATOM 2231 C C . ALA A 1 297 ? -10.925 11.390 17.573 1.00 98.00 297 ALA A C 1
ATOM 2233 O O . ALA A 1 297 ? -10.649 11.461 18.767 1.00 98.00 297 ALA A O 1
ATOM 2234 N N . SER A 1 298 ? -11.934 12.093 17.047 1.00 97.69 298 SER A N 1
ATOM 2235 C CA . SER A 1 298 ? -12.763 13.015 17.833 1.00 97.69 298 SER A CA 1
ATOM 2236 C C . SER A 1 298 ? -13.680 12.312 18.836 1.00 97.69 298 SER A C 1
ATOM 2238 O O . SER A 1 298 ? -13.967 12.884 19.883 1.00 97.69 298 SER A O 1
ATOM 2240 N N . ALA A 1 299 ? -14.137 11.092 18.544 1.00 97.75 299 ALA A N 1
ATOM 2241 C CA . ALA A 1 299 ? -14.980 10.317 19.454 1.00 97.75 299 ALA A CA 1
ATOM 2242 C C . ALA A 1 299 ? -14.201 9.737 20.646 1.00 97.75 299 ALA A C 1
ATOM 2244 O O . ALA A 1 299 ? -14.792 9.420 21.677 1.00 97.75 299 ALA A O 1
ATOM 2245 N N . SER A 1 300 ? -12.881 9.570 20.526 1.00 96.62 300 SER A N 1
ATOM 2246 C CA . SER A 1 300 ? -12.036 8.998 21.583 1.00 96.62 300 SER A CA 1
ATOM 2247 C C . SER A 1 300 ? -10.672 9.698 21.663 1.00 96.62 300 SER A C 1
ATOM 2249 O O . SER A 1 300 ? -9.640 9.054 21.475 1.00 96.62 300 SER A O 1
ATOM 2251 N N . PRO A 1 301 ? -10.631 11.007 21.982 1.00 96.00 301 PRO A N 1
ATOM 2252 C CA . PRO A 1 301 ? -9.410 11.818 21.904 1.00 96.00 301 PRO A CA 1
ATOM 2253 C C . PRO A 1 301 ? -8.327 11.411 22.915 1.00 96.00 301 PRO A C 1
ATOM 2255 O O . PRO A 1 301 ? -7.157 11.734 22.733 1.00 96.00 301 PRO A O 1
ATOM 2258 N N . SER A 1 302 ? -8.691 10.692 23.982 1.00 96.56 302 SER A N 1
ATOM 2259 C CA . SER A 1 302 ? -7.732 10.115 24.933 1.00 96.56 302 SER A CA 1
ATOM 2260 C C . SER A 1 302 ? -7.022 8.867 24.397 1.00 96.56 302 SER A C 1
ATOM 2262 O O . SER A 1 302 ? -5.986 8.482 24.934 1.00 96.56 302 SER A O 1
ATOM 2264 N N . GLN A 1 303 ? -7.563 8.232 23.355 1.00 96.94 303 GLN A N 1
ATOM 2265 C CA . GLN A 1 303 ? -7.069 6.967 22.806 1.00 96.94 303 GLN A CA 1
ATOM 2266 C C . GLN A 1 303 ? -6.563 7.101 21.371 1.00 96.94 303 GLN A C 1
ATOM 2268 O O . GLN A 1 303 ? -5.631 6.395 20.989 1.00 96.94 303 GLN A O 1
ATOM 2273 N N . LEU A 1 304 ? -7.134 8.015 20.586 1.00 98.12 304 LEU A N 1
ATOM 2274 C CA . LEU A 1 304 ? -6.873 8.181 19.162 1.00 98.12 304 LEU A CA 1
ATOM 2275 C C . LEU A 1 304 ? -6.563 9.638 18.816 1.00 98.12 304 LEU A C 1
ATOM 2277 O O . LEU A 1 304 ? -7.109 10.567 19.406 1.00 98.12 304 LEU A O 1
ATOM 2281 N N . LYS A 1 305 ? -5.707 9.837 17.814 1.00 97.88 305 LYS A N 1
ATOM 2282 C CA . LYS A 1 305 ? -5.391 11.153 17.251 1.00 97.88 305 LYS A CA 1
ATOM 2283 C C . LYS A 1 305 ? -5.175 11.070 15.746 1.00 97.88 305 LYS A C 1
ATOM 2285 O O . LYS A 1 305 ? -4.763 10.036 15.225 1.00 97.88 305 LYS A O 1
ATOM 2290 N N . MET A 1 306 ? -5.396 12.190 15.066 1.00 97.94 306 MET A N 1
ATOM 2291 C CA . MET A 1 306 ? -4.899 12.383 13.705 1.00 97.94 306 MET A CA 1
ATOM 2292 C C . MET A 1 306 ? -3.466 12.914 13.765 1.00 97.94 306 MET A C 1
ATOM 2294 O O . MET A 1 306 ? -3.171 13.813 14.552 1.00 97.94 306 MET A O 1
ATOM 2298 N N . ALA A 1 307 ? -2.581 12.372 12.935 1.00 96.31 307 ALA A N 1
ATOM 2299 C CA . ALA A 1 307 ? -1.200 12.826 12.796 1.00 96.31 307 ALA A CA 1
ATOM 2300 C C . ALA A 1 307 ? -0.739 12.691 11.339 1.00 96.31 307 ALA A C 1
ATOM 2302 O O . ALA A 1 307 ? -1.445 12.124 10.511 1.00 96.31 307 ALA A O 1
ATOM 2303 N N . THR A 1 308 ? 0.445 13.201 11.011 1.00 95.44 308 THR A N 1
ATOM 2304 C CA . THR A 1 308 ? 1.079 12.904 9.719 1.00 95.44 308 THR A CA 1
ATOM 2305 C C . THR A 1 308 ? 1.556 11.452 9.702 1.00 95.44 308 THR A C 1
ATOM 2307 O O . THR A 1 308 ? 2.185 11.021 10.673 1.00 95.44 308 THR A O 1
ATOM 2310 N N . SER A 1 309 ? 1.303 10.712 8.616 1.00 95.62 309 SER A N 1
ATOM 2311 C CA . SER A 1 309 ? 1.817 9.342 8.470 1.00 95.62 309 SER A CA 1
ATOM 2312 C C . SER A 1 309 ? 3.344 9.325 8.543 1.00 95.62 309 SER A C 1
ATOM 2314 O O . SER A 1 309 ? 4.037 10.079 7.854 1.00 95.62 309 SER A O 1
ATOM 2316 N N . LYS A 1 310 ? 3.879 8.428 9.368 1.00 92.25 310 LYS A N 1
ATOM 2317 C CA . LYS A 1 310 ? 5.309 8.138 9.492 1.00 92.25 310 LYS A CA 1
ATOM 2318 C C . LYS A 1 310 ? 5.804 7.302 8.321 1.00 92.25 310 LYS A C 1
ATOM 2320 O O . LYS A 1 310 ? 6.915 7.532 7.841 1.00 92.25 310 LYS A O 1
ATOM 2325 N N . ALA A 1 311 ? 4.975 6.369 7.850 1.00 90.00 311 ALA A N 1
ATOM 2326 C CA . ALA A 1 311 ? 5.292 5.512 6.712 1.00 90.00 311 ALA A CA 1
ATOM 2327 C C . ALA A 1 311 ? 5.393 6.321 5.409 1.00 90.00 311 ALA A C 1
ATOM 2329 O O . ALA A 1 311 ? 6.398 6.237 4.700 1.00 90.00 311 ALA A O 1
ATOM 2330 N N . GLU A 1 312 ? 4.392 7.158 5.133 1.00 90.62 312 GLU A N 1
ATOM 2331 C CA . GLU A 1 312 ? 4.335 7.978 3.918 1.00 90.62 312 GLU A CA 1
ATOM 2332 C C . GLU A 1 312 ? 5.172 9.263 4.035 1.00 90.62 312 GLU A C 1
ATOM 2334 O O . GLU A 1 312 ? 5.650 9.785 3.025 1.00 90.62 312 GLU A O 1
ATOM 2339 N N . ARG A 1 313 ? 5.422 9.735 5.270 1.00 91.06 313 ARG A N 1
ATOM 2340 C CA . ARG A 1 313 ? 6.053 11.028 5.634 1.00 91.06 313 ARG A CA 1
ATOM 2341 C C . ARG A 1 313 ? 5.222 12.262 5.279 1.00 91.06 313 ARG A C 1
ATOM 2343 O O . ARG A 1 313 ? 5.679 13.391 5.450 1.00 91.06 313 ARG A O 1
ATOM 2350 N N . HIS A 1 314 ? 4.008 12.052 4.790 1.00 90.25 314 HIS A N 1
ATOM 2351 C CA . HIS A 1 314 ? 3.031 13.072 4.436 1.00 90.25 314 HIS A CA 1
ATOM 2352 C C . HIS A 1 314 ? 1.624 12.482 4.586 1.00 90.25 314 HIS A C 1
ATOM 2354 O O . HIS A 1 314 ? 1.466 11.290 4.841 1.00 90.25 314 HIS A O 1
ATOM 2360 N N . GLY A 1 315 ? 0.607 13.332 4.453 1.00 89.38 315 GLY A N 1
ATOM 2361 C CA . GLY A 1 315 ? -0.791 12.915 4.523 1.00 89.38 315 GLY A CA 1
ATOM 2362 C C . GLY A 1 315 ? -1.274 12.550 5.937 1.00 89.38 315 GLY A C 1
ATOM 2363 O O . GLY A 1 315 ? -0.473 12.263 6.832 1.00 89.38 315 GLY A O 1
ATOM 2364 N N . PRO A 1 316 ? -2.596 12.599 6.170 1.00 92.94 316 PRO A N 1
ATOM 2365 C CA . PRO A 1 316 ? -3.177 12.274 7.463 1.00 92.94 316 PRO A CA 1
ATOM 2366 C C . PRO A 1 316 ? -3.209 10.759 7.706 1.00 92.94 316 PRO A C 1
ATOM 2368 O O . PRO A 1 316 ? -3.612 9.975 6.846 1.00 92.94 316 PRO A O 1
ATOM 2371 N N . ALA A 1 317 ? -2.857 10.367 8.924 1.00 97.06 317 ALA A N 1
ATOM 2372 C CA . ALA A 1 317 ? -2.975 9.025 9.463 1.00 97.06 317 ALA A CA 1
ATOM 2373 C C . ALA A 1 317 ? -3.765 9.046 10.773 1.00 97.06 317 ALA A C 1
ATOM 2375 O O . ALA A 1 317 ? -3.697 10.007 11.547 1.00 97.06 317 ALA A O 1
ATOM 2376 N N . LEU A 1 318 ? -4.504 7.968 11.020 1.00 98.38 318 LEU A N 1
ATOM 2377 C CA . LEU A 1 318 ? -5.090 7.686 12.322 1.00 98.38 318 LEU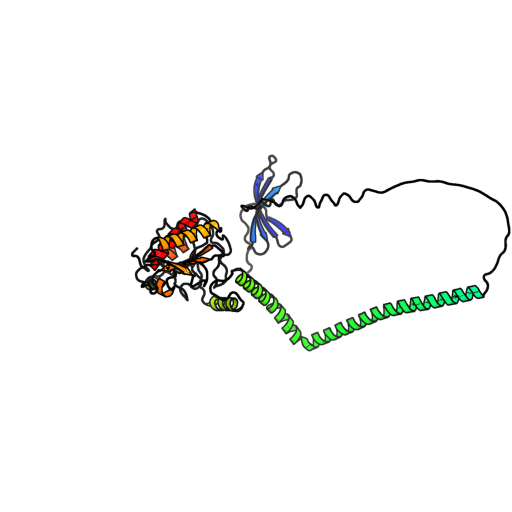 A CA 1
ATOM 2378 C C . LEU A 1 318 ? -4.050 6.952 13.168 1.00 98.38 318 LEU A C 1
ATOM 2380 O O . LEU A 1 318 ? -3.524 5.914 12.756 1.00 98.38 318 LEU A O 1
ATOM 2384 N N . CYS A 1 319 ? -3.786 7.477 14.359 1.00 98.19 319 CYS A N 1
ATOM 2385 C CA . CYS A 1 319 ? -2.792 6.944 15.277 1.00 98.19 319 CYS A CA 1
ATOM 2386 C C . CYS A 1 319 ? -3.365 6.770 16.685 1.00 98.19 319 CYS A C 1
ATOM 2388 O O . CYS A 1 319 ? -4.307 7.458 17.082 1.00 98.19 319 CYS A O 1
ATOM 2390 N N . VAL A 1 320 ? -2.738 5.900 17.472 1.00 97.81 320 VAL A N 1
ATOM 2391 C CA . VAL A 1 320 ? -2.922 5.852 18.924 1.00 97.81 320 VAL A CA 1
ATOM 2392 C C . VAL A 1 320 ? -2.463 7.186 19.530 1.00 97.81 320 VAL A C 1
ATOM 2394 O O . VAL A 1 320 ? -1.436 7.746 19.138 1.00 97.81 320 VAL A O 1
ATOM 2397 N N . ALA A 1 321 ? -3.235 7.726 20.474 1.00 97.12 321 ALA A N 1
ATOM 2398 C CA . ALA A 1 321 ? -2.962 9.017 21.103 1.00 97.12 321 ALA A CA 1
ATOM 2399 C C . ALA A 1 321 ? -1.670 8.991 21.933 1.00 97.12 321 ALA A C 1
ATOM 2401 O O . ALA A 1 321 ? -0.871 9.930 21.848 1.00 97.12 321 ALA A O 1
ATOM 2402 N N . SER A 1 322 ? -1.454 7.901 22.679 1.00 94.56 322 SER A N 1
ATOM 2403 C CA . SER A 1 322 ? -0.256 7.675 23.496 1.00 94.56 322 SER A CA 1
ATOM 2404 C C . SER A 1 322 ? 1.022 7.709 22.656 1.00 94.56 322 SER A C 1
ATOM 2406 O O . SER A 1 322 ? 1.105 7.072 21.609 1.00 94.56 322 SER A O 1
ATOM 2408 N N . GLU A 1 323 ? 2.042 8.416 23.143 1.00 89.62 323 GLU A N 1
ATOM 2409 C CA . GLU A 1 323 ? 3.379 8.442 22.531 1.00 89.62 323 GLU A CA 1
ATOM 2410 C C . GLU A 1 323 ? 4.166 7.147 22.767 1.00 89.62 323 GLU A C 1
ATOM 2412 O O . GLU A 1 323 ? 5.078 6.826 22.010 1.00 89.62 323 GLU A O 1
ATOM 2417 N N . ASN A 1 324 ? 3.800 6.384 23.800 1.00 90.44 324 ASN A N 1
ATOM 2418 C CA . ASN A 1 324 ? 4.410 5.099 24.122 1.00 90.44 324 ASN A CA 1
ATOM 2419 C C . ASN A 1 324 ? 3.311 4.045 24.336 1.00 90.44 324 ASN A C 1
ATOM 2421 O O . ASN A 1 324 ? 2.985 3.709 25.479 1.00 90.44 324 ASN A O 1
ATOM 2425 N N . PRO A 1 325 ? 2.670 3.568 23.255 1.00 91.88 325 PRO A N 1
ATOM 2426 C CA . PRO A 1 325 ? 1.605 2.580 23.356 1.00 91.88 325 PRO A CA 1
ATOM 2427 C C . PRO A 1 325 ? 2.145 1.245 23.889 1.00 91.88 325 PRO A C 1
ATOM 2429 O O . PRO A 1 325 ? 3.230 0.795 23.519 1.00 91.88 325 PRO A O 1
ATOM 2432 N N . SER A 1 326 ? 1.372 0.593 24.758 1.00 88.06 326 SER A N 1
ATOM 2433 C CA . SER A 1 326 ? 1.718 -0.712 25.337 1.00 88.06 326 SER A CA 1
ATOM 2434 C C . SER A 1 326 ? 1.598 -1.855 24.326 1.00 88.06 326 SER A C 1
ATOM 2436 O O . SER A 1 326 ? 2.332 -2.840 24.421 1.00 88.06 326 SER A O 1
ATOM 2438 N N . HIS A 1 327 ? 0.698 -1.727 23.345 1.00 93.19 327 HIS A N 1
ATOM 2439 C CA . HIS A 1 327 ? 0.493 -2.732 22.309 1.00 93.19 327 HIS A CA 1
ATOM 2440 C C . HIS A 1 327 ? 1.742 -2.846 21.408 1.00 93.19 327 HIS A C 1
ATOM 2442 O O . HIS A 1 327 ? 2.182 -1.839 20.846 1.00 93.19 327 HIS A O 1
ATOM 2448 N N . PRO A 1 328 ? 2.329 -4.047 21.224 1.00 93.00 328 PRO A N 1
ATOM 2449 C CA . PRO A 1 328 ? 3.639 -4.200 20.586 1.00 93.00 328 PRO A CA 1
ATOM 2450 C C . PRO A 1 328 ? 3.657 -3.731 19.130 1.00 93.00 328 PRO A C 1
ATOM 2452 O O . PRO A 1 328 ? 4.620 -3.095 18.702 1.00 93.00 328 PRO A O 1
ATOM 2455 N N . VAL A 1 329 ? 2.582 -3.993 18.378 1.00 94.69 329 VAL A N 1
ATOM 2456 C CA . VAL A 1 329 ? 2.470 -3.530 16.986 1.00 94.69 329 VAL A CA 1
ATOM 2457 C C . VAL A 1 329 ? 2.330 -2.013 16.935 1.00 94.69 329 VAL A C 1
ATOM 2459 O O . VAL A 1 329 ? 3.011 -1.381 16.137 1.00 94.69 329 VAL A O 1
ATOM 2462 N N . ALA A 1 330 ? 1.537 -1.421 17.834 1.00 95.31 330 ALA A N 1
ATOM 2463 C CA . ALA A 1 330 ? 1.389 0.030 17.906 1.00 95.31 330 ALA A CA 1
ATOM 2464 C C . ALA A 1 330 ? 2.707 0.701 18.280 1.00 95.31 330 ALA A C 1
ATOM 2466 O O . ALA A 1 330 ? 3.060 1.719 17.706 1.00 95.31 330 ALA A O 1
ATOM 2467 N N . ARG A 1 331 ? 3.493 0.112 19.183 1.00 94.06 331 ARG A N 1
ATOM 2468 C CA . ARG A 1 331 ? 4.822 0.635 19.508 1.00 94.06 331 ARG A CA 1
ATOM 2469 C C . ARG A 1 331 ? 5.765 0.576 18.308 1.00 94.06 331 ARG A C 1
ATOM 2471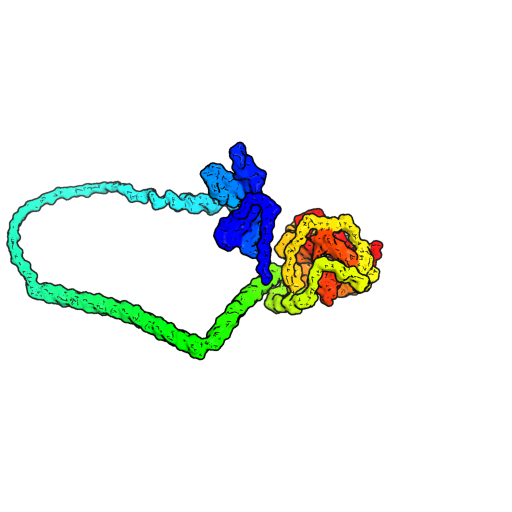 O O . ARG A 1 331 ? 6.496 1.530 18.067 1.00 94.06 331 ARG A O 1
ATOM 2478 N N . TRP A 1 332 ? 5.746 -0.528 17.561 1.00 92.44 332 TRP A N 1
ATOM 2479 C CA . TRP A 1 332 ? 6.583 -0.705 16.373 1.00 92.44 332 TRP A CA 1
ATOM 2480 C C . TRP A 1 332 ? 6.231 0.276 15.248 1.00 92.44 332 TRP A C 1
ATOM 2482 O O . TRP A 1 332 ? 7.126 0.757 14.560 1.00 92.44 332 TRP A O 1
ATOM 2492 N N . THR A 1 333 ? 4.946 0.586 15.063 1.00 93.75 333 THR A N 1
ATOM 2493 C CA . THR A 1 333 ? 4.469 1.520 14.030 1.00 93.75 333 THR A CA 1
ATOM 2494 C C . THR A 1 333 ? 4.390 2.971 14.509 1.00 93.75 333 THR A C 1
ATOM 2496 O O . THR A 1 333 ? 3.735 3.784 13.864 1.00 93.75 333 THR A O 1
ATOM 2499 N N . GLU A 1 334 ? 5.020 3.314 15.641 1.00 93.94 334 GLU A N 1
ATOM 2500 C CA . GLU A 1 334 ? 4.949 4.657 16.250 1.00 93.94 334 GLU A CA 1
ATOM 2501 C C . GLU A 1 334 ? 3.500 5.153 16.459 1.00 93.94 334 GLU A C 1
ATOM 2503 O O . GLU A 1 334 ? 3.177 6.333 16.322 1.00 93.94 334 GLU A O 1
ATOM 2508 N N . GLY A 1 335 ? 2.608 4.222 16.781 1.00 95.50 335 GLY A N 1
ATOM 2509 C CA . GLY A 1 335 ? 1.189 4.435 17.022 1.00 95.50 335 GLY A CA 1
ATOM 2510 C C . GLY A 1 335 ? 0.336 4.441 15.757 1.00 95.50 335 GLY A C 1
ATOM 2511 O O . GLY A 1 335 ? -0.881 4.509 15.883 1.00 95.50 335 GLY A O 1
ATOM 2512 N N . GLU A 1 336 ? 0.915 4.360 14.559 1.00 97.19 336 GLU A N 1
ATOM 2513 C CA . GLU A 1 336 ? 0.163 4.446 13.307 1.00 97.19 336 GLU A CA 1
ATOM 2514 C C . GLU A 1 336 ? -0.729 3.216 13.099 1.00 97.19 336 GLU A C 1
ATOM 2516 O O . GLU A 1 336 ? -0.245 2.082 13.030 1.00 97.19 336 GLU A O 1
ATOM 2521 N N . ILE A 1 337 ? -2.040 3.452 13.010 1.00 97.62 337 ILE A N 1
ATOM 2522 C CA . ILE A 1 337 ? -3.079 2.431 12.818 1.00 97.62 337 ILE A CA 1
ATOM 2523 C C . ILE A 1 337 ? -3.398 2.308 11.332 1.00 97.62 337 ILE A C 1
ATOM 2525 O O . ILE A 1 337 ? -3.398 1.203 10.786 1.00 97.62 337 ILE A O 1
ATOM 2529 N N . ALA A 1 338 ? -3.661 3.457 10.707 1.00 97.00 338 ALA A N 1
ATOM 2530 C CA . ALA A 1 338 ? -4.169 3.562 9.353 1.00 97.00 338 ALA A CA 1
ATOM 2531 C C . ALA A 1 338 ? -3.641 4.814 8.653 1.00 97.00 338 ALA A C 1
ATOM 2533 O O . ALA A 1 338 ? -3.760 5.911 9.199 1.00 97.00 338 ALA A O 1
ATOM 2534 N N . HIS A 1 339 ? -3.180 4.678 7.413 1.00 96.25 339 HIS A N 1
ATOM 2535 C CA . HIS A 1 339 ? -2.999 5.812 6.504 1.00 96.25 339 HIS A CA 1
ATOM 2536 C C . HIS A 1 339 ? -3.610 5.502 5.142 1.00 96.25 339 HIS A C 1
ATOM 2538 O O . HIS A 1 339 ? -3.648 4.347 4.719 1.00 96.25 339 HIS A O 1
ATOM 2544 N N . MET A 1 340 ? -4.080 6.542 4.458 1.00 95.12 340 MET A N 1
ATOM 2545 C CA . MET A 1 340 ? -4.637 6.447 3.111 1.00 95.12 340 MET A CA 1
ATOM 2546 C C . MET A 1 340 ? -3.706 7.139 2.119 1.00 95.12 340 MET A C 1
ATOM 2548 O O . MET A 1 340 ? -3.227 8.244 2.377 1.00 95.12 340 MET A O 1
ATOM 2552 N N . HIS A 1 341 ? -3.482 6.515 0.969 1.00 94.50 341 HIS A N 1
ATOM 2553 C CA . HIS A 1 341 ? -2.750 7.120 -0.131 1.00 94.50 341 HIS A CA 1
ATOM 2554 C C . HIS A 1 341 ? -3.621 8.187 -0.793 1.00 94.50 341 HIS A C 1
ATOM 2556 O O . HIS A 1 341 ? -4.694 7.893 -1.318 1.00 94.50 341 HIS A O 1
ATOM 2562 N N . ALA A 1 342 ? -3.149 9.433 -0.808 1.00 89.50 342 ALA A N 1
ATOM 2563 C CA . ALA A 1 342 ? -3.882 10.532 -1.435 1.00 89.50 342 ALA A CA 1
ATOM 2564 C C . ALA A 1 342 ? -4.068 10.342 -2.953 1.00 89.50 342 ALA A C 1
ATOM 2566 O O . ALA A 1 342 ? -5.027 10.853 -3.518 1.00 89.50 342 ALA A O 1
ATOM 2567 N N . THR A 1 343 ? -3.153 9.614 -3.600 1.00 90.75 343 THR A N 1
ATOM 2568 C CA . THR A 1 343 ? -3.107 9.435 -5.058 1.00 90.75 343 THR A CA 1
ATOM 2569 C C . THR A 1 343 ? -4.117 8.424 -5.589 1.00 90.75 343 THR A C 1
ATOM 2571 O O . THR A 1 343 ? -4.598 8.594 -6.701 1.00 90.75 343 THR A O 1
ATOM 2574 N N . ASP A 1 344 ? -4.414 7.364 -4.833 1.00 94.38 344 ASP A N 1
ATOM 2575 C CA . ASP A 1 344 ? -5.237 6.247 -5.319 1.00 94.38 344 ASP A CA 1
ATOM 2576 C C . ASP A 1 344 ? -6.385 5.844 -4.375 1.00 94.38 344 ASP A C 1
ATOM 2578 O O . ASP A 1 344 ? -7.300 5.133 -4.791 1.00 94.38 344 ASP A O 1
ATOM 2582 N N . GLY A 1 345 ? -6.380 6.322 -3.125 1.00 95.69 345 GLY A N 1
ATOM 2583 C CA . GLY A 1 345 ? -7.412 6.043 -2.123 1.00 95.69 345 GLY A CA 1
ATOM 2584 C C . GLY A 1 345 ? -7.322 4.669 -1.452 1.00 95.69 345 GLY A C 1
ATOM 2585 O O . GLY A 1 345 ? -8.118 4.373 -0.562 1.00 95.69 345 GLY A O 1
ATOM 2586 N N . SER A 1 346 ? -6.360 3.825 -1.833 1.00 97.12 346 SER A N 1
ATOM 2587 C CA . SER A 1 346 ? -6.015 2.625 -1.067 1.00 97.12 346 SER A CA 1
ATOM 2588 C C . SER A 1 346 ? -5.330 3.016 0.242 1.00 97.12 346 SER A C 1
ATOM 2590 O O . SER A 1 346 ? -4.921 4.161 0.452 1.00 97.12 346 SER A O 1
ATOM 2592 N N . MET A 1 347 ? -5.256 2.081 1.180 1.00 97.31 347 MET A N 1
ATOM 2593 C CA . MET A 1 347 ? -4.817 2.378 2.542 1.00 97.31 347 MET A CA 1
ATOM 2594 C C . MET A 1 347 ? -4.085 1.206 3.159 1.00 97.31 347 MET A C 1
ATOM 2596 O O . MET A 1 347 ? -4.389 0.053 2.866 1.00 97.31 347 MET A O 1
ATOM 2600 N N . HIS A 1 348 ? -3.161 1.494 4.065 1.00 97.75 348 HIS A N 1
ATOM 2601 C CA . HIS A 1 348 ? -2.513 0.473 4.872 1.00 97.75 348 HIS A CA 1
ATOM 2602 C C . HIS A 1 348 ? -3.106 0.444 6.277 1.00 97.75 348 HIS A C 1
ATOM 2604 O O . HIS A 1 348 ? -3.208 1.481 6.929 1.00 97.75 348 HIS A O 1
ATOM 2610 N N . LEU A 1 349 ? -3.479 -0.754 6.733 1.00 98.19 349 LEU A N 1
ATOM 2611 C CA . LEU A 1 349 ? -4.036 -1.016 8.061 1.00 98.19 349 LEU A CA 1
ATOM 2612 C C . LEU A 1 349 ? -3.247 -2.118 8.770 1.00 98.19 349 LEU A C 1
ATOM 2614 O O . LEU A 1 349 ? -2.834 -3.100 8.144 1.00 98.19 349 LEU A O 1
ATOM 2618 N N . ASN A 1 350 ? -3.094 -1.986 10.088 1.00 97.31 350 ASN A N 1
ATOM 2619 C CA . ASN A 1 350 ? -2.549 -3.038 10.946 1.00 97.31 350 ASN A CA 1
ATOM 2620 C C . ASN A 1 350 ? -3.688 -3.886 11.526 1.00 97.31 350 ASN A C 1
ATOM 2622 O O . ASN A 1 350 ? -4.477 -3.398 12.332 1.00 97.31 350 ASN A O 1
ATOM 2626 N N . LEU A 1 351 ? -3.775 -5.154 11.124 1.00 97.81 351 LEU A N 1
ATOM 2627 C CA . LEU A 1 351 ? -4.837 -6.080 11.534 1.00 97.81 351 LEU A CA 1
ATOM 2628 C C . LEU A 1 351 ? -4.291 -7.247 12.365 1.00 97.81 351 LEU A C 1
ATOM 2630 O O . LEU A 1 351 ? -3.103 -7.582 12.296 1.00 97.81 351 LEU A O 1
ATOM 2634 N N . THR A 1 352 ? -5.163 -7.927 13.111 1.00 97.38 352 THR A N 1
ATOM 2635 C CA . THR A 1 352 ? -4.816 -9.244 13.666 1.00 97.38 352 THR A CA 1
ATOM 2636 C C . THR A 1 352 ? -4.500 -10.217 12.517 1.00 97.38 352 THR A C 1
ATOM 2638 O O . THR A 1 352 ? -5.043 -10.076 11.417 1.00 97.38 352 THR A O 1
ATOM 2641 N N . PRO A 1 353 ? -3.660 -11.248 12.721 1.00 97.31 353 PRO A N 1
ATOM 2642 C CA . PRO A 1 353 ? -3.454 -12.301 11.726 1.00 97.31 353 PRO A CA 1
ATOM 2643 C C . PRO A 1 353 ? -4.752 -12.966 11.235 1.00 97.31 353 PRO A C 1
ATOM 2645 O O . PRO A 1 353 ? -4.829 -13.350 10.068 1.00 97.31 353 PRO A O 1
ATOM 2648 N N . LYS A 1 354 ? -5.777 -13.085 12.093 1.00 96.94 354 LYS A N 1
ATOM 2649 C CA . LYS A 1 354 ? -7.088 -13.641 11.720 1.00 96.94 354 LYS A CA 1
ATOM 2650 C C . LYS A 1 354 ? -7.893 -12.697 10.832 1.00 96.94 354 LYS A C 1
ATOM 2652 O O . LYS A 1 354 ? -8.373 -13.128 9.786 1.00 96.94 354 LYS A O 1
ATOM 2657 N N . ASP A 1 355 ? -7.994 -11.426 11.207 1.00 98.19 355 ASP A N 1
ATOM 2658 C CA . ASP A 1 355 ? -8.728 -10.426 10.426 1.00 98.19 355 ASP A CA 1
ATOM 2659 C C . ASP A 1 355 ? -8.028 -10.167 9.086 1.00 98.19 355 ASP A C 1
ATOM 2661 O O . ASP A 1 355 ? -8.673 -10.112 8.042 1.00 98.19 355 ASP A O 1
ATOM 2665 N N . ALA A 1 356 ? -6.692 -10.107 9.082 1.00 98.31 356 ALA A N 1
ATOM 2666 C CA . ALA A 1 356 ? -5.903 -9.983 7.862 1.00 98.31 356 ALA A CA 1
ATOM 2667 C C . ALA A 1 356 ? -6.145 -11.166 6.912 1.00 98.31 356 ALA A C 1
ATOM 2669 O O . ALA A 1 356 ? -6.361 -10.969 5.716 1.00 98.31 356 ALA A O 1
ATOM 2670 N N . ARG A 1 357 ? -6.166 -12.398 7.442 1.00 98.06 357 ARG A N 1
ATOM 2671 C CA . ARG A 1 357 ? -6.516 -13.595 6.670 1.00 98.06 357 ARG A CA 1
ATOM 2672 C C . ARG A 1 357 ? -7.904 -13.472 6.046 1.00 98.06 357 ARG A C 1
ATOM 2674 O O . ARG A 1 357 ? -8.030 -13.714 4.849 1.00 98.06 357 ARG A O 1
ATOM 2681 N N . LEU A 1 358 ? -8.906 -13.079 6.833 1.00 98.38 358 LEU A N 1
ATOM 2682 C CA . LEU A 1 358 ? -10.279 -12.920 6.360 1.00 98.38 358 LEU A CA 1
ATOM 2683 C C . LEU A 1 358 ? -10.370 -11.881 5.233 1.00 98.38 358 LEU A C 1
ATOM 2685 O O . LEU A 1 358 ? -10.906 -12.169 4.168 1.00 98.38 358 LEU A O 1
ATOM 2689 N N . VAL A 1 359 ? -9.781 -10.700 5.430 1.00 98.56 359 VAL A N 1
ATOM 2690 C CA . VAL A 1 359 ? -9.731 -9.617 4.434 1.00 98.56 359 VAL A CA 1
ATOM 2691 C C . VAL A 1 359 ? -9.081 -10.076 3.126 1.00 98.56 359 VAL A C 1
ATOM 2693 O O . VAL A 1 359 ? -9.593 -9.781 2.041 1.00 98.56 359 VAL A O 1
ATOM 2696 N N . LEU A 1 360 ? -7.973 -10.820 3.215 1.00 98.38 360 LEU A N 1
ATOM 2697 C CA . LEU A 1 360 ? -7.297 -11.383 2.048 1.00 98.38 360 LEU A CA 1
ATOM 2698 C C . LEU A 1 360 ? -8.180 -12.418 1.351 1.00 98.38 360 LEU A C 1
ATOM 2700 O O . LEU A 1 360 ? -8.397 -12.297 0.152 1.00 98.38 360 LEU A O 1
ATOM 2704 N N . GLU A 1 361 ? -8.725 -13.401 2.066 1.00 97.69 361 GLU A N 1
ATOM 2705 C CA . GLU A 1 361 ? -9.566 -14.460 1.485 1.00 97.69 361 GLU A CA 1
ATOM 2706 C C . GLU A 1 361 ? -10.838 -13.900 0.830 1.00 97.69 361 GLU A C 1
ATOM 2708 O O . GLU A 1 361 ? -11.281 -14.411 -0.197 1.00 97.69 361 GLU A O 1
ATOM 2713 N N . ARG A 1 362 ? -11.376 -12.800 1.367 1.00 98.06 362 ARG A N 1
ATOM 2714 C CA . ARG A 1 362 ? -12.571 -12.116 0.854 1.00 98.06 362 ARG A CA 1
ATOM 2715 C C . ARG A 1 362 ? -12.286 -11.103 -0.255 1.00 98.06 362 ARG A C 1
ATOM 2717 O O . ARG A 1 362 ? -13.224 -10.523 -0.787 1.00 98.06 362 ARG A O 1
ATOM 2724 N N . GLY A 1 363 ? -11.027 -10.901 -0.644 1.00 97.88 363 GLY A N 1
ATOM 2725 C CA . GLY A 1 363 ? -10.681 -10.081 -1.811 1.00 97.88 363 GLY A CA 1
ATOM 2726 C C . GLY A 1 363 ? -10.585 -8.574 -1.565 1.00 97.88 363 GLY A C 1
ATOM 2727 O O . GLY A 1 363 ? -10.489 -7.824 -2.533 1.00 97.88 363 GLY A O 1
ATOM 2728 N N . TRP A 1 364 ? -10.580 -8.120 -0.310 1.00 98.44 364 TRP A N 1
ATOM 2729 C CA . TRP A 1 364 ? -10.582 -6.689 0.043 1.00 98.44 364 TRP A CA 1
ATOM 2730 C C . TRP A 1 364 ? -9.204 -6.049 0.129 1.00 98.44 364 TRP A C 1
ATOM 2732 O O . TRP A 1 364 ? -9.087 -4.826 0.139 1.00 98.44 364 TRP A O 1
ATOM 2742 N N . GLY A 1 365 ? -8.158 -6.862 0.186 1.00 98.06 365 GLY A N 1
ATOM 2743 C CA . GLY A 1 365 ? -6.804 -6.354 0.264 1.00 98.06 365 GLY A CA 1
ATOM 2744 C C . GLY A 1 365 ? -5.756 -7.411 -0.015 1.00 98.06 365 GLY A C 1
ATOM 2745 O O . GLY A 1 365 ? -6.056 -8.584 -0.260 1.00 98.06 365 GLY A O 1
ATOM 2746 N N . GLN A 1 366 ? -4.510 -6.971 0.046 1.00 98.12 366 GLN A N 1
ATOM 2747 C CA . GLN A 1 366 ? -3.320 -7.798 -0.092 1.00 98.12 366 GLN A CA 1
ATOM 2748 C C . GLN A 1 366 ? -2.268 -7.354 0.918 1.00 98.12 366 GLN A C 1
ATOM 2750 O O . GLN A 1 366 ? -2.241 -6.192 1.320 1.00 98.12 366 GLN A O 1
ATOM 2755 N N . ARG A 1 367 ? -1.383 -8.251 1.350 1.00 97.00 367 ARG A N 1
ATOM 2756 C CA . ARG A 1 367 ? -0.305 -7.846 2.260 1.00 97.00 367 ARG A CA 1
ATOM 2757 C C . ARG A 1 367 ? 0.635 -6.854 1.590 1.00 97.00 367 ARG A C 1
ATOM 2759 O O . ARG A 1 367 ? 0.888 -6.943 0.388 1.00 97.00 367 ARG A O 1
ATOM 2766 N N . HIS A 1 368 ? 1.226 -5.969 2.392 1.00 95.62 368 HIS A N 1
ATOM 2767 C CA . HIS A 1 368 ? 2.405 -5.244 1.932 1.00 95.62 368 HIS A CA 1
ATOM 2768 C C . HIS A 1 368 ? 3.506 -6.273 1.578 1.00 95.62 368 HIS A C 1
ATOM 2770 O O . HIS A 1 368 ? 3.730 -7.203 2.361 1.00 95.62 368 HIS A O 1
ATOM 2776 N N . PRO A 1 369 ? 4.234 -6.145 0.451 1.00 94.19 369 PRO A N 1
ATOM 2777 C CA . PRO A 1 369 ? 5.239 -7.137 0.040 1.00 94.19 369 PRO A CA 1
ATOM 2778 C C . PRO A 1 369 ? 6.354 -7.388 1.072 1.00 94.19 369 PRO A C 1
ATOM 2780 O O . PRO A 1 369 ? 7.012 -8.424 1.051 1.00 94.19 369 PRO A O 1
ATOM 2783 N N . LEU A 1 370 ? 6.567 -6.444 1.991 1.00 94.81 370 LEU A N 1
ATOM 2784 C CA . LEU A 1 370 ? 7.531 -6.533 3.099 1.00 94.81 370 LEU A CA 1
ATOM 2785 C C . LEU A 1 370 ? 6.952 -7.087 4.420 1.00 94.81 370 LEU A C 1
ATOM 2787 O O . LEU A 1 370 ? 7.705 -7.249 5.390 1.00 94.81 370 LEU A O 1
ATOM 2791 N N . SER A 1 371 ? 5.648 -7.380 4.484 1.00 94.56 371 SER A N 1
ATOM 2792 C CA . SER A 1 371 ? 4.981 -7.906 5.683 1.00 94.56 371 SER A CA 1
ATOM 2793 C C . SER A 1 371 ? 5.525 -9.280 6.071 1.00 94.56 371 SER A C 1
ATOM 2795 O O . SER A 1 371 ? 5.598 -10.208 5.262 1.00 94.56 371 SER A O 1
ATOM 2797 N N . GLY A 1 372 ? 5.913 -9.417 7.340 1.00 92.00 372 GLY A N 1
ATOM 2798 C CA . GLY A 1 372 ? 6.547 -10.615 7.888 1.00 92.00 372 GLY A CA 1
ATOM 2799 C C . GLY A 1 372 ? 8.056 -10.700 7.633 1.00 92.00 372 GLY A C 1
ATOM 2800 O O . GLY A 1 372 ? 8.658 -11.704 8.012 1.00 92.00 372 GLY A O 1
ATOM 2801 N N . ARG A 1 373 ? 8.667 -9.680 7.004 1.00 91.25 373 ARG A N 1
ATOM 2802 C CA . ARG A 1 373 ? 10.126 -9.537 6.846 1.00 91.25 373 ARG A CA 1
ATOM 2803 C C . ARG A 1 373 ? 10.669 -8.271 7.486 1.00 91.25 373 ARG A C 1
ATOM 2805 O O . ARG A 1 373 ? 11.453 -8.379 8.418 1.00 91.25 373 ARG A O 1
ATOM 2812 N N . ALA A 1 374 ? 10.248 -7.113 6.990 1.00 92.44 374 ALA A N 1
ATOM 2813 C CA . ALA A 1 374 ? 10.638 -5.812 7.538 1.00 92.44 374 ALA A CA 1
ATOM 2814 C C . ALA A 1 374 ? 9.460 -5.086 8.203 1.00 92.44 374 ALA A C 1
ATOM 2816 O O . ALA A 1 374 ? 9.671 -4.215 9.041 1.00 92.44 374 ALA A O 1
ATOM 2817 N N . LEU A 1 375 ? 8.227 -5.459 7.849 1.00 94.38 375 LEU A N 1
ATOM 2818 C CA . LEU A 1 375 ? 7.003 -4.884 8.398 1.00 94.38 375 LEU A CA 1
ATOM 2819 C C . LEU A 1 375 ? 6.208 -5.933 9.173 1.00 94.38 375 LEU A C 1
ATOM 2821 O O . LEU A 1 375 ? 6.388 -7.143 8.984 1.00 94.38 375 LEU A O 1
ATOM 2825 N N . TYR A 1 376 ? 5.301 -5.457 10.024 1.00 95.31 376 TYR A N 1
ATOM 2826 C CA . TYR A 1 376 ? 4.368 -6.308 10.750 1.00 95.31 376 TYR A CA 1
ATOM 2827 C C . TYR A 1 376 ? 3.578 -7.212 9.787 1.00 95.31 376 TYR A C 1
ATOM 2829 O O . TYR A 1 376 ? 3.159 -6.800 8.708 1.00 95.31 376 TYR A O 1
ATOM 2837 N N . ILE A 1 377 ? 3.394 -8.481 10.160 1.00 95.38 377 ILE A N 1
ATOM 2838 C CA . ILE A 1 377 ? 2.820 -9.498 9.268 1.00 95.38 377 ILE A CA 1
ATOM 2839 C C . ILE A 1 377 ? 1.351 -9.235 8.906 1.00 95.38 377 ILE A C 1
ATOM 2841 O O . ILE A 1 377 ? 0.915 -9.607 7.816 1.00 95.38 377 ILE A O 1
ATOM 2845 N N . GLY A 1 378 ? 0.609 -8.577 9.799 1.00 96.12 378 GLY A N 1
ATOM 2846 C CA . GLY A 1 378 ? -0.777 -8.158 9.593 1.00 96.12 378 GLY A CA 1
ATOM 2847 C C . GLY A 1 378 ? -0.923 -6.771 8.965 1.00 96.12 378 GLY A C 1
ATOM 2848 O O . GLY A 1 378 ? -2.027 -6.237 8.979 1.00 96.12 378 GLY A O 1
ATOM 2849 N N . LEU A 1 379 ? 0.154 -6.177 8.432 1.00 97.50 379 LEU A N 1
ATOM 2850 C CA . LEU A 1 379 ? 0.058 -4.957 7.634 1.00 97.50 379 LEU A CA 1
ATOM 2851 C C . LEU A 1 379 ? -0.488 -5.299 6.243 1.00 97.50 379 LEU A C 1
ATOM 2853 O O . LEU A 1 379 ? 0.173 -5.976 5.440 1.00 97.50 379 LEU A O 1
ATOM 2857 N N . VAL A 1 380 ? -1.701 -4.826 5.973 1.00 98.19 380 VAL A N 1
ATOM 2858 C CA . VAL A 1 380 ? -2.461 -5.109 4.753 1.00 98.19 380 VAL A CA 1
ATOM 2859 C C . VAL A 1 380 ? -2.743 -3.803 4.024 1.00 98.19 380 VAL A C 1
ATOM 2861 O O . VAL A 1 380 ? -3.110 -2.813 4.648 1.00 98.19 380 VAL A O 1
ATOM 2864 N N . MET A 1 381 ? -2.558 -3.802 2.705 1.00 98.12 381 MET A N 1
ATOM 2865 C CA . MET A 1 381 ? -3.117 -2.784 1.824 1.00 98.12 381 MET A CA 1
ATOM 2866 C C . MET A 1 381 ? -4.577 -3.138 1.548 1.00 98.12 381 MET A C 1
ATOM 2868 O O . MET A 1 381 ? -4.849 -4.159 0.911 1.00 98.12 381 MET A O 1
ATOM 2872 N N . ILE A 1 382 ? -5.503 -2.328 2.039 1.00 98.56 382 ILE A N 1
ATOM 2873 C CA . ILE A 1 382 ? -6.915 -2.402 1.678 1.00 98.56 382 ILE A CA 1
ATOM 2874 C C . ILE A 1 382 ? -7.117 -1.613 0.394 1.00 98.56 382 ILE A C 1
ATOM 2876 O O . ILE A 1 382 ? -6.607 -0.498 0.254 1.00 98.56 382 ILE A O 1
ATOM 2880 N N . TYR A 1 383 ? -7.839 -2.213 -0.545 1.00 98.44 383 TYR A N 1
ATOM 2881 C CA . TYR A 1 383 ? -8.116 -1.586 -1.827 1.00 98.44 383 TYR A CA 1
ATOM 2882 C C . TYR A 1 383 ? -9.018 -0.365 -1.673 1.00 98.44 383 TYR A C 1
ATOM 2884 O O . TYR A 1 383 ? -9.858 -0.300 -0.773 1.00 98.44 383 TYR A O 1
ATOM 2892 N N . ALA A 1 384 ? -8.840 0.591 -2.579 1.00 97.69 384 ALA A N 1
ATOM 2893 C CA . ALA A 1 384 ? -9.631 1.808 -2.604 1.00 97.69 384 ALA A CA 1
ATOM 2894 C C . ALA A 1 384 ? -11.130 1.465 -2.780 1.00 97.69 384 ALA A C 1
ATOM 2896 O O . ALA A 1 384 ? -11.475 0.701 -3.692 1.00 97.69 384 ALA A O 1
ATOM 2897 N N . PRO A 1 385 ? -12.030 1.973 -1.918 1.00 97.25 385 PRO A N 1
ATOM 2898 C CA . PRO A 1 385 ? -13.458 1.719 -2.061 1.00 97.25 385 PRO A CA 1
ATOM 2899 C C . PRO A 1 385 ? -14.020 2.480 -3.264 1.00 97.25 385 PRO A C 1
ATOM 2901 O O . PRO A 1 385 ? -13.817 3.684 -3.403 1.00 97.25 385 PRO A O 1
ATOM 2904 N N . ARG A 1 386 ? -14.784 1.797 -4.119 1.00 95.06 386 ARG A N 1
ATOM 2905 C CA . ARG A 1 386 ? -15.350 2.388 -5.350 1.00 95.06 386 ARG A CA 1
ATOM 2906 C C . ARG A 1 386 ? -16.697 3.078 -5.144 1.00 95.06 386 ARG A C 1
ATOM 2908 O O . ARG A 1 386 ? -17.243 3.677 -6.061 1.00 95.06 386 ARG A O 1
ATOM 2915 N N . GLY A 1 387 ? -17.271 2.955 -3.953 1.00 96.38 387 GLY A N 1
ATOM 2916 C CA . GLY A 1 387 ? -18.593 3.476 -3.643 1.00 96.38 387 GLY A CA 1
ATOM 2917 C C . GLY A 1 387 ? -18.946 3.290 -2.177 1.00 96.38 387 GLY A C 1
ATOM 2918 O O . GLY A 1 387 ? -18.129 2.843 -1.374 1.00 96.38 387 GLY A O 1
ATOM 2919 N N . GLU A 1 388 ? -20.182 3.630 -1.831 1.00 96.94 388 GLU A N 1
ATOM 2920 C CA . GLU A 1 388 ? -20.638 3.688 -0.439 1.00 96.94 388 GLU A CA 1
ATOM 2921 C C . GLU A 1 388 ? -20.700 2.326 0.252 1.00 96.94 388 GLU A C 1
ATOM 2923 O O . GLU A 1 388 ? -20.362 2.213 1.428 1.00 96.94 388 GLU A O 1
ATOM 2928 N N . GLU A 1 389 ? -21.086 1.286 -0.483 1.00 96.44 389 GLU A N 1
ATOM 2929 C CA . GLU A 1 389 ? -21.148 -0.080 0.043 1.00 96.44 389 GLU A CA 1
ATOM 2930 C C . GLU A 1 389 ? -19.749 -0.607 0.380 1.00 96.44 389 GLU A C 1
ATOM 2932 O O . GLU A 1 389 ? -19.516 -1.118 1.474 1.00 96.44 389 GLU A O 1
ATOM 2937 N N . GLU A 1 390 ? -18.786 -0.411 -0.526 1.00 97.88 390 GLU A N 1
ATOM 2938 C CA . GLU A 1 390 ? -17.390 -0.777 -0.273 1.00 97.88 390 GLU A CA 1
ATOM 2939 C C . GLU A 1 390 ? -16.783 0.072 0.844 1.00 97.88 390 GLU A C 1
ATOM 2941 O O . GLU A 1 390 ? -16.051 -0.449 1.684 1.00 97.88 390 GLU A O 1
ATOM 2946 N N . LEU A 1 391 ? -17.117 1.365 0.896 1.00 98.25 391 LEU A N 1
ATOM 2947 C CA . LEU A 1 391 ? -16.670 2.249 1.964 1.00 98.25 391 LEU A CA 1
ATOM 2948 C C . LEU A 1 391 ? -17.147 1.750 3.333 1.00 98.25 391 LEU A C 1
ATOM 2950 O O . LEU A 1 391 ? -16.364 1.784 4.277 1.00 98.25 391 LEU A O 1
ATOM 2954 N N . ALA A 1 392 ? -18.384 1.262 3.454 1.00 98.44 392 ALA A N 1
ATOM 2955 C CA . ALA A 1 392 ? -18.891 0.712 4.710 1.00 98.44 392 ALA A CA 1
ATOM 2956 C C . ALA A 1 392 ? -18.071 -0.502 5.183 1.00 98.44 392 ALA A C 1
ATOM 2958 O O . ALA A 1 392 ? -17.700 -0.569 6.355 1.00 98.44 392 ALA A O 1
ATOM 2959 N N . VAL A 1 393 ? -17.707 -1.410 4.270 1.00 98.56 393 VAL A N 1
ATOM 2960 C CA . VAL A 1 393 ? -16.842 -2.562 4.587 1.00 98.56 393 VAL A CA 1
ATOM 2961 C C . VAL A 1 393 ? -15.450 -2.099 5.011 1.00 98.56 393 VAL A C 1
ATOM 2963 O O . VAL A 1 393 ? -14.936 -2.531 6.043 1.00 98.56 393 VAL A O 1
ATOM 2966 N N . VAL A 1 394 ? -14.853 -1.165 4.266 1.00 98.50 394 VAL A N 1
ATOM 2967 C CA . VAL A 1 394 ? -13.551 -0.581 4.612 1.00 98.50 394 VAL A CA 1
ATOM 2968 C C . VAL A 1 394 ? -13.593 0.064 6.001 1.00 98.50 394 VAL A C 1
ATOM 2970 O O . VAL A 1 394 ? -12.693 -0.164 6.803 1.00 98.50 394 VAL A O 1
ATOM 2973 N N . GLN A 1 395 ? -14.662 0.789 6.342 1.00 98.69 395 GLN A N 1
ATOM 2974 C CA . GLN A 1 395 ? -14.845 1.361 7.679 1.00 98.69 395 GLN A CA 1
ATOM 2975 C C . GLN A 1 395 ? -14.913 0.289 8.775 1.00 98.69 395 GLN A C 1
ATOM 2977 O O . GLN A 1 395 ? -14.347 0.500 9.848 1.00 98.69 395 GLN A O 1
ATOM 2982 N N . SER A 1 396 ? -15.567 -0.851 8.531 1.00 98.69 396 SER A N 1
ATOM 2983 C CA . SER A 1 396 ? -15.574 -1.984 9.468 1.00 98.69 396 SER A CA 1
ATOM 2984 C C . SER A 1 396 ? -14.171 -2.555 9.676 1.00 98.69 396 SER A C 1
ATOM 2986 O O . SER A 1 396 ? -13.739 -2.710 10.820 1.00 98.69 396 SER A O 1
ATOM 2988 N N . ILE A 1 397 ? -13.409 -2.762 8.595 1.00 98.81 397 ILE A N 1
ATOM 2989 C CA . ILE A 1 397 ? -12.009 -3.215 8.666 1.00 98.81 397 ILE A CA 1
ATOM 2990 C C . ILE A 1 397 ? -11.155 -2.213 9.462 1.00 98.81 397 ILE A C 1
ATOM 2992 O O . ILE A 1 397 ? -10.359 -2.606 10.318 1.00 98.81 397 ILE A O 1
ATOM 2996 N N . THR A 1 398 ? -11.349 -0.910 9.253 1.00 98.69 398 THR A N 1
ATOM 2997 C CA . THR A 1 398 ? -10.642 0.137 10.003 1.00 98.69 398 THR A CA 1
ATOM 2998 C C . THR A 1 398 ? -10.985 0.115 11.490 1.00 98.69 398 THR A C 1
ATOM 3000 O O . THR A 1 398 ? -10.084 0.250 12.316 1.00 98.69 398 THR A O 1
ATOM 3003 N N . ARG A 1 399 ? -12.252 -0.108 11.870 1.00 98.50 399 ARG A N 1
ATOM 3004 C CA . ARG A 1 399 ? -12.628 -0.263 13.289 1.00 98.50 399 ARG A CA 1
ATOM 3005 C C . ARG A 1 399 ? -11.936 -1.466 13.921 1.00 98.50 399 ARG A C 1
ATOM 3007 O O . ARG A 1 399 ? -11.435 -1.346 15.032 1.00 98.50 399 ARG A O 1
ATOM 3014 N N . ALA A 1 400 ? -11.858 -2.593 13.218 1.00 98.25 400 ALA A N 1
ATOM 3015 C CA . ALA A 1 400 ? -11.125 -3.762 13.699 1.00 98.25 400 ALA A CA 1
ATOM 3016 C C . ALA A 1 400 ? -9.628 -3.472 13.896 1.00 98.25 400 ALA A C 1
ATOM 3018 O O . ALA A 1 400 ? -9.054 -3.855 14.915 1.00 98.25 400 ALA A O 1
ATOM 3019 N N . SER A 1 401 ? -9.014 -2.724 12.973 1.00 98.06 401 SER A N 1
ATOM 3020 C CA . SER A 1 401 ? -7.633 -2.248 13.120 1.00 98.06 401 SER A CA 1
ATOM 3021 C C . SER A 1 401 ? -7.455 -1.368 14.362 1.00 98.06 401 SER A C 1
ATOM 3023 O O . SER A 1 401 ? -6.498 -1.552 15.112 1.00 98.06 401 SER A O 1
ATOM 3025 N N . VAL A 1 402 ? -8.401 -0.461 14.628 1.00 97.69 402 VAL A N 1
ATOM 3026 C CA . VAL A 1 402 ? -8.402 0.383 15.832 1.00 97.69 402 VAL A CA 1
ATOM 3027 C C . VAL A 1 402 ? -8.455 -0.460 17.104 1.00 97.69 402 VAL A C 1
ATOM 3029 O O . VAL A 1 402 ? -7.566 -0.321 17.941 1.00 97.69 402 VAL A O 1
ATOM 3032 N N . LYS A 1 403 ? -9.427 -1.373 17.226 1.00 96.81 403 LYS A N 1
ATOM 3033 C CA . LYS A 1 403 ? -9.568 -2.245 18.406 1.00 96.81 403 LYS A CA 1
ATOM 3034 C C . LYS A 1 403 ? -8.299 -3.054 18.674 1.00 96.81 403 LYS A C 1
ATOM 3036 O O . LYS A 1 403 ? -7.805 -3.092 19.800 1.00 96.81 403 LYS A O 1
ATOM 3041 N N . PHE A 1 404 ? -7.725 -3.633 17.617 1.00 96.75 404 PHE A N 1
ATOM 3042 C CA . PHE A 1 404 ? -6.470 -4.373 17.705 1.00 96.75 404 PHE A CA 1
ATOM 3043 C C . PHE A 1 404 ? -5.325 -3.498 18.222 1.00 96.75 404 PHE A C 1
ATOM 3045 O O . PHE A 1 404 ? -4.626 -3.876 19.158 1.00 96.75 404 PHE A O 1
ATOM 3052 N N . MET A 1 405 ? -5.144 -2.310 17.645 1.00 96.12 405 MET A N 1
ATOM 3053 C CA . MET A 1 405 ? -4.024 -1.427 17.977 1.00 96.12 405 MET A CA 1
ATOM 3054 C C . MET A 1 405 ? -4.155 -0.760 19.350 1.00 96.12 405 MET A C 1
ATOM 3056 O O . MET A 1 405 ? -3.135 -0.417 19.951 1.00 96.12 405 MET A O 1
ATOM 3060 N N . LEU A 1 406 ? -5.380 -0.616 19.860 1.00 95.06 406 LEU A N 1
ATOM 3061 C CA . LEU A 1 406 ? -5.660 -0.188 21.232 1.00 95.06 406 LEU A CA 1
ATOM 3062 C C . LEU A 1 406 ? -5.497 -1.319 22.259 1.00 95.06 406 LEU A C 1
ATOM 3064 O O . LEU A 1 406 ? -5.416 -1.043 23.454 1.00 95.06 406 LEU A O 1
ATOM 3068 N N . GLY A 1 407 ? -5.393 -2.573 21.811 1.00 91.00 407 GLY A N 1
ATOM 3069 C CA . GLY A 1 407 ? -5.285 -3.731 22.693 1.00 91.00 407 GLY A CA 1
ATOM 3070 C C . GLY A 1 407 ? -6.595 -4.075 23.404 1.00 91.00 407 GLY A C 1
ATOM 3071 O O . GLY A 1 407 ? -6.550 -4.628 24.501 1.00 91.00 407 GLY A O 1
ATOM 3072 N N . GLU A 1 408 ? -7.745 -3.763 22.800 1.00 85.38 408 GLU A N 1
ATOM 3073 C CA . GLU A 1 408 ? -9.054 -4.173 23.323 1.00 85.38 408 GLU A CA 1
ATOM 3074 C C . GLU A 1 408 ? -9.180 -5.703 23.337 1.00 85.38 408 GLU A C 1
ATOM 3076 O O . GLU A 1 408 ? -8.675 -6.383 22.439 1.00 85.38 408 GLU A O 1
ATOM 3081 N N . GLU A 1 409 ? -9.848 -6.250 24.352 1.00 73.38 409 GLU A N 1
ATOM 3082 C CA . GLU A 1 409 ? -10.268 -7.654 24.346 1.00 73.38 409 GLU A CA 1
ATOM 3083 C C . GLU A 1 409 ? -11.418 -7.833 23.339 1.00 73.38 409 GLU A C 1
ATOM 3085 O O . GLU A 1 409 ? -12.237 -6.931 23.158 1.00 73.38 409 GLU A O 1
ATOM 3090 N N . ALA A 1 410 ? -11.418 -8.959 22.621 1.00 56.47 410 ALA A N 1
ATOM 3091 C CA . ALA A 1 410 ? -12.287 -9.191 21.464 1.00 56.47 410 ALA A CA 1
ATOM 3092 C C . ALA A 1 410 ? -13.665 -9.744 21.810 1.00 56.47 410 ALA A C 1
ATOM 3094 O O . ALA A 1 410 ? -13.735 -10.603 22.720 1.00 56.47 410 ALA A O 1
#

Organism: NCBI:txid1053134

Sequence (410 aa):
MIGTPWYCKVGKQVMTWGDRMFGCFEPESFSPAGRASSWKGCWCVDDEKSCWVVTLYTDPSDPSPRIGGGRSSPAYTGALYQQTMEANKEKENSEEETNSVVNGGGTVSSRDKEDGGGGGGLSEHNIAIIGVASTLMGCLLTGIWRSVYLEEAAAAIMASALIQSLGQFLSGNRRIVGTILAAAVIGIPVIRLAVLDYRGYIDLGPGGPPHNIAGWLFQLVLRPITKEPFHTSCYNAKAIAQAGPNGNAAFLSQDDVPSRSSPRPLVGSWTAPSRQLTDQADEKINARYQKFLVSLASASPSQLKMATSKAERHGPALCVASENPSHPVARWTEGEIAHMHATDGSMHLNLTPKDARLVLERGWGQRHPLSGRALYIGLVMIYAPRGEEELAVVQSITRASVKFMLGEEA

Foldseek 3Di:
DDDDDDDPPDDDDWDDDPDWWIKDWDQPDADPVGHRQKIWIWIDGHDPPDIDIFMWGADPVDRDIDTPDDDDDDDDDDDDPPPVVVVVVPPVPDPDDDDDDDDDDDDDDDDDDDDDDDDDDDDPVVVVVVVVVVVVVVVVVVVVVVVVVVVVVVVVVVVVVVVVVVVCVCVVPVVVVVVVVVCCVVVVVVVVVLVVLLVVQLVLPFFQADSDPRSSVVQVVCLVLFDDWQDLPVLDPVLLVVQDPCLVPDLDDCVLQDQDPDAAFDWDPGLPPTDGDPLFADPVLLVVLVVLLVVVCVVCVQFWDWDAQPRRNGAIFIFTNDQCAPRPQCNVRSRTAKGARPVRRKIKGQARSVLLNSCSVSNQWTARRCDPPNHPVRTTTGHHQHDDVNSSSVSSSSVRSSCSSNVHDD

InterPro domains:
  IPR040841 Luciferase domain [PF17648] (335-401)
  IPR048273 Luciferase [PTHR38695] (176-409)

Secondary structure (DSSP, 8-state):
--PPP----SSS-EEE-STTEEEEEEEEEE-TTS-EEEEEEEEEESTTS-EEEEEEEEETTEEEEEE-------S--SS-SSSSSSTTSSSSSSS-------------------------PPPHHHHHHHHHHHHHHHHHHHHHHHHHHHHHHHHHHHHHHHHHHHHHHHHHTHHHHHHHHHHHHHHHHHHHHHHHHHHHHHHT--SSS-TTHHHHHHHHHHGGG---SS--TT-SHHHHHHT-TTTT-----TTTSPPPSSPPPPB-S-SSS--B-SSPPPHHHHHHHHHHHHHHHHH-TTTEEEEE-TTTSSSEEEEES-SS-SSHHHHHTTTEEEEE-TTT--EEEE--HHHHHHHHHTTSEEE-TTBTTTB-TTEEEEPPP-SHHHHHHHHHHHHHHHHHHHT---

pLDDT: mean 75.27, std 25.61, range [23.78, 98.81]

Radius of gyration: 40.21 Å; chains: 1; bounding box: 76×85×128 Å